Protein AF-A0A9D8I9V1-F1 (afdb_monomer_lite)

Radius of gyration: 31.19 Å; chains: 1; bounding box: 98×66×94 Å

Sequence (736 aa):
MKSLFGLLIALGVLFSGRCVAADPPNILLILADDLGYGDVRCYNERSKVATPNLDRLAREGMRFTDAHSPATVCTPTRYSLLTGQMAFRVPNGGTVFTGAGGPSLIAQGKLTLPAMLRERGYGTACVGKWHVGLTFFDQDGQPVNAGGLAAVRRVDFSRRLAGGPVDCGFDSFFGTACCPTTDWLYAFIENDRVPVPPAGPLDKSKLPRHAYANDCRAGLIATNFPMEDVDLVFLKRSREFLERHVRESPGKPFFLFHSAQAVHLPSFAAPRFKGATKAGPHGDFIHQLDWIVGELLATLEKLGVADNTLVIFTSDNGPETTSVVHMRADHDHDGARPWRGVKRDSWEGGHRVPFIVRWPGQVKPGTTSAQLTSLTDVMATVAAITGARLPDNAAEDSFNMLSALRGEDRASIRPYLLQQAFSGARTLSIRRGPWKYLDHPGSGGNNYERGEMKPFGRPDTTPRAPGQLYNLETDPGETNNLFAARPEVVKELRALLDQSKASGRSRPDSSTPPKTTAPIPRQARDLSGWQVHIQTKLLESEPADTERALVLLKKMLDEIARDVPAPAVAELRKVPLFFSPAYKPGRSGAEFHPDAGWLRNNGRDPGMARAVEFSGVHDFEAEMKRMPNFALHELAHAFHHRVLQDGFANAEIKAAYNRARAAGEYDRVERTRGDGRPNTVERAYAMTDPMEYFAETTEAFFSRNDFFPFTRDELKRHDPEMFALLGKLWGVAPAQ

pLDDT: mean 91.84, std 13.05, range [28.73, 98.94]

Structure (mmCIF, N/CA/C/O backbone):
data_AF-A0A9D8I9V1-F1
#
_entry.id   AF-A0A9D8I9V1-F1
#
loop_
_atom_site.group_PDB
_atom_site.id
_atom_site.type_symbol
_atom_site.label_atom_id
_atom_site.label_alt_id
_atom_site.label_comp_id
_atom_site.label_asym_id
_atom_site.label_entity_id
_atom_site.label_seq_id
_atom_site.pdbx_PDB_ins_code
_atom_site.Cartn_x
_atom_site.Cartn_y
_atom_site.Cartn_z
_atom_site.occupancy
_atom_site.B_iso_or_equiv
_atom_site.auth_seq_id
_atom_site.auth_comp_id
_atom_site.auth_asym_id
_atom_site.auth_atom_id
_atom_site.pdbx_PDB_model_num
ATOM 1 N N . MET A 1 1 ? -71.216 -37.545 -21.897 1.00 37.34 1 MET A N 1
ATOM 2 C CA . MET A 1 1 ? -70.374 -37.056 -23.012 1.00 37.34 1 MET A CA 1
ATOM 3 C C . MET A 1 1 ? -70.403 -35.534 -22.995 1.00 37.34 1 MET A C 1
ATOM 5 O O . MET A 1 1 ? -71.504 -35.029 -23.088 1.00 37.34 1 MET A O 1
ATOM 9 N N . LYS A 1 2 ? -69.227 -34.890 -22.824 1.00 37.66 2 LYS A N 1
ATOM 10 C CA . LYS A 1 2 ? -68.777 -33.531 -23.253 1.00 37.66 2 LYS A CA 1
ATOM 11 C C . LYS A 1 2 ? -69.785 -32.356 -23.103 1.00 37.66 2 LYS A C 1
ATOM 13 O O . LYS A 1 2 ? -70.883 -32.446 -23.609 1.00 37.66 2 LYS A O 1
ATOM 18 N N . SER A 1 3 ? -69.498 -31.182 -22.536 1.00 37.12 3 SER A N 1
ATOM 19 C CA . SER A 1 3 ? -68.239 -30.470 -22.302 1.00 37.12 3 SER A CA 1
ATOM 20 C C . SER A 1 3 ? -68.453 -29.304 -21.314 1.00 37.12 3 SER A C 1
ATOM 22 O O . SER A 1 3 ? -69.387 -28.523 -21.449 1.00 37.12 3 SER A O 1
ATOM 24 N N . LEU A 1 4 ? -67.522 -29.215 -20.367 1.00 41.66 4 LEU A N 1
ATOM 25 C CA . LEU A 1 4 ? -66.945 -28.067 -19.658 1.00 41.66 4 LEU A CA 1
ATOM 26 C C . LEU A 1 4 ? -67.108 -26.668 -20.315 1.00 41.66 4 LEU A C 1
ATOM 28 O O . LEU A 1 4 ? -66.677 -26.476 -21.450 1.00 41.66 4 LEU A O 1
ATOM 32 N N . PHE A 1 5 ? -67.597 -25.685 -19.547 1.00 41.06 5 PHE A N 1
ATOM 33 C CA . PHE A 1 5 ? -67.226 -24.259 -19.637 1.00 41.06 5 PHE A CA 1
ATOM 34 C C . PHE A 1 5 ? -67.362 -23.628 -18.237 1.00 41.06 5 PHE A C 1
ATOM 36 O O . PHE A 1 5 ? -68.467 -23.441 -17.735 1.00 41.06 5 PHE A O 1
ATOM 43 N N . GLY A 1 6 ? -66.232 -23.362 -17.580 1.00 35.94 6 GLY A N 1
ATOM 44 C CA . GLY A 1 6 ? -66.160 -22.744 -16.255 1.00 35.94 6 GLY A CA 1
ATOM 45 C C . GLY A 1 6 ? -65.083 -21.666 -16.252 1.00 35.94 6 GLY A C 1
ATOM 46 O O . GLY A 1 6 ? -63.900 -21.965 -16.380 1.00 35.94 6 GLY A O 1
ATOM 47 N N . LEU A 1 7 ? -65.530 -20.417 -16.166 1.00 36.97 7 LEU A N 1
ATOM 48 C CA . LEU A 1 7 ? -64.752 -19.182 -16.183 1.00 36.97 7 LEU A CA 1
ATOM 49 C C . LEU A 1 7 ? -63.859 -19.087 -14.927 1.00 36.97 7 LEU A C 1
ATOM 51 O O . LEU A 1 7 ? -64.370 -19.010 -13.813 1.00 36.97 7 LEU A O 1
ATOM 55 N N . LEU A 1 8 ? -62.535 -19.082 -15.101 1.00 34.41 8 LEU A N 1
ATOM 56 C CA . LEU A 1 8 ? -61.552 -18.853 -14.034 1.00 34.41 8 LEU A CA 1
ATOM 57 C C . LEU A 1 8 ? -61.121 -17.380 -14.055 1.00 34.41 8 LEU A C 1
ATOM 59 O O . LEU A 1 8 ? -60.431 -16.936 -14.970 1.00 34.41 8 LEU A O 1
ATOM 63 N N . ILE A 1 9 ? -61.538 -16.625 -13.038 1.00 39.88 9 ILE A N 1
ATOM 64 C CA . ILE A 1 9 ? -61.044 -15.274 -12.754 1.00 39.88 9 ILE A CA 1
ATOM 65 C C . ILE A 1 9 ? -59.672 -15.422 -12.087 1.00 39.88 9 ILE A C 1
ATOM 67 O O . ILE A 1 9 ? -59.575 -15.853 -10.939 1.00 39.88 9 ILE A O 1
ATOM 71 N N . ALA A 1 10 ? -58.605 -15.082 -12.810 1.00 35.59 10 ALA A N 1
ATOM 72 C CA . ALA A 1 10 ? -57.259 -14.990 -12.260 1.00 35.59 10 ALA A CA 1
ATOM 73 C C . ALA A 1 10 ? -57.064 -13.612 -11.604 1.00 35.59 10 ALA A C 1
ATOM 75 O O . ALA A 1 10 ? -56.955 -12.597 -12.291 1.00 35.59 10 ALA A O 1
ATOM 76 N N . LEU A 1 11 ? -57.015 -13.576 -10.269 1.00 39.78 11 LEU A N 1
ATOM 77 C CA . LEU A 1 11 ? -56.517 -12.422 -9.519 1.00 39.78 11 LEU A CA 1
ATOM 78 C C . LEU A 1 11 ? -54.993 -12.345 -9.707 1.00 39.78 11 LEU A C 1
ATOM 80 O O . LEU A 1 11 ? -54.241 -13.122 -9.119 1.00 39.78 11 LEU A O 1
ATOM 84 N N . GLY A 1 12 ? -54.533 -11.413 -10.539 1.00 34.94 12 GLY A N 1
ATOM 85 C CA . GLY A 1 12 ? -53.118 -11.074 -10.655 1.00 34.94 12 GLY A CA 1
ATOM 86 C C . GLY A 1 12 ? -52.651 -10.296 -9.427 1.00 34.94 12 GLY A C 1
ATOM 87 O O . GLY A 1 12 ? -52.884 -9.094 -9.328 1.00 34.94 12 GLY A O 1
ATOM 88 N N . VAL A 1 13 ? -51.974 -10.968 -8.495 1.00 38.31 13 VAL A N 1
ATOM 89 C CA . VAL A 1 13 ? -51.179 -10.297 -7.460 1.00 38.31 13 VAL A CA 1
ATOM 90 C C . VAL A 1 13 ? -49.902 -9.792 -8.127 1.00 38.31 13 VAL A C 1
ATOM 92 O O . VAL A 1 13 ? -48.970 -10.552 -8.385 1.00 38.31 13 VAL A O 1
ATOM 95 N N . LEU A 1 14 ? -49.875 -8.497 -8.442 1.00 37.00 14 LEU A N 1
ATOM 96 C CA . LEU A 1 14 ? -48.662 -7.777 -8.815 1.00 37.00 14 LEU A CA 1
ATOM 97 C C . LEU A 1 14 ? -47.717 -7.771 -7.605 1.00 37.00 14 LEU A C 1
ATOM 99 O O . LEU A 1 14 ? -47.858 -6.957 -6.694 1.00 37.00 14 LEU A O 1
ATOM 103 N N . PHE A 1 15 ? -46.747 -8.687 -7.588 1.00 35.91 15 PHE A N 1
ATOM 104 C CA . PHE A 1 15 ? -45.568 -8.550 -6.740 1.00 35.91 15 PHE A CA 1
ATOM 105 C C . PHE A 1 15 ? -44.732 -7.396 -7.293 1.00 35.91 15 PHE A C 1
ATOM 107 O O . PHE A 1 15 ? -43.901 -7.559 -8.185 1.00 35.91 15 PHE A O 1
ATOM 114 N N . SER A 1 16 ? -44.973 -6.205 -6.758 1.00 37.09 16 SER A N 1
ATOM 115 C CA . SER A 1 16 ? -44.059 -5.076 -6.859 1.00 37.09 16 SER A CA 1
ATOM 116 C C . SER A 1 16 ? -42.767 -5.467 -6.143 1.00 37.09 16 SER A C 1
ATOM 118 O O . SER A 1 16 ? -42.623 -5.251 -4.940 1.00 37.09 16 SER A O 1
ATOM 120 N N . GLY A 1 17 ? -41.838 -6.096 -6.863 1.00 30.70 17 GLY A N 1
ATOM 121 C CA . GLY A 1 17 ? -40.479 -6.312 -6.393 1.00 30.70 17 GLY A CA 1
ATOM 122 C C . GLY A 1 17 ? -39.843 -4.956 -6.120 1.00 30.70 17 GLY A C 1
ATOM 123 O O . GLY A 1 17 ? -39.332 -4.308 -7.029 1.00 30.70 17 GLY A O 1
ATOM 124 N N . ARG A 1 18 ? -39.902 -4.494 -4.867 1.00 31.73 18 ARG A N 1
ATOM 125 C CA . ARG A 1 18 ? -39.023 -3.424 -4.404 1.00 31.73 18 ARG A CA 1
ATOM 126 C C . ARG A 1 18 ? -37.607 -3.948 -4.591 1.00 31.73 18 ARG A C 1
ATOM 128 O O . ARG A 1 18 ? -37.210 -4.899 -3.926 1.00 31.73 18 ARG A O 1
ATOM 135 N N . CYS A 1 19 ? -36.865 -3.339 -5.508 1.00 29.39 19 CYS A N 1
ATOM 136 C CA . CYS A 1 19 ? -35.421 -3.479 -5.565 1.00 29.39 19 CYS A CA 1
ATOM 137 C C . CYS A 1 19 ? -34.891 -2.871 -4.258 1.00 29.39 19 CYS A C 1
ATOM 139 O O . CYS A 1 19 ? -34.736 -1.657 -4.152 1.00 29.39 19 CYS A O 1
ATOM 141 N N . VAL A 1 20 ? -34.747 -3.689 -3.214 1.00 32.81 20 VAL A N 1
ATOM 142 C CA . VAL A 1 20 ? -34.082 -3.275 -1.979 1.00 32.81 20 VAL A CA 1
ATOM 143 C C . VAL A 1 20 ? -32.629 -3.048 -2.375 1.00 32.81 20 VAL A C 1
ATOM 145 O O . VAL A 1 20 ? -31.956 -3.978 -2.816 1.00 32.81 20 VAL A O 1
ATOM 148 N N . ALA A 1 21 ? -32.175 -1.796 -2.331 1.00 45.22 21 ALA A N 1
ATOM 149 C CA . ALA A 1 21 ? -30.755 -1.502 -2.450 1.00 45.22 21 ALA A CA 1
ATOM 150 C C . ALA A 1 21 ? -30.032 -2.315 -1.368 1.00 45.22 21 ALA A C 1
ATOM 152 O O . ALA A 1 21 ? -30.457 -2.280 -0.216 1.00 45.22 21 ALA A O 1
ATOM 153 N N . ALA A 1 22 ? -29.013 -3.091 -1.743 1.00 60.59 22 ALA A N 1
ATOM 154 C CA . ALA A 1 22 ? -28.269 -3.896 -0.781 1.00 60.59 22 ALA A CA 1
ATOM 155 C C . ALA A 1 22 ? -27.718 -2.990 0.331 1.00 60.59 22 ALA A C 1
ATOM 157 O O . ALA A 1 22 ? -27.142 -1.939 0.030 1.00 60.59 22 ALA A O 1
ATOM 158 N N . ASP A 1 23 ? -27.918 -3.382 1.591 1.00 79.06 23 ASP A N 1
ATOM 159 C CA . ASP A 1 23 ? -27.436 -2.611 2.734 1.00 79.06 23 ASP A CA 1
ATOM 160 C C . ASP A 1 23 ? -25.911 -2.421 2.638 1.00 79.06 23 ASP A C 1
ATOM 162 O O . ASP A 1 23 ? -25.191 -3.358 2.274 1.00 79.06 23 ASP A O 1
ATOM 166 N N . PRO A 1 24 ? -25.390 -1.220 2.943 1.00 89.38 24 PRO A N 1
ATOM 167 C CA . PRO A 1 24 ? -23.954 -0.974 2.915 1.00 89.38 24 PRO A CA 1
ATOM 168 C C . PRO A 1 24 ? -23.228 -1.915 3.899 1.00 89.38 24 PRO A C 1
ATOM 170 O O . PRO A 1 24 ? -23.716 -2.126 5.014 1.00 89.38 24 PRO A O 1
ATOM 173 N N . PRO A 1 25 ? -22.065 -2.488 3.530 1.00 97.31 25 PRO A N 1
ATOM 174 C CA . PRO A 1 25 ? -21.363 -3.422 4.400 1.00 97.31 25 PRO A CA 1
ATOM 175 C C . PRO A 1 25 ? -20.720 -2.694 5.580 1.00 97.31 25 PRO A C 1
ATOM 177 O O . PRO A 1 25 ? -20.263 -1.555 5.453 1.00 97.31 25 PRO A O 1
ATOM 180 N N . ASN A 1 26 ? -20.583 -3.382 6.708 1.00 98.81 26 ASN A N 1
ATOM 181 C CA . ASN A 1 26 ? -19.632 -2.971 7.734 1.00 98.81 26 ASN A CA 1
ATOM 182 C C . ASN A 1 26 ? -18.201 -3.081 7.196 1.00 98.81 26 ASN A C 1
ATOM 184 O O . ASN A 1 26 ? -17.924 -3.893 6.313 1.00 98.81 26 ASN A O 1
ATOM 188 N N . ILE A 1 27 ? -17.277 -2.297 7.742 1.00 98.94 27 ILE A N 1
ATOM 189 C CA . ILE A 1 27 ? -15.881 -2.279 7.305 1.00 98.94 27 ILE A CA 1
ATOM 190 C C . ILE A 1 27 ? -14.967 -2.439 8.521 1.00 98.94 27 ILE A C 1
ATOM 192 O O . ILE A 1 27 ? -14.969 -1.612 9.432 1.00 98.94 27 ILE A O 1
ATOM 196 N N . LEU A 1 28 ? -14.149 -3.489 8.506 1.00 98.94 28 LEU A N 1
ATOM 197 C CA . LEU A 1 28 ? -13.039 -3.696 9.430 1.00 98.94 28 LEU A CA 1
ATOM 198 C C . LEU A 1 28 ? -11.727 -3.627 8.645 1.00 98.94 28 LEU A C 1
ATOM 200 O O . LEU A 1 28 ? -11.432 -4.505 7.836 1.00 98.94 28 LEU A O 1
ATOM 204 N N . LEU A 1 29 ? -10.932 -2.590 8.898 1.00 98.94 29 LEU A N 1
ATOM 205 C CA . LEU A 1 29 ? -9.591 -2.437 8.342 1.00 98.94 29 LEU A CA 1
ATOM 206 C C . LEU A 1 29 ? -8.561 -2.702 9.438 1.00 98.94 29 LEU A C 1
ATOM 208 O O . LEU A 1 29 ? -8.473 -1.937 10.397 1.00 98.94 29 LEU A O 1
ATOM 212 N N . ILE A 1 30 ? -7.784 -3.770 9.282 1.00 98.94 30 ILE A N 1
ATOM 213 C CA . ILE A 1 30 ? -6.700 -4.160 10.181 1.00 98.94 30 ILE A CA 1
ATOM 214 C C . ILE A 1 30 ? -5.373 -3.788 9.520 1.00 98.94 30 ILE A C 1
ATOM 216 O O . ILE A 1 30 ? -5.054 -4.281 8.435 1.00 98.94 30 ILE A O 1
ATOM 220 N N . LEU A 1 31 ? -4.604 -2.924 10.177 1.00 98.94 31 LEU A N 1
ATOM 221 C CA . LEU A 1 31 ? -3.285 -2.494 9.731 1.00 98.94 31 LEU A CA 1
ATOM 222 C C . LEU A 1 31 ? -2.228 -2.951 10.735 1.00 98.94 31 LEU A C 1
ATOM 224 O O . LEU A 1 31 ? -2.185 -2.453 11.860 1.00 98.94 31 LEU A O 1
ATOM 228 N N . ALA A 1 32 ? -1.390 -3.890 10.308 1.00 98.88 32 ALA A N 1
ATOM 229 C CA . ALA A 1 32 ? -0.170 -4.275 10.999 1.00 98.88 32 ALA A CA 1
ATOM 230 C C . ALA A 1 32 ? 0.919 -3.200 10.841 1.00 98.88 32 ALA A C 1
ATOM 232 O O . ALA A 1 32 ? 0.851 -2.356 9.943 1.00 98.88 32 ALA A O 1
ATOM 233 N N . ASP A 1 33 ? 1.922 -3.249 11.710 1.00 98.56 33 ASP A N 1
ATOM 234 C CA . ASP A 1 33 ? 3.046 -2.312 11.744 1.00 98.56 33 ASP A CA 1
ATOM 235 C C . ASP A 1 33 ? 4.345 -3.087 11.491 1.00 98.56 33 ASP A C 1
ATOM 237 O O . ASP A 1 33 ? 4.687 -3.981 12.261 1.00 98.56 33 ASP A O 1
ATOM 241 N N . ASP A 1 34 ? 5.043 -2.794 10.393 1.00 98.44 34 ASP A N 1
ATOM 242 C CA . ASP A 1 34 ? 6.259 -3.512 9.966 1.00 98.44 34 ASP A CA 1
ATOM 243 C C . ASP A 1 34 ? 6.100 -5.029 9.727 1.00 98.44 34 ASP A C 1
ATOM 245 O O . ASP A 1 34 ? 7.073 -5.774 9.826 1.00 98.44 34 ASP A O 1
ATOM 249 N N . LEU A 1 35 ? 4.903 -5.525 9.408 1.00 98.75 35 LEU A N 1
ATOM 250 C CA . LEU A 1 35 ? 4.739 -6.924 8.998 1.00 98.75 35 LEU A CA 1
ATOM 251 C C . LEU A 1 35 ? 5.152 -7.096 7.530 1.00 98.75 35 LEU A C 1
ATOM 253 O O . LEU A 1 35 ? 4.591 -6.461 6.633 1.00 98.75 35 LEU A O 1
ATOM 257 N N . GLY A 1 36 ? 6.105 -7.980 7.269 1.00 98.25 36 GLY A N 1
ATOM 258 C CA . GLY A 1 36 ? 6.588 -8.282 5.934 1.00 98.25 36 GLY A CA 1
ATOM 259 C C . GLY A 1 36 ? 5.730 -9.289 5.168 1.00 98.25 36 GLY A C 1
ATOM 260 O O . GLY A 1 36 ? 5.005 -10.112 5.728 1.00 98.25 36 GLY A O 1
ATOM 261 N N . TYR A 1 37 ? 5.843 -9.251 3.837 1.00 98.25 37 TYR A N 1
ATOM 262 C CA . TYR A 1 37 ? 5.182 -10.198 2.930 1.00 98.25 37 TYR A CA 1
ATOM 263 C C . TYR A 1 37 ? 5.521 -11.660 3.262 1.00 98.25 37 TYR A C 1
ATOM 265 O O . TYR A 1 37 ? 4.658 -12.532 3.229 1.00 98.25 37 TYR A O 1
ATOM 273 N N . GLY A 1 38 ? 6.779 -11.923 3.612 1.00 97.81 38 GLY A N 1
ATOM 274 C CA . GLY A 1 38 ? 7.308 -13.245 3.926 1.00 97.81 38 GLY A CA 1
ATOM 275 C C . GLY A 1 38 ? 7.034 -13.739 5.349 1.00 97.81 38 GLY A C 1
ATOM 276 O O . GLY A 1 38 ? 7.304 -14.912 5.619 1.00 97.81 38 GLY A O 1
ATOM 277 N N . ASP A 1 39 ? 6.497 -12.900 6.240 1.00 98.44 39 ASP A N 1
ATOM 278 C CA . ASP A 1 39 ? 6.155 -13.309 7.610 1.00 98.44 39 ASP A CA 1
ATOM 279 C C . ASP A 1 39 ? 4.901 -14.198 7.628 1.00 98.44 39 ASP A C 1
ATOM 281 O O . ASP A 1 39 ? 4.804 -15.157 8.400 1.00 98.44 39 ASP A O 1
ATOM 285 N N . VAL A 1 40 ? 3.953 -13.927 6.726 1.00 98.06 40 VAL A N 1
ATOM 286 C CA . VAL A 1 40 ? 2.649 -14.599 6.672 1.00 98.06 40 VAL A CA 1
ATOM 287 C C . VAL A 1 40 ? 2.734 -15.893 5.863 1.00 98.06 40 VAL A C 1
ATOM 289 O O . VAL A 1 40 ? 3.179 -15.915 4.712 1.00 98.06 40 VAL A O 1
ATOM 292 N N . ARG A 1 41 ? 2.262 -17.002 6.437 1.00 96.88 41 ARG A N 1
ATOM 293 C CA . ARG A 1 41 ? 2.446 -18.337 5.851 1.00 96.88 41 ARG A CA 1
ATOM 294 C C . ARG A 1 41 ? 1.710 -18.528 4.526 1.00 96.88 41 ARG A C 1
ATOM 296 O O . ARG A 1 41 ? 2.262 -19.147 3.618 1.00 96.88 41 ARG A O 1
ATOM 303 N N . CYS A 1 42 ? 0.524 -17.942 4.355 1.00 97.75 42 CYS A N 1
ATOM 304 C CA . CYS A 1 42 ? -0.164 -17.933 3.064 1.00 97.75 42 CYS A CA 1
ATOM 305 C C . CYS A 1 42 ? 0.557 -17.120 1.972 1.00 97.75 42 CYS A C 1
ATOM 307 O O . CYS A 1 42 ? 0.103 -17.123 0.835 1.00 97.75 42 CYS A O 1
ATOM 309 N N . TYR A 1 43 ? 1.648 -16.421 2.271 1.00 98.06 43 TYR A N 1
ATOM 310 C CA . TYR A 1 43 ? 2.472 -15.709 1.289 1.00 98.06 43 TYR A CA 1
ATOM 311 C C . TYR A 1 43 ? 3.863 -16.322 1.122 1.00 98.06 43 TYR A C 1
ATOM 313 O O . TYR A 1 43 ? 4.462 -16.234 0.050 1.00 98.06 43 TYR A O 1
ATOM 321 N N . ASN A 1 44 ? 4.351 -16.993 2.162 1.00 96.75 44 ASN A N 1
ATOM 322 C CA . ASN A 1 44 ? 5.626 -17.684 2.182 1.00 96.75 44 ASN A CA 1
ATOM 323 C C . ASN A 1 44 ? 5.475 -19.017 2.919 1.00 96.75 44 ASN A C 1
ATOM 325 O O . ASN A 1 44 ? 5.502 -19.075 4.147 1.00 96.75 44 ASN A O 1
ATOM 329 N N . GLU A 1 45 ? 5.402 -20.114 2.167 1.00 94.56 45 GLU A N 1
ATOM 330 C CA . GLU A 1 45 ? 5.299 -21.468 2.730 1.00 94.56 45 GLU A CA 1
ATOM 331 C C . GLU A 1 45 ? 6.492 -21.842 3.626 1.00 94.56 45 GLU A C 1
ATOM 333 O O . GLU A 1 45 ? 6.383 -22.734 4.467 1.00 94.56 45 GLU A O 1
ATOM 338 N N . ARG A 1 46 ? 7.629 -21.144 3.474 1.00 95.31 46 ARG A N 1
ATOM 339 C CA . ARG A 1 46 ? 8.831 -21.311 4.305 1.00 95.31 46 ARG A CA 1
ATOM 340 C C . ARG A 1 46 ? 8.820 -20.436 5.562 1.00 95.31 46 ARG A C 1
ATOM 342 O O . ARG A 1 46 ? 9.834 -20.400 6.262 1.00 95.31 46 ARG A O 1
ATOM 349 N N . SER A 1 47 ? 7.736 -19.706 5.836 1.00 96.50 47 SER A N 1
ATOM 350 C CA . SER A 1 47 ? 7.604 -18.947 7.079 1.00 96.50 47 SER A CA 1
ATOM 351 C C . SER A 1 47 ? 7.765 -19.879 8.283 1.00 96.50 47 SER A C 1
ATOM 353 O O . SER A 1 47 ? 7.305 -21.023 8.282 1.00 96.50 47 SER A O 1
ATOM 355 N N . LYS A 1 48 ? 8.467 -19.394 9.310 1.00 96.69 48 LYS A N 1
ATOM 356 C CA . LYS A 1 48 ? 8.735 -20.137 10.551 1.00 96.69 48 LYS A CA 1
ATOM 357 C C . LYS A 1 48 ? 7.727 -19.789 11.641 1.00 96.69 48 LYS A C 1
ATOM 359 O O . LYS A 1 48 ? 7.739 -20.407 12.703 1.00 96.69 48 LYS A O 1
ATOM 364 N N . VAL A 1 49 ? 6.852 -18.824 11.363 1.00 96.94 49 VAL A N 1
ATOM 365 C CA . VAL A 1 49 ? 5.745 -18.436 12.224 1.00 96.94 49 VAL A CA 1
ATOM 366 C C . VAL A 1 49 ? 4.459 -18.992 11.627 1.00 96.94 49 VAL A C 1
ATOM 368 O O . VAL A 1 49 ? 4.178 -18.829 10.442 1.00 96.94 49 VAL A O 1
ATOM 371 N N . ALA A 1 50 ? 3.674 -19.688 12.444 1.00 95.94 50 ALA A N 1
ATOM 372 C CA . ALA A 1 50 ? 2.347 -20.118 12.035 1.00 95.94 50 ALA A CA 1
ATOM 373 C C . ALA A 1 50 ? 1.364 -18.948 12.170 1.00 95.94 50 ALA A C 1
ATOM 375 O O . ALA A 1 50 ? 1.229 -18.381 13.255 1.00 95.94 50 ALA A O 1
ATOM 376 N N . THR A 1 51 ? 0.649 -18.645 11.086 1.00 98.44 51 THR A N 1
ATOM 377 C CA . THR A 1 51 ? -0.382 -17.600 11.023 1.00 98.44 51 THR A CA 1
ATOM 378 C C . THR A 1 51 ? -1.749 -18.192 10.645 1.00 98.44 51 THR A C 1
ATOM 380 O O . THR A 1 51 ? -2.285 -17.888 9.577 1.00 98.44 51 THR A O 1
ATOM 383 N N . PRO A 1 52 ? -2.307 -19.120 11.451 1.00 98.62 52 PRO A N 1
ATOM 384 C CA . PRO A 1 52 ? -3.501 -19.874 11.075 1.00 98.62 52 PRO A CA 1
ATOM 385 C C . PRO A 1 52 ? -4.747 -19.009 10.844 1.00 98.62 52 PRO A C 1
ATOM 387 O O . PRO A 1 52 ? -5.592 -19.401 10.034 1.00 98.62 52 PRO A O 1
ATOM 390 N N . ASN A 1 53 ? -4.882 -17.863 11.519 1.00 98.88 53 ASN A N 1
ATOM 391 C CA . ASN A 1 53 ? -6.037 -16.980 11.356 1.00 98.88 53 ASN A CA 1
ATOM 392 C C . ASN A 1 53 ? -5.922 -16.114 10.100 1.00 98.88 53 ASN A C 1
ATOM 394 O O . ASN A 1 53 ? -6.913 -15.940 9.396 1.00 98.88 53 ASN A O 1
ATOM 398 N N . LEU A 1 54 ? -4.725 -15.639 9.756 1.00 98.88 54 LEU A N 1
ATOM 399 C CA . LEU A 1 54 ? -4.469 -14.987 8.470 1.00 98.88 54 LEU A CA 1
ATOM 400 C C . LEU A 1 54 ? -4.602 -15.974 7.308 1.00 98.88 54 LEU A C 1
ATOM 402 O O . LEU A 1 54 ? -5.224 -15.656 6.295 1.00 98.88 54 LEU A O 1
ATOM 406 N N . ASP A 1 55 ? -4.117 -17.205 7.480 1.00 98.81 55 ASP A N 1
ATOM 407 C CA . ASP A 1 55 ? -4.303 -18.269 6.496 1.00 98.81 55 ASP A CA 1
ATOM 408 C C . ASP A 1 55 ? -5.798 -18.595 6.326 1.00 98.81 55 ASP A C 1
ATOM 410 O O . ASP A 1 55 ? -6.263 -18.842 5.212 1.00 98.81 55 ASP A O 1
ATOM 414 N N . ARG A 1 56 ? -6.573 -18.585 7.420 1.00 98.75 56 ARG A N 1
ATOM 415 C CA . ARG A 1 56 ? -8.038 -18.716 7.392 1.00 98.75 56 ARG A CA 1
ATOM 416 C C . ARG A 1 56 ? -8.683 -17.545 6.654 1.00 98.75 56 ARG A C 1
ATOM 418 O O . ARG A 1 56 ? -9.496 -17.791 5.769 1.00 98.75 56 ARG A O 1
ATOM 425 N N . LEU A 1 57 ? -8.295 -16.308 6.961 1.00 98.88 57 LEU A N 1
ATOM 426 C CA . LEU A 1 57 ? -8.804 -15.107 6.299 1.00 98.88 57 LEU A CA 1
ATOM 427 C C . LEU A 1 57 ? -8.559 -15.159 4.782 1.00 98.88 57 LEU A C 1
ATOM 429 O O . LEU A 1 57 ? -9.461 -14.849 4.009 1.00 98.88 57 LEU A O 1
ATOM 433 N N . ALA A 1 58 ? -7.382 -15.625 4.353 1.00 98.69 58 ALA A N 1
ATOM 434 C CA . ALA A 1 58 ? -7.064 -15.825 2.941 1.00 98.69 58 ALA A CA 1
ATOM 435 C C . ALA A 1 58 ? -7.900 -16.945 2.298 1.00 98.69 58 ALA A C 1
ATOM 437 O O . ALA A 1 58 ? -8.381 -16.776 1.180 1.00 98.69 58 ALA A O 1
ATOM 438 N N . ARG A 1 59 ? -8.115 -18.074 2.992 1.00 98.62 59 ARG A N 1
ATOM 439 C CA . ARG A 1 59 ? -8.977 -19.168 2.498 1.00 98.62 59 ARG A CA 1
ATOM 440 C C . ARG A 1 59 ? -10.442 -18.756 2.372 1.00 98.62 59 ARG A C 1
ATOM 442 O O . ARG A 1 59 ? -11.115 -19.196 1.448 1.00 98.62 59 ARG A O 1
ATOM 449 N N . GLU A 1 60 ? -10.939 -17.932 3.286 1.00 98.62 60 GLU A N 1
ATOM 450 C CA . GLU A 1 60 ? -12.323 -17.443 3.269 1.00 98.62 60 GLU A CA 1
ATOM 451 C C . GLU A 1 60 ? -12.522 -16.219 2.362 1.00 98.62 60 GLU A C 1
ATOM 453 O O . GLU A 1 60 ? -13.655 -15.808 2.121 1.00 98.62 60 GLU A O 1
ATOM 458 N N . GLY A 1 61 ? -11.438 -15.640 1.850 1.00 98.69 61 GLY A N 1
ATOM 459 C CA . GLY A 1 61 ? -11.455 -14.426 1.046 1.00 98.69 61 GLY A CA 1
ATOM 460 C C . GLY A 1 61 ? -10.549 -14.513 -0.178 1.00 98.69 61 GLY A C 1
ATOM 461 O O . GLY A 1 61 ? -10.496 -15.527 -0.872 1.00 98.69 61 GLY A O 1
ATOM 462 N N . MET A 1 62 ? -9.850 -13.419 -0.445 1.00 98.69 62 MET A N 1
ATOM 463 C CA . MET A 1 62 ? -8.905 -13.250 -1.538 1.00 98.69 62 MET A CA 1
ATOM 464 C C . MET A 1 62 ? -7.602 -12.672 -0.993 1.00 98.69 62 MET A C 1
ATOM 466 O O . MET A 1 62 ? -7.625 -11.726 -0.206 1.00 98.69 62 MET A O 1
ATOM 470 N N . ARG A 1 63 ? -6.461 -13.191 -1.450 1.00 98.44 63 ARG A N 1
ATOM 471 C CA . ARG A 1 63 ? -5.146 -12.575 -1.207 1.00 98.44 63 ARG A CA 1
ATOM 472 C C . ARG A 1 63 ? -4.638 -11.876 -2.467 1.00 98.44 63 ARG A C 1
ATOM 474 O O . ARG A 1 63 ? -4.746 -12.425 -3.564 1.00 98.44 63 ARG A O 1
ATOM 481 N N . PHE A 1 64 ? -4.051 -10.696 -2.321 1.00 98.69 64 PHE A N 1
ATOM 482 C CA . PHE A 1 64 ? -3.361 -10.004 -3.410 1.00 98.69 64 PHE A CA 1
ATOM 483 C C . PHE A 1 64 ? -1.870 -10.304 -3.346 1.00 98.69 64 PHE A C 1
ATOM 485 O O . PHE A 1 64 ? -1.277 -10.191 -2.276 1.00 98.69 64 PHE A O 1
ATOM 492 N N . THR A 1 65 ? -1.258 -10.672 -4.470 1.00 98.00 65 THR A N 1
ATOM 493 C CA . THR A 1 65 ? 0.187 -10.955 -4.543 1.00 98.00 65 THR A CA 1
ATOM 494 C C . THR A 1 65 ? 1.014 -9.752 -4.981 1.00 98.00 65 THR A C 1
ATOM 496 O O . THR A 1 65 ? 2.229 -9.779 -4.812 1.00 98.00 65 THR A O 1
ATOM 499 N N . ASP A 1 66 ? 0.378 -8.707 -5.523 1.00 98.19 66 ASP A N 1
ATOM 500 C CA . ASP A 1 66 ? 1.012 -7.494 -6.067 1.00 98.19 66 ASP A CA 1
ATOM 501 C C . ASP A 1 66 ? 0.487 -6.203 -5.411 1.00 98.19 66 ASP A C 1
ATOM 503 O O . ASP A 1 66 ? 0.133 -5.232 -6.080 1.00 98.19 66 ASP A O 1
ATOM 507 N N . ALA A 1 67 ? 0.404 -6.223 -4.075 1.00 98.50 67 ALA A N 1
ATOM 508 C CA . ALA A 1 67 ? -0.079 -5.118 -3.249 1.00 98.50 67 ALA A CA 1
ATOM 509 C C . ALA A 1 67 ? 1.062 -4.376 -2.541 1.00 98.50 67 ALA A C 1
ATOM 511 O O . ALA A 1 67 ? 1.966 -4.994 -1.971 1.00 98.50 67 ALA A O 1
ATOM 512 N N . HIS A 1 68 ? 0.992 -3.042 -2.550 1.00 98.81 68 HIS A N 1
ATOM 513 C CA . HIS A 1 68 ? 2.090 -2.185 -2.104 1.00 98.81 68 HIS A CA 1
ATOM 514 C C . HIS A 1 68 ? 1.663 -1.065 -1.153 1.00 98.81 68 HIS A C 1
ATOM 516 O O . HIS A 1 68 ? 0.736 -0.296 -1.425 1.00 98.81 68 HIS A O 1
ATOM 522 N N . SER A 1 69 ? 2.409 -0.860 -0.075 1.00 98.69 69 SER A N 1
ATOM 523 C CA . SER A 1 69 ? 2.347 0.393 0.660 1.00 98.69 69 SER A CA 1
ATOM 524 C C . SER A 1 69 ? 2.861 1.547 -0.225 1.00 98.69 69 SER A C 1
ATOM 526 O O . SER A 1 69 ? 3.801 1.384 -1.008 1.00 98.69 69 SER A O 1
ATOM 528 N N . PRO A 1 70 ? 2.245 2.739 -0.154 1.00 97.88 70 PRO A N 1
ATOM 529 C CA . PRO A 1 70 ? 2.677 3.901 -0.931 1.00 97.88 70 PRO A CA 1
ATOM 530 C C . PRO A 1 70 ? 4.007 4.470 -0.430 1.00 97.88 70 PRO A C 1
ATOM 532 O O . PRO A 1 70 ? 4.691 5.182 -1.166 1.00 97.88 70 PRO A O 1
ATOM 535 N N . ALA A 1 71 ? 4.378 4.167 0.816 1.00 98.25 71 ALA A N 1
ATOM 536 C CA . ALA A 1 71 ? 5.664 4.510 1.389 1.00 98.25 71 ALA A CA 1
ATOM 537 C C . ALA A 1 71 ? 6.326 3.313 2.067 1.00 98.25 71 ALA A C 1
ATOM 539 O O . ALA A 1 71 ? 5.667 2.361 2.478 1.00 98.25 71 ALA A O 1
ATOM 540 N N . THR A 1 72 ? 7.638 3.392 2.248 1.00 97.94 72 THR A N 1
ATOM 541 C CA . THR A 1 72 ? 8.429 2.341 2.905 1.00 97.94 72 THR A CA 1
ATOM 542 C C . THR A 1 72 ? 8.541 2.551 4.421 1.00 97.94 72 THR A C 1
ATOM 544 O O . THR A 1 72 ? 9.422 1.964 5.049 1.00 97.94 72 THR A O 1
ATOM 547 N N . VAL A 1 73 ? 7.741 3.465 4.988 1.00 97.50 73 VAL A N 1
ATOM 548 C CA . VAL A 1 73 ? 7.669 3.790 6.422 1.00 97.50 73 VAL A CA 1
ATOM 549 C C . VAL A 1 73 ? 6.261 4.239 6.842 1.00 97.50 73 VAL A C 1
ATOM 551 O O . VAL A 1 73 ? 5.497 4.791 6.050 1.00 97.50 73 VAL A O 1
ATOM 554 N N . CYS A 1 74 ? 5.964 4.056 8.128 1.00 97.19 74 CYS A N 1
ATOM 555 C CA . CYS A 1 74 ? 4.645 4.186 8.747 1.00 97.19 74 CYS A CA 1
ATOM 556 C C . CYS A 1 74 ? 3.875 5.499 8.490 1.00 97.19 74 CYS A C 1
ATOM 558 O O . CYS A 1 74 ? 2.805 5.457 7.884 1.00 97.19 74 CYS A O 1
ATOM 560 N N . THR A 1 75 ? 4.357 6.661 8.958 1.00 97.69 75 THR A N 1
ATOM 561 C CA . THR A 1 75 ? 3.625 7.948 8.873 1.00 97.69 75 THR A CA 1
ATOM 562 C C . THR A 1 75 ? 3.106 8.273 7.466 1.00 97.69 75 THR A C 1
ATOM 564 O O . THR A 1 75 ? 1.894 8.456 7.310 1.00 97.69 75 THR A O 1
ATOM 567 N N . PRO A 1 76 ? 3.959 8.318 6.424 1.00 98.00 76 PRO A N 1
ATOM 568 C CA . PRO A 1 76 ? 3.493 8.605 5.074 1.00 98.00 76 PRO A CA 1
ATOM 569 C C . PRO A 1 76 ? 2.549 7.540 4.510 1.00 98.00 76 PRO A C 1
ATOM 571 O O . PRO A 1 76 ? 1.635 7.894 3.762 1.00 98.00 76 PRO A O 1
ATOM 574 N N . THR A 1 77 ? 2.703 6.259 4.870 1.00 98.62 77 THR A N 1
ATOM 575 C CA . THR A 1 77 ? 1.731 5.232 4.465 1.00 98.62 77 THR A CA 1
ATOM 576 C C . THR A 1 77 ? 0.368 5.477 5.095 1.00 98.62 77 THR A C 1
ATOM 578 O O . THR A 1 77 ? -0.635 5.482 4.386 1.00 98.62 77 THR A O 1
ATOM 581 N N . ARG A 1 78 ? 0.319 5.729 6.404 1.00 98.69 78 ARG A N 1
ATOM 582 C CA . ARG A 1 78 ? -0.932 5.946 7.148 1.00 98.69 78 ARG A CA 1
ATOM 583 C C . ARG A 1 78 ? -1.668 7.189 6.651 1.00 98.69 78 ARG A C 1
ATOM 585 O O . ARG A 1 78 ? -2.875 7.128 6.431 1.00 98.69 78 ARG A O 1
ATOM 592 N N . TYR A 1 79 ? -0.934 8.268 6.367 1.00 98.38 79 TYR A N 1
ATOM 593 C CA . TYR A 1 79 ? -1.472 9.438 5.665 1.00 98.38 79 TYR A CA 1
ATOM 594 C C . TYR A 1 79 ? -2.119 9.047 4.331 1.00 98.38 79 TYR A C 1
ATOM 596 O O . TYR A 1 79 ? -3.274 9.382 4.062 1.00 98.38 79 TYR A O 1
ATOM 604 N N . SER A 1 80 ? -1.376 8.316 3.501 1.00 98.56 80 SER A N 1
ATOM 605 C CA . SER A 1 80 ? -1.788 8.001 2.133 1.00 98.56 80 SER A CA 1
ATOM 606 C C . SER A 1 80 ? -2.967 7.023 2.085 1.00 98.56 80 SER A C 1
ATOM 608 O O . SER A 1 80 ? -3.843 7.159 1.236 1.00 98.56 80 SER A O 1
ATOM 610 N N . LEU A 1 81 ? -3.036 6.082 3.029 1.00 98.75 81 LEU A N 1
ATOM 611 C CA . LEU A 1 81 ? -4.162 5.164 3.220 1.00 98.75 81 LEU A CA 1
ATOM 612 C C . LEU A 1 81 ? -5.450 5.915 3.589 1.00 98.75 81 LEU A C 1
ATOM 614 O O . LEU A 1 81 ? -6.516 5.628 3.049 1.00 98.75 81 LEU A O 1
ATOM 618 N N . LEU A 1 82 ? -5.356 6.889 4.499 1.00 98.69 82 LEU A N 1
ATOM 619 C CA . LEU A 1 82 ? -6.519 7.625 5.001 1.00 98.69 82 LEU A CA 1
ATOM 620 C C . LEU A 1 82 ? -7.002 8.731 4.058 1.00 98.69 82 LEU A C 1
ATOM 622 O O . LEU A 1 82 ? -8.146 9.153 4.186 1.00 98.69 82 LEU A O 1
ATOM 626 N N . THR A 1 83 ? -6.162 9.218 3.144 1.00 98.44 83 THR A N 1
ATOM 627 C CA . THR A 1 83 ? -6.489 10.344 2.243 1.00 98.44 83 THR A CA 1
ATOM 628 C C . THR A 1 83 ? -6.552 9.957 0.766 1.00 98.44 83 THR A C 1
ATOM 630 O O . THR A 1 83 ? -7.017 10.746 -0.059 1.00 98.44 83 THR A O 1
ATOM 633 N N . GLY A 1 84 ? -6.050 8.771 0.408 1.00 98.00 84 GLY A N 1
ATOM 634 C CA . GLY A 1 84 ? -5.873 8.344 -0.977 1.00 98.00 84 GLY A CA 1
ATOM 635 C C . GLY A 1 84 ? -4.864 9.192 -1.764 1.00 98.00 84 GLY A C 1
ATOM 636 O O . GLY A 1 84 ? -4.894 9.161 -2.993 1.00 98.00 84 GLY A O 1
ATOM 637 N N . GLN A 1 85 ? -4.009 9.968 -1.088 1.00 97.56 85 GLN A N 1
ATOM 638 C CA . GLN A 1 85 ? -3.012 10.856 -1.689 1.00 97.56 85 GLN A CA 1
ATOM 639 C C . GLN A 1 85 ? -1.601 10.457 -1.252 1.00 97.56 85 GLN A C 1
ATOM 641 O O . GLN A 1 85 ? -1.347 10.256 -0.070 1.00 97.56 85 GLN A O 1
ATOM 646 N N . MET A 1 86 ? -0.652 10.411 -2.184 1.00 97.75 86 MET A N 1
ATOM 647 C CA . MET A 1 86 ? 0.755 10.169 -1.869 1.00 97.75 86 MET A CA 1
ATOM 648 C C . MET A 1 86 ? 1.322 11.274 -0.971 1.00 97.75 86 MET A C 1
ATOM 650 O O . MET A 1 86 ? 1.269 12.456 -1.317 1.00 97.75 86 MET A O 1
ATOM 654 N N . ALA A 1 87 ? 1.936 10.898 0.154 1.00 97.12 87 ALA A N 1
ATOM 655 C CA . ALA A 1 87 ? 2.410 11.883 1.129 1.00 97.12 87 ALA A CA 1
ATOM 656 C C . ALA A 1 87 ? 3.519 12.819 0.601 1.00 97.12 87 ALA A C 1
ATOM 658 O O . ALA A 1 87 ? 3.561 13.972 1.011 1.00 97.12 87 ALA A O 1
ATOM 659 N N . PHE A 1 88 ? 4.354 12.423 -0.374 1.00 96.12 88 PHE A N 1
ATOM 660 C CA . PHE A 1 88 ? 5.361 13.334 -0.955 1.00 96.12 88 PHE A CA 1
ATOM 661 C C . PHE A 1 88 ? 4.761 14.615 -1.567 1.00 96.12 88 PHE A C 1
ATOM 663 O O . PHE A 1 88 ? 5.499 15.561 -1.838 1.00 96.12 88 PHE A O 1
ATOM 670 N N . ARG A 1 89 ? 3.443 14.641 -1.812 1.00 94.62 89 ARG A N 1
ATOM 671 C CA . ARG A 1 89 ? 2.713 15.796 -2.347 1.00 94.62 89 ARG A CA 1
ATOM 672 C C . ARG A 1 89 ? 2.434 16.877 -1.304 1.00 94.62 89 ARG A C 1
ATOM 674 O O . ARG A 1 89 ? 2.105 17.993 -1.694 1.00 94.62 89 ARG A O 1
ATOM 681 N N . VAL A 1 90 ? 2.550 16.572 -0.010 1.00 93.44 90 VAL A N 1
ATOM 682 C CA . VAL A 1 90 ? 2.315 17.542 1.067 1.00 93.44 90 VAL A CA 1
ATOM 683 C C . VAL A 1 90 ? 3.620 17.978 1.736 1.00 93.44 90 VAL A C 1
ATOM 685 O O . VAL A 1 90 ? 4.586 17.206 1.783 1.00 93.44 90 VAL A O 1
ATOM 688 N N . PRO A 1 91 ? 3.681 19.210 2.279 1.00 88.06 91 PRO A N 1
ATOM 689 C CA . PRO A 1 91 ? 4.834 19.665 3.045 1.00 88.06 91 PRO A CA 1
ATOM 690 C C . PRO A 1 91 ? 5.179 18.677 4.161 1.00 88.06 91 PRO A C 1
ATOM 692 O O . PRO A 1 91 ? 4.299 18.214 4.882 1.00 88.06 91 PRO A O 1
ATOM 695 N N . ASN A 1 92 ? 6.465 18.356 4.307 1.00 81.44 92 ASN A N 1
ATOM 696 C CA . ASN A 1 92 ? 6.970 17.389 5.289 1.00 81.44 92 ASN A CA 1
ATOM 697 C C . ASN A 1 92 ? 6.409 15.962 5.159 1.00 81.44 92 ASN A C 1
ATOM 699 O O . ASN A 1 92 ? 6.631 15.148 6.049 1.00 81.44 92 ASN A O 1
ATOM 703 N N . GLY A 1 93 ? 5.742 15.606 4.059 1.00 82.56 93 GLY A N 1
ATOM 704 C CA . GLY A 1 93 ? 5.092 14.302 3.915 1.00 82.56 93 GLY A CA 1
ATOM 705 C C . GLY A 1 93 ? 6.026 13.096 3.766 1.00 82.56 93 GLY A C 1
ATOM 706 O O . GLY A 1 93 ? 5.552 11.999 3.518 1.00 82.56 93 GLY A O 1
ATOM 707 N N . GLY A 1 94 ? 7.341 13.267 3.930 1.00 79.75 94 GLY A N 1
ATOM 708 C CA . GLY A 1 94 ? 8.300 12.169 4.122 1.00 79.75 94 GLY A CA 1
ATOM 709 C C . GLY A 1 94 ? 8.759 11.988 5.575 1.00 79.75 94 GLY A C 1
ATOM 710 O O . GLY A 1 94 ? 9.541 11.085 5.856 1.00 79.75 94 GLY A O 1
ATOM 711 N N . THR A 1 95 ? 8.320 12.846 6.498 1.00 87.94 95 THR A N 1
ATOM 712 C CA . THR A 1 95 ? 8.778 12.852 7.892 1.00 87.94 95 THR A CA 1
ATOM 713 C C . THR A 1 95 ? 8.006 11.831 8.721 1.00 87.94 95 THR A C 1
ATOM 715 O O . THR A 1 95 ? 6.780 11.785 8.681 1.00 87.94 95 THR A O 1
ATOM 718 N N . VAL A 1 96 ? 8.725 11.037 9.514 1.00 92.12 96 VAL A N 1
ATOM 719 C CA . VAL A 1 96 ? 8.137 10.164 10.539 1.00 92.12 96 VAL A CA 1
ATOM 720 C C . VAL A 1 96 ? 8.058 10.934 11.856 1.00 92.12 96 VAL A C 1
ATOM 722 O O . VAL A 1 96 ? 9.061 11.498 12.301 1.00 92.12 96 VAL A O 1
ATOM 725 N N . PHE A 1 97 ? 6.877 10.980 12.474 1.00 92.75 97 PHE A N 1
ATOM 726 C CA . PHE A 1 97 ? 6.686 11.711 13.728 1.00 92.75 97 PHE A CA 1
ATOM 727 C C . PHE A 1 97 ? 7.247 10.952 14.935 1.00 92.75 97 PHE A C 1
ATOM 729 O O . PHE A 1 97 ? 7.417 9.739 14.927 1.00 92.75 97 PHE A O 1
ATOM 736 N N . THR A 1 98 ? 7.563 11.689 15.999 1.00 92.81 98 THR A N 1
ATOM 737 C CA . THR A 1 98 ? 7.905 11.115 17.308 1.00 92.81 98 THR A CA 1
ATOM 738 C C . THR A 1 98 ? 7.429 12.058 18.407 1.00 92.81 98 THR A C 1
ATOM 740 O O . THR A 1 98 ? 7.487 13.273 18.240 1.00 92.81 98 THR A O 1
ATOM 743 N N . GLY A 1 99 ? 7.002 11.530 19.546 1.00 91.12 99 GLY A N 1
ATOM 744 C CA . GLY A 1 99 ? 6.593 12.260 20.737 1.00 91.12 99 GLY A CA 1
ATOM 745 C C . GLY A 1 99 ? 5.428 13.197 20.455 1.00 91.12 99 GLY A C 1
ATOM 746 O O . GLY A 1 99 ? 4.397 12.792 19.926 1.00 91.12 99 GLY A O 1
ATOM 747 N N . ALA A 1 100 ? 5.627 14.472 20.783 1.00 90.88 100 ALA A N 1
ATOM 748 C CA . ALA A 1 100 ? 4.707 15.557 20.454 1.00 90.88 100 ALA A CA 1
ATOM 749 C C . ALA A 1 100 ? 4.957 16.144 19.045 1.00 90.88 100 ALA A C 1
ATOM 751 O O . ALA A 1 100 ? 4.631 17.297 18.779 1.00 90.88 100 ALA A O 1
ATOM 752 N N . GLY A 1 101 ? 5.581 15.372 18.150 1.00 81.38 101 GLY A N 1
ATOM 753 C CA . GLY A 1 101 ? 5.863 15.778 16.780 1.00 81.38 101 GLY A CA 1
ATOM 754 C C . GLY A 1 101 ? 4.569 15.984 15.997 1.00 81.38 101 GLY A C 1
ATOM 755 O O . GLY A 1 101 ? 3.816 15.037 15.775 1.00 81.38 101 GLY A O 1
ATOM 756 N N . GLY A 1 102 ? 4.357 17.222 15.565 1.00 86.25 102 GLY A N 1
ATOM 757 C CA . GLY A 1 102 ? 3.209 17.699 14.802 1.00 86.25 102 GLY A CA 1
ATOM 758 C C . GLY A 1 102 ? 3.617 18.892 13.930 1.00 86.25 102 GLY A C 1
ATOM 759 O O . GLY A 1 102 ? 4.808 19.195 13.834 1.00 86.25 102 GLY A O 1
ATOM 760 N N . PRO A 1 103 ? 2.682 19.602 13.285 1.00 92.69 103 PRO A N 1
ATOM 761 C CA . PRO A 1 103 ? 1.243 19.342 13.255 1.00 92.69 103 PRO A CA 1
ATOM 762 C C . PRO A 1 103 ? 0.891 18.103 12.410 1.00 92.69 103 PRO A C 1
ATOM 764 O O . PRO A 1 103 ? 1.766 17.469 11.823 1.00 92.69 103 PRO A O 1
ATOM 767 N N . SER A 1 104 ? -0.399 17.761 12.344 1.00 93.06 104 SER A N 1
ATOM 768 C CA . SER A 1 104 ? -0.918 16.714 11.447 1.00 93.06 104 SER A CA 1
ATOM 769 C C . SER A 1 104 ? -0.520 16.949 9.986 1.00 93.06 104 SER A C 1
ATOM 771 O O . SER A 1 104 ? -0.544 18.085 9.510 1.00 93.06 104 SER A O 1
ATOM 773 N N . LEU A 1 105 ? -0.199 15.871 9.259 1.00 93.94 105 LEU A N 1
ATOM 774 C CA . LEU A 1 105 ? -0.030 15.924 7.798 1.00 93.94 105 LEU A CA 1
ATOM 775 C C . LEU A 1 105 ? -1.363 16.117 7.071 1.00 93.94 105 LEU A C 1
ATOM 777 O O . LEU A 1 105 ? -1.382 16.585 5.934 1.00 93.94 105 LEU A O 1
ATOM 781 N N . ILE A 1 106 ? -2.478 15.750 7.708 1.00 94.81 106 ILE A N 1
ATOM 782 C CA . ILE A 1 106 ? -3.812 15.942 7.145 1.00 94.81 106 ILE A CA 1
ATOM 783 C C . ILE A 1 106 ? -4.186 17.409 7.333 1.00 94.81 106 ILE A C 1
ATOM 785 O O . ILE A 1 106 ? -4.485 17.859 8.438 1.00 94.81 106 ILE A O 1
ATOM 789 N N . ALA A 1 107 ? -4.156 18.156 6.231 1.00 92.06 107 ALA A N 1
ATOM 790 C CA . ALA A 1 107 ? -4.596 19.541 6.214 1.00 92.06 107 ALA A CA 1
ATOM 791 C C . ALA A 1 107 ? -6.067 19.655 6.645 1.00 92.06 107 ALA A C 1
ATOM 793 O O . ALA A 1 107 ? -6.896 18.797 6.332 1.00 92.06 107 ALA A O 1
ATOM 794 N N . GLN A 1 108 ? -6.404 20.747 7.331 1.00 88.94 108 GLN A N 1
ATOM 795 C CA . GLN A 1 108 ? -7.781 21.022 7.732 1.00 88.94 108 GLN A CA 1
ATOM 796 C C . GLN A 1 108 ? -8.711 21.018 6.509 1.00 88.94 108 GLN A C 1
ATOM 798 O O . GLN A 1 108 ? -8.419 21.641 5.491 1.00 88.94 108 GLN A O 1
ATOM 803 N N . GLY A 1 109 ? -9.832 20.300 6.608 1.00 86.06 109 GLY A N 1
ATOM 804 C CA . GLY A 1 109 ? -10.806 20.174 5.520 1.00 86.06 109 GLY A CA 1
ATOM 805 C C . GLY A 1 109 ? -10.424 19.184 4.411 1.00 86.06 109 GLY A C 1
ATOM 806 O O . GLY A 1 109 ? -11.229 18.969 3.507 1.00 86.06 109 GLY A O 1
ATOM 807 N N . LYS A 1 110 ? -9.244 18.543 4.463 1.00 93.06 110 LYS A N 1
ATOM 808 C CA . LYS A 1 110 ? -8.914 17.436 3.555 1.00 93.06 110 LYS A CA 1
ATOM 809 C C . LYS A 1 110 ? -9.868 16.272 3.826 1.00 93.06 110 LYS A C 1
ATOM 811 O O . LYS A 1 110 ? -9.951 15.789 4.954 1.00 93.06 110 LYS A O 1
ATOM 816 N N . LEU A 1 111 ? -10.575 15.811 2.793 1.00 96.75 111 LEU A N 1
ATOM 817 C CA . LEU A 1 111 ? -11.447 14.646 2.917 1.00 96.75 111 LEU A CA 1
ATOM 818 C C . LEU A 1 111 ? -10.611 13.401 3.236 1.00 96.75 111 LEU A C 1
ATOM 820 O O . LEU A 1 111 ? -9.624 13.112 2.557 1.00 96.75 111 LEU A O 1
ATOM 824 N N . THR A 1 112 ? -11.037 12.657 4.249 1.00 98.56 112 THR A N 1
ATOM 825 C CA . THR A 1 112 ? -10.426 11.398 4.679 1.00 98.56 112 THR A CA 1
ATOM 826 C C . THR A 1 112 ? -11.413 10.243 4.507 1.00 98.56 112 THR A C 1
ATOM 828 O O . THR A 1 112 ? -12.626 10.445 4.434 1.00 98.56 112 THR A O 1
ATOM 831 N N . LEU A 1 113 ? -10.904 9.013 4.489 1.00 98.75 113 LEU A N 1
ATOM 832 C CA . LEU A 1 113 ? -11.689 7.780 4.490 1.00 98.75 113 LEU A CA 1
ATOM 833 C C . LEU A 1 113 ? -12.767 7.742 5.599 1.00 98.75 113 LEU A C 1
ATOM 835 O O . LEU A 1 113 ? -13.933 7.529 5.262 1.00 98.75 113 LEU A O 1
ATOM 839 N N . PRO A 1 114 ? -12.458 7.968 6.894 1.00 98.56 114 PRO A N 1
ATOM 840 C CA . PRO A 1 114 ? -13.485 7.995 7.937 1.00 98.56 114 PRO A CA 1
ATOM 841 C C . PRO A 1 114 ? -14.468 9.163 7.787 1.00 98.56 114 PRO A C 1
ATOM 843 O O . PRO A 1 114 ? -15.658 8.952 7.998 1.00 98.56 114 PRO A O 1
ATOM 846 N N . ALA A 1 115 ? -14.029 10.361 7.376 1.00 98.38 115 ALA A N 1
ATOM 847 C CA . ALA A 1 115 ? -14.946 11.482 7.148 1.00 98.38 115 ALA A CA 1
ATOM 848 C C . ALA A 1 115 ? -15.952 11.163 6.029 1.00 98.38 115 ALA A C 1
ATOM 850 O O . ALA A 1 115 ? -17.155 11.340 6.213 1.00 98.38 115 ALA A O 1
ATOM 851 N N . MET A 1 116 ? -15.467 10.595 4.921 1.00 98.38 116 MET A N 1
ATOM 852 C CA . MET A 1 116 ? -16.292 10.129 3.807 1.00 98.38 116 MET A CA 1
ATOM 853 C C . MET A 1 116 ? -17.304 9.062 4.251 1.00 98.38 116 MET A C 1
ATOM 855 O O . MET A 1 116 ? -18.468 9.105 3.861 1.00 98.38 116 MET A O 1
ATOM 859 N N . LEU A 1 117 ? -16.889 8.100 5.078 1.00 98.62 117 LEU A N 1
ATOM 860 C CA . LEU A 1 117 ? -17.784 7.057 5.590 1.00 98.62 117 LEU A CA 1
ATOM 861 C C . LEU A 1 117 ? -18.822 7.610 6.570 1.00 98.62 117 LEU A C 1
ATOM 863 O O . LEU A 1 117 ? -19.991 7.223 6.511 1.00 98.62 117 LEU A O 1
ATOM 867 N N . ARG A 1 118 ? -18.430 8.556 7.427 1.00 97.62 118 ARG A N 1
ATOM 868 C CA . ARG A 1 118 ? -19.345 9.246 8.341 1.00 97.62 118 ARG A CA 1
ATOM 869 C C . ARG A 1 118 ? -20.444 9.989 7.578 1.00 97.62 118 ARG A C 1
ATOM 871 O O . ARG A 1 118 ? -21.608 9.898 7.956 1.00 97.62 118 ARG A O 1
ATOM 878 N N . GLU A 1 119 ? -20.113 10.636 6.458 1.00 96.19 119 GLU A N 1
ATOM 879 C CA . GLU A 1 119 ? -21.099 11.255 5.551 1.00 96.19 119 GLU A CA 1
ATOM 880 C C . GLU A 1 119 ? -22.070 10.237 4.928 1.00 96.19 119 GLU A C 1
ATOM 882 O O . GLU A 1 119 ? -23.207 10.581 4.610 1.00 96.19 119 GLU A O 1
ATOM 887 N N . ARG A 1 120 ? -21.664 8.965 4.797 1.00 96.06 120 ARG A N 1
ATOM 888 C CA . ARG A 1 120 ? -22.541 7.855 4.380 1.00 96.06 120 ARG A CA 1
ATOM 889 C C . ARG A 1 120 ? -23.260 7.165 5.543 1.00 96.06 120 ARG A C 1
ATOM 891 O O . ARG A 1 120 ? -23.863 6.117 5.336 1.00 96.06 120 ARG A O 1
ATOM 898 N N . GLY A 1 121 ? -23.234 7.748 6.741 1.00 96.94 121 GLY A N 1
ATOM 899 C CA . GLY A 1 121 ? -23.983 7.261 7.899 1.00 96.94 121 GLY A CA 1
ATOM 900 C C . GLY A 1 121 ? -23.295 6.147 8.687 1.00 96.94 121 GLY A C 1
ATOM 901 O O . GLY A 1 121 ? -23.953 5.502 9.501 1.00 96.94 121 GLY A O 1
ATOM 902 N N . TYR A 1 122 ? -21.996 5.917 8.487 1.00 98.62 122 TYR A N 1
ATOM 903 C CA . TYR A 1 122 ? -21.239 4.947 9.279 1.00 98.62 122 TYR A CA 1
ATOM 904 C C . TYR A 1 122 ? -20.972 5.470 10.694 1.00 98.62 122 TYR A C 1
ATOM 906 O O . TYR A 1 122 ? -20.736 6.661 10.879 1.00 98.62 122 TYR A O 1
ATOM 914 N N . GLY A 1 123 ? -20.969 4.576 11.687 1.00 98.69 123 GLY A N 1
ATOM 915 C CA . GLY A 1 123 ? -20.266 4.831 12.950 1.00 98.69 123 GLY A CA 1
ATOM 916 C C . GLY A 1 123 ? -18.775 4.557 12.768 1.00 98.69 123 GLY A C 1
ATOM 917 O O . GLY A 1 123 ? -18.418 3.462 12.334 1.00 98.69 123 GLY A O 1
ATOM 918 N N . THR A 1 124 ? -17.903 5.522 13.054 1.00 98.88 124 THR A N 1
ATOM 919 C CA . THR A 1 124 ? -16.469 5.409 12.736 1.00 98.88 124 THR A CA 1
ATOM 920 C C . THR A 1 124 ? -15.593 5.376 13.993 1.00 98.88 124 THR A C 1
ATOM 922 O O . THR A 1 124 ? -15.689 6.228 14.876 1.00 98.88 124 THR A O 1
ATOM 925 N N . ALA A 1 125 ? -14.689 4.400 14.082 1.00 98.94 125 ALA A N 1
ATOM 926 C CA . ALA A 1 125 ? -13.737 4.283 15.182 1.00 98.94 125 ALA A CA 1
ATOM 927 C C . ALA A 1 125 ? -12.330 3.948 14.694 1.00 98.94 125 ALA A C 1
ATOM 929 O O . ALA A 1 125 ? -12.141 3.123 13.801 1.00 98.94 125 ALA A O 1
ATOM 930 N N . CYS A 1 126 ? -11.338 4.569 15.326 1.00 98.88 126 CYS A N 1
ATOM 931 C CA . CYS A 1 126 ? -9.935 4.198 15.195 1.00 98.88 126 CYS A CA 1
ATOM 932 C C . CYS A 1 126 ? -9.440 3.655 16.534 1.00 98.88 126 CYS A C 1
ATOM 934 O O . CYS A 1 126 ? -9.637 4.283 17.577 1.00 98.88 126 CYS A O 1
ATOM 936 N N . VAL A 1 127 ? -8.794 2.493 16.514 1.00 98.94 127 VAL A N 1
ATOM 937 C CA . VAL A 1 127 ? -8.179 1.908 17.702 1.00 98.94 127 VAL A CA 1
ATOM 938 C C . VAL A 1 127 ? -6.729 1.559 17.404 1.00 98.94 127 VAL A C 1
ATOM 940 O O . VAL A 1 127 ? -6.461 0.758 16.514 1.00 98.94 127 VAL A O 1
ATOM 943 N N . GLY A 1 128 ? -5.807 2.147 18.162 1.00 98.69 128 GLY A N 1
ATOM 944 C CA . GLY A 1 128 ? -4.382 1.835 18.130 1.00 98.69 128 GLY A CA 1
ATOM 945 C C . GLY A 1 128 ? -3.480 2.959 17.613 1.00 98.69 128 GLY A C 1
ATOM 946 O O . GLY A 1 128 ? -3.679 4.131 17.934 1.00 98.69 128 GLY A O 1
ATOM 947 N N . LYS A 1 129 ? -2.430 2.624 16.862 1.00 98.69 129 LYS A N 1
ATOM 948 C CA . LYS A 1 129 ? -1.398 3.581 16.428 1.00 98.69 129 LYS A CA 1
ATOM 949 C C . LYS A 1 129 ? -1.955 4.590 15.412 1.00 98.69 129 LYS A C 1
ATOM 951 O O . LYS A 1 129 ? -2.321 4.201 14.302 1.00 98.69 129 LYS A O 1
ATOM 956 N N . TRP A 1 130 ? -1.964 5.888 15.737 1.00 98.06 130 TRP A N 1
ATOM 957 C CA . TRP A 1 130 ? -2.383 6.940 14.794 1.00 98.06 130 TRP A CA 1
ATOM 958 C C . TRP A 1 130 ? -1.274 7.292 13.795 1.00 98.06 130 TRP A C 1
ATOM 960 O O . TRP A 1 130 ? -1.329 6.929 12.623 1.00 98.06 130 TRP A O 1
ATOM 970 N N . HIS A 1 131 ? -0.228 7.953 14.284 1.00 97.19 131 HIS A N 1
ATOM 971 C CA . HIS A 1 131 ? 1.030 8.238 13.601 1.00 97.19 131 HIS A CA 1
ATOM 972 C C . HIS A 1 131 ? 0.969 9.055 12.296 1.00 97.19 131 HIS A C 1
ATOM 974 O O . HIS A 1 131 ? 1.872 8.948 11.466 1.00 97.19 131 HIS A O 1
ATOM 980 N N . VAL A 1 132 ? -0.039 9.919 12.136 1.00 95.75 132 VAL A N 1
ATOM 981 C CA . VAL A 1 132 ? -0.155 10.881 11.011 1.00 95.75 132 VAL A CA 1
ATOM 982 C C . VAL A 1 132 ? 0.142 12.331 11.449 1.00 95.75 132 VAL A C 1
ATOM 984 O O . VAL A 1 132 ? 0.008 13.281 10.680 1.00 95.75 132 VAL A O 1
ATOM 987 N N . GLY A 1 133 ? 0.600 12.496 12.692 1.00 93.62 133 GLY A N 1
ATOM 988 C CA . GLY A 1 133 ? 0.782 13.788 13.344 1.00 93.62 133 GLY A CA 1
ATOM 989 C C . GLY A 1 133 ? -0.510 14.279 14.001 1.00 93.62 133 GLY A C 1
ATOM 990 O O . GLY A 1 133 ? -1.621 13.902 13.622 1.00 93.62 133 GLY A O 1
ATOM 991 N N . LEU A 1 134 ? -0.339 15.088 15.037 1.00 94.62 134 LEU A N 1
ATOM 992 C CA . LEU A 1 134 ? -1.378 15.809 15.770 1.00 94.62 134 LEU A CA 1
ATOM 993 C C . LEU A 1 134 ? -0.703 16.957 16.529 1.00 94.62 134 LEU A C 1
ATOM 995 O O . LEU A 1 134 ? 0.523 16.997 16.618 1.00 94.62 134 LEU A O 1
ATOM 999 N N . THR A 1 135 ? -1.481 17.885 17.067 1.00 95.69 135 THR A N 1
ATOM 1000 C CA . THR A 1 135 ? -0.956 19.076 17.737 1.00 95.69 135 THR A CA 1
ATOM 1001 C C . THR A 1 135 ? -1.309 19.040 19.218 1.00 95.69 135 THR A C 1
ATOM 1003 O O . THR A 1 135 ? -2.486 19.093 19.587 1.00 95.69 135 THR A O 1
ATOM 1006 N N . PHE A 1 136 ? -0.280 18.962 20.061 1.00 97.62 136 PHE A N 1
ATOM 1007 C CA . PHE A 1 136 ? -0.380 19.236 21.494 1.00 97.62 136 PHE A CA 1
ATOM 1008 C C . PHE A 1 136 ? -0.211 20.736 21.757 1.00 97.62 136 PHE A C 1
ATOM 1010 O O . PHE A 1 136 ? 0.282 21.469 20.901 1.00 97.62 136 PHE A O 1
ATOM 1017 N N . PHE A 1 137 ? -0.562 21.185 22.960 1.00 98.00 137 PHE A N 1
ATOM 1018 C CA . PHE A 1 137 ? -0.386 22.572 23.387 1.00 98.00 137 PHE A CA 1
ATOM 1019 C C . PHE A 1 137 ? 0.332 22.628 24.732 1.00 98.00 137 PHE A C 1
ATOM 1021 O O . PHE A 1 137 ? 0.223 21.692 25.525 1.00 98.00 137 PHE A O 1
ATOM 1028 N N . ASP A 1 138 ? 1.079 23.699 24.975 1.00 97.81 138 ASP A N 1
ATOM 1029 C CA . ASP A 1 138 ? 1.663 23.985 26.283 1.00 97.81 138 ASP A CA 1
ATOM 1030 C C . ASP A 1 138 ? 0.705 24.790 27.178 1.00 97.81 138 ASP A C 1
ATOM 1032 O O . ASP A 1 138 ? -0.454 25.034 26.832 1.00 97.81 138 ASP A O 1
ATOM 1036 N N . GLN A 1 139 ? 1.192 25.179 28.359 1.00 96.88 139 GLN A N 1
ATOM 1037 C CA . GLN A 1 139 ? 0.422 25.902 29.375 1.00 96.88 139 GLN A CA 1
ATOM 1038 C C . GLN A 1 139 ? -0.106 27.256 28.878 1.00 96.88 139 GLN A C 1
ATOM 1040 O O . GLN A 1 139 ? -1.188 27.668 29.293 1.00 96.88 139 GLN A O 1
ATOM 1045 N N . ASP A 1 140 ? 0.593 27.900 27.938 1.00 97.12 140 ASP A N 1
ATOM 1046 C CA . ASP A 1 140 ? 0.203 29.182 27.336 1.00 97.12 140 ASP A CA 1
ATOM 1047 C C . ASP A 1 140 ? -0.721 28.996 26.118 1.00 97.12 140 ASP A C 1
ATOM 1049 O O . ASP A 1 140 ? -1.110 29.958 25.451 1.00 97.12 140 ASP A O 1
ATOM 1053 N N . GLY A 1 141 ? -1.087 27.748 25.806 1.00 96.19 141 GLY A N 1
ATOM 1054 C CA . GLY A 1 141 ? -1.889 27.402 24.639 1.00 96.19 141 GLY A CA 1
ATOM 1055 C C . GLY A 1 141 ? -1.118 27.480 23.322 1.00 96.19 141 GLY A C 1
ATOM 1056 O O . GLY A 1 141 ? -1.747 27.502 22.264 1.00 96.19 141 GLY A O 1
ATOM 1057 N N . GLN A 1 142 ? 0.217 27.515 23.355 1.00 97.38 142 GLN A N 1
ATOM 1058 C CA . GLN A 1 142 ? 1.036 27.508 22.147 1.00 97.38 142 GLN A CA 1
ATOM 1059 C C . GLN A 1 142 ? 1.232 26.075 21.639 1.00 97.38 142 GLN A C 1
ATOM 1061 O O . GLN A 1 142 ? 1.382 25.148 22.440 1.00 97.38 142 GLN A O 1
ATOM 1066 N N . PRO A 1 143 ? 1.236 25.855 20.312 1.00 97.00 143 PRO A N 1
ATOM 1067 C CA . PRO A 1 143 ? 1.380 24.520 19.752 1.00 97.00 143 PRO A CA 1
ATOM 1068 C C . PRO A 1 143 ? 2.766 23.930 20.046 1.00 97.00 143 PRO A C 1
ATOM 1070 O O . PRO A 1 143 ? 3.806 24.558 19.827 1.00 97.00 143 PRO A O 1
ATOM 1073 N N . VAL A 1 144 ? 2.783 22.676 20.486 1.00 96.44 144 VAL A N 1
ATOM 1074 C CA . VAL A 1 144 ? 3.986 21.863 20.674 1.00 96.44 144 VAL A CA 1
ATOM 1075 C C . VAL A 1 144 ? 4.082 20.902 19.495 1.00 96.44 144 VAL A C 1
ATOM 1077 O O . VAL A 1 144 ? 3.346 19.925 19.430 1.00 96.44 144 VAL A O 1
ATOM 1080 N N . ASN A 1 145 ? 4.990 21.214 18.568 1.00 90.50 145 ASN A N 1
ATOM 1081 C CA . ASN A 1 145 ? 5.141 20.521 17.280 1.00 90.50 145 ASN A CA 1
ATOM 1082 C C . ASN A 1 145 ? 6.522 19.867 17.092 1.00 90.50 145 ASN A C 1
ATOM 1084 O O . ASN A 1 145 ? 6.819 19.301 16.042 1.00 90.50 145 ASN A O 1
ATOM 1088 N N . ALA A 1 146 ? 7.397 19.953 18.092 1.00 91.56 146 ALA A N 1
ATOM 1089 C CA . ALA A 1 146 ? 8.706 19.317 18.040 1.00 91.56 146 ALA A CA 1
ATOM 1090 C C . ALA A 1 146 ? 8.624 17.858 18.508 1.00 91.56 146 ALA A C 1
ATOM 1092 O O . ALA A 1 146 ? 7.862 17.519 19.413 1.00 91.56 146 ALA A O 1
ATOM 1093 N N . GLY A 1 147 ? 9.454 16.997 17.920 1.00 89.31 147 GLY A N 1
ATOM 1094 C CA . GLY A 1 147 ? 9.680 15.661 18.464 1.00 89.31 147 GLY A CA 1
ATOM 1095 C C . GLY A 1 147 ? 10.557 15.685 19.719 1.00 89.31 147 GLY A C 1
ATOM 1096 O O . GLY A 1 147 ? 11.075 16.724 20.132 1.00 89.31 147 GLY A O 1
ATOM 1097 N N . GLY A 1 148 ? 10.780 14.511 20.309 1.00 93.69 148 GLY A N 1
ATOM 1098 C CA . GLY A 1 148 ? 11.710 14.367 21.430 1.00 93.69 148 GLY A CA 1
ATOM 1099 C C . GLY A 1 148 ? 11.107 14.593 22.817 1.00 93.69 148 GLY A C 1
ATOM 1100 O O . GLY A 1 148 ? 10.037 15.173 22.995 1.00 93.69 148 GLY A O 1
ATOM 1101 N N . LEU A 1 149 ? 11.853 14.156 23.834 1.00 95.19 149 LEU A N 1
ATOM 1102 C CA . LEU A 1 149 ? 11.449 14.231 25.241 1.00 95.19 149 LEU A CA 1
ATOM 1103 C C . LEU A 1 149 ? 11.230 15.670 25.739 1.00 95.19 149 LEU A C 1
ATOM 1105 O O . LEU A 1 149 ? 10.337 15.912 26.548 1.00 95.19 149 LEU A O 1
ATOM 1109 N N . ALA A 1 150 ? 12.033 16.629 25.267 1.00 96.06 150 ALA A N 1
ATOM 1110 C CA . ALA A 1 150 ? 11.914 18.030 25.673 1.00 96.06 150 ALA A CA 1
ATOM 1111 C C . ALA A 1 150 ? 10.564 18.636 25.263 1.00 96.06 150 ALA A C 1
ATOM 1113 O O . ALA A 1 150 ? 9.963 19.373 26.040 1.00 96.06 150 ALA A O 1
ATOM 1114 N N . ALA A 1 151 ? 10.064 18.283 24.077 1.00 96.12 151 ALA A N 1
ATOM 1115 C CA . ALA A 1 151 ? 8.750 18.707 23.618 1.00 96.12 151 ALA A CA 1
ATOM 1116 C C . ALA A 1 151 ? 7.636 18.045 24.436 1.00 96.12 151 ALA A C 1
ATOM 1118 O O . ALA A 1 151 ? 6.754 18.740 24.926 1.00 96.12 151 ALA A O 1
ATOM 1119 N N . VAL A 1 152 ? 7.730 16.732 24.682 1.00 97.12 152 VAL A N 1
ATOM 1120 C CA . VAL A 1 152 ? 6.756 16.002 25.516 1.00 97.12 152 VAL A CA 1
ATOM 1121 C C . VAL A 1 152 ? 6.629 16.619 26.915 1.00 97.12 152 VAL A C 1
ATOM 1123 O O . VAL A 1 152 ? 5.523 16.741 27.426 1.00 97.12 152 VAL A O 1
ATOM 1126 N N . ARG A 1 153 ? 7.732 17.078 27.522 1.00 96.94 153 ARG A N 1
ATOM 1127 C CA . ARG A 1 153 ? 7.720 17.749 28.839 1.00 96.94 153 ARG A CA 1
ATOM 1128 C C . ARG A 1 153 ? 7.000 19.098 28.859 1.00 96.94 153 ARG A C 1
ATOM 1130 O O . ARG A 1 153 ? 6.611 19.540 29.933 1.00 96.94 153 ARG A O 1
ATOM 1137 N N . ARG A 1 154 ? 6.862 19.766 27.712 1.00 97.19 154 ARG A N 1
ATOM 1138 C CA . ARG A 1 154 ? 6.152 21.050 27.602 1.00 97.19 154 ARG A CA 1
ATOM 1139 C C . ARG A 1 154 ? 4.643 20.888 27.451 1.00 97.19 154 ARG A C 1
ATOM 1141 O O . ARG A 1 154 ? 3.929 21.871 27.605 1.00 97.19 154 ARG A O 1
ATOM 1148 N N . VAL A 1 155 ? 4.171 19.689 27.115 1.00 97.94 155 VAL A N 1
ATOM 1149 C CA . VAL A 1 155 ? 2.754 19.434 26.849 1.00 97.94 155 VAL A CA 1
ATOM 1150 C C . VAL A 1 155 ? 1.921 19.646 28.112 1.00 97.94 155 VAL A C 1
ATOM 1152 O O . VAL A 1 155 ? 2.191 19.066 29.162 1.00 97.94 155 VAL A O 1
ATOM 1155 N N . ASP A 1 156 ? 0.857 20.431 27.981 1.00 97.75 156 ASP A N 1
ATOM 1156 C CA . ASP A 1 156 ? -0.233 20.511 28.943 1.00 97.75 156 ASP A CA 1
ATOM 1157 C C . ASP A 1 156 ? -1.290 19.447 28.607 1.00 97.75 156 ASP A C 1
ATOM 1159 O O . ASP A 1 156 ? -2.176 19.646 27.774 1.00 97.75 156 ASP A O 1
ATOM 1163 N N . PHE A 1 157 ? -1.195 18.288 29.262 1.00 97.44 157 PHE A N 1
ATOM 1164 C CA . PHE A 1 157 ? -2.090 17.151 29.020 1.00 97.44 157 PHE A CA 1
ATOM 1165 C C . PHE A 1 157 ? -3.544 17.387 29.464 1.00 97.44 157 PHE A C 1
ATOM 1167 O O . PHE A 1 157 ? -4.410 16.574 29.142 1.00 97.44 157 PHE A O 1
ATOM 1174 N N . SER A 1 158 ? -3.840 18.488 30.169 1.00 96.69 158 SER A N 1
ATOM 1175 C CA . SER A 1 158 ? -5.221 18.872 30.494 1.00 96.69 158 SER A CA 1
ATOM 1176 C C . SER A 1 158 ? -5.970 19.452 29.286 1.00 96.69 158 SER A C 1
ATOM 1178 O O . SER A 1 158 ? -7.206 19.500 29.269 1.00 96.69 158 SER A O 1
ATOM 1180 N N . ARG A 1 159 ? -5.236 19.876 28.250 1.00 97.25 159 ARG A N 1
ATOM 1181 C CA . ARG A 1 159 ? -5.793 20.485 27.043 1.00 97.25 159 ARG A CA 1
ATOM 1182 C C . ARG A 1 159 ? -6.250 19.448 26.032 1.00 97.25 159 ARG A C 1
ATOM 1184 O O . ARG A 1 159 ? -5.820 18.297 26.006 1.00 97.25 159 ARG A O 1
ATOM 1191 N N . ARG A 1 160 ? -7.151 19.907 25.169 1.00 96.69 160 ARG A N 1
ATOM 1192 C CA . ARG A 1 160 ? -7.582 19.179 23.983 1.00 96.69 160 ARG A CA 1
ATOM 1193 C C . ARG A 1 160 ? -6.458 19.169 22.942 1.00 96.69 160 ARG A C 1
ATOM 1195 O O . ARG A 1 160 ? -5.834 20.198 22.697 1.00 96.69 160 ARG A O 1
ATOM 1202 N N . LEU A 1 161 ? -6.258 18.029 22.299 1.00 95.44 161 LEU A N 1
ATOM 1203 C CA . LEU A 1 161 ? -5.415 17.850 21.119 1.00 95.44 161 LEU A CA 1
ATOM 1204 C C . LEU A 1 161 ? -6.108 18.451 19.885 1.00 95.44 161 LEU A C 1
ATOM 1206 O O . LEU A 1 161 ? -7.335 18.475 19.820 1.00 95.44 161 LEU A O 1
ATOM 1210 N N . ALA A 1 162 ? -5.355 18.896 18.880 1.00 95.31 162 ALA A N 1
ATOM 1211 C CA . ALA A 1 162 ? -5.914 19.327 17.593 1.00 95.31 162 ALA A CA 1
ATOM 1212 C C . ALA A 1 162 ? -5.339 18.525 16.417 1.00 95.31 162 ALA A C 1
ATOM 1214 O O . ALA A 1 162 ? -4.218 18.024 16.482 1.00 95.31 162 ALA A O 1
ATOM 1215 N N . GLY A 1 163 ? -6.106 18.397 15.334 1.00 93.69 163 GLY A N 1
ATOM 1216 C CA . GLY A 1 163 ? -5.690 17.681 14.121 1.00 93.69 163 GLY A CA 1
ATOM 1217 C C . GLY A 1 163 ? -5.541 16.167 14.312 1.00 93.69 163 GLY A C 1
ATOM 1218 O O . GLY A 1 163 ? -4.886 15.511 13.504 1.00 93.69 163 GLY A O 1
ATOM 1219 N N . GLY A 1 164 ? -6.109 15.624 15.394 1.00 95.44 164 GLY A N 1
ATOM 1220 C CA . GLY A 1 164 ? -6.099 14.195 15.705 1.00 95.44 164 GLY A CA 1
ATOM 1221 C C . GLY A 1 164 ? -7.202 13.409 14.980 1.00 95.44 164 GLY A C 1
ATOM 1222 O O . GLY A 1 164 ? -7.946 13.971 14.174 1.00 95.44 164 GLY A O 1
ATOM 1223 N N . PRO A 1 165 ? -7.363 12.110 15.285 1.00 97.25 165 PRO A N 1
ATOM 1224 C CA . PRO A 1 165 ? -8.315 11.227 14.601 1.00 97.25 165 PRO A CA 1
ATOM 1225 C C . PRO A 1 165 ? -9.760 11.741 14.561 1.00 97.25 165 PRO A C 1
ATOM 1227 O O . PRO A 1 165 ? -10.408 11.655 13.518 1.00 97.25 165 PRO A O 1
ATOM 1230 N N . VAL A 1 166 ? -10.258 12.312 15.664 1.00 97.62 166 VAL A N 1
ATOM 1231 C CA . VAL A 1 166 ? -11.639 12.825 15.731 1.00 97.62 166 VAL A CA 1
ATOM 1232 C C . VAL A 1 166 ? -11.851 14.086 14.887 1.00 97.62 166 VAL A C 1
ATOM 1234 O O . VAL A 1 166 ? -12.907 14.256 14.279 1.00 97.62 166 VAL A O 1
ATOM 1237 N N . ASP A 1 167 ? -10.814 14.918 14.745 1.00 96.69 167 ASP A N 1
ATOM 1238 C CA . ASP A 1 167 ? -10.809 16.056 13.811 1.00 96.69 167 ASP A CA 1
ATOM 1239 C C . ASP A 1 167 ? -10.738 15.589 12.350 1.00 96.69 167 ASP A C 1
ATOM 1241 O O . ASP A 1 167 ? -11.152 16.301 11.438 1.00 96.69 167 ASP A O 1
ATOM 1245 N N . CYS A 1 168 ? -10.248 14.367 12.131 1.00 96.50 168 CYS A N 1
ATOM 1246 C CA . CYS A 1 168 ? -10.098 13.743 10.822 1.00 96.50 168 CYS A CA 1
ATOM 1247 C C . CYS A 1 168 ? -11.274 12.826 10.451 1.00 96.50 168 CYS A C 1
ATOM 1249 O O . CYS A 1 168 ? -11.143 12.060 9.502 1.00 96.50 168 CYS A O 1
ATOM 1251 N N . GLY A 1 169 ? -12.409 12.883 11.159 1.00 97.19 169 GLY A N 1
ATOM 1252 C CA . GLY A 1 169 ? -13.653 12.205 10.768 1.00 97.19 169 GLY A CA 1
ATOM 1253 C C . GLY A 1 169 ? -13.994 10.916 11.517 1.00 97.19 169 GLY A C 1
ATOM 1254 O O . GLY A 1 169 ? -15.028 10.320 11.215 1.00 97.19 169 GLY A O 1
ATOM 1255 N N . PHE A 1 170 ? -13.175 10.486 12.481 1.00 98.62 170 PHE A N 1
ATOM 1256 C CA . PHE A 1 170 ? -13.562 9.406 13.394 1.00 98.62 170 PHE A CA 1
ATOM 1257 C C . PHE A 1 170 ? -14.545 9.911 14.466 1.00 98.62 170 PHE A C 1
ATOM 1259 O O . PHE A 1 170 ? -14.326 10.970 15.046 1.00 98.62 170 PHE A O 1
ATOM 1266 N N . ASP A 1 171 ? -15.601 9.154 14.770 1.00 98.69 171 ASP A N 1
ATOM 1267 C CA . ASP A 1 171 ? -16.513 9.460 15.884 1.00 98.69 171 ASP A CA 1
ATOM 1268 C C . ASP A 1 171 ? -15.868 9.143 17.238 1.00 98.69 171 ASP A C 1
ATOM 1270 O O . ASP A 1 171 ? -16.163 9.786 18.244 1.00 98.69 171 ASP A O 1
ATOM 1274 N N . SER A 1 172 ? -14.974 8.149 17.271 1.00 98.69 172 SER A N 1
ATOM 1275 C CA . SER A 1 172 ? -14.206 7.803 18.466 1.00 98.69 172 SER A CA 1
ATOM 1276 C C . SER A 1 172 ? -12.781 7.356 18.150 1.00 98.69 172 SER A C 1
ATOM 1278 O O . SER A 1 172 ? -12.499 6.783 17.093 1.00 98.69 172 SER A O 1
ATOM 1280 N N . PHE A 1 173 ? -11.874 7.608 19.092 1.00 98.88 173 PHE A N 1
ATOM 1281 C CA . PHE A 1 173 ? -10.491 7.153 19.016 1.00 98.88 173 PHE A CA 1
ATOM 1282 C C . PHE A 1 173 ? -10.003 6.630 20.362 1.00 98.88 173 PHE A C 1
ATOM 1284 O O . PHE A 1 173 ? -10.240 7.248 21.397 1.00 98.88 173 PHE A O 1
ATOM 1291 N N . PHE A 1 174 ? -9.273 5.520 20.341 1.00 98.88 174 PHE A N 1
ATOM 1292 C CA . PHE A 1 174 ? -8.472 5.079 21.477 1.00 98.88 174 PHE A CA 1
ATOM 1293 C C . PHE A 1 174 ? -7.127 4.568 20.979 1.00 98.88 174 PHE A C 1
ATOM 1295 O O . PHE A 1 174 ? -7.085 3.602 20.223 1.00 98.88 174 PHE A O 1
ATOM 1302 N N . GLY A 1 175 ? -6.016 5.162 21.399 1.00 98.50 175 GLY A N 1
ATOM 1303 C CA . GLY A 1 175 ? -4.740 4.788 20.802 1.00 98.50 175 GLY A CA 1
ATOM 1304 C C . GLY A 1 175 ? -3.545 5.593 21.267 1.00 98.50 175 GLY A C 1
ATOM 1305 O O . GLY A 1 175 ? -3.556 6.163 22.352 1.00 98.50 175 GLY A O 1
ATOM 1306 N N . THR A 1 176 ? -2.504 5.641 20.443 1.00 98.50 176 THR A N 1
ATOM 1307 C CA . THR A 1 176 ? -1.272 6.397 20.714 1.00 98.50 176 THR A CA 1
ATOM 1308 C C . THR A 1 176 ? -0.999 7.411 19.610 1.00 98.50 176 THR A C 1
ATOM 1310 O O . THR A 1 176 ? -1.400 7.222 18.459 1.00 98.50 176 THR A O 1
ATOM 1313 N N . ALA A 1 177 ? -0.292 8.493 19.957 1.00 96.62 177 ALA A N 1
ATOM 1314 C CA . ALA A 1 177 ? 0.061 9.550 19.008 1.00 96.62 177 ALA A CA 1
ATOM 1315 C C . ALA A 1 177 ? 0.965 9.030 17.877 1.00 96.62 177 ALA A C 1
ATOM 1317 O O . ALA A 1 177 ? 0.645 9.206 16.701 1.00 96.62 177 ALA A O 1
ATOM 1318 N N . CYS A 1 178 ? 2.059 8.353 18.240 1.00 95.38 178 CYS A N 1
ATOM 1319 C CA . CYS A 1 178 ? 3.020 7.725 17.327 1.00 95.38 178 CYS A CA 1
ATOM 1320 C C . CYS A 1 178 ? 3.214 6.242 17.707 1.00 95.38 178 CYS A C 1
ATOM 1322 O O . CYS A 1 178 ? 2.278 5.639 18.230 1.00 95.38 178 CYS A O 1
ATOM 1324 N N . CYS A 1 179 ? 4.389 5.650 17.438 1.00 96.00 179 CYS A N 1
ATOM 1325 C CA . CYS A 1 179 ? 4.715 4.245 17.732 1.00 96.00 179 CYS A CA 1
ATOM 1326 C C . CYS A 1 179 ? 4.507 3.871 19.220 1.00 96.00 179 CYS A C 1
ATOM 1328 O O . CYS A 1 179 ? 5.266 4.345 20.067 1.00 96.00 179 CYS A O 1
ATOM 1330 N N . PRO A 1 180 ? 3.546 2.992 19.551 1.00 96.62 180 PRO A N 1
ATOM 1331 C CA . PRO A 1 180 ? 3.197 2.660 20.929 1.00 96.62 180 PRO A CA 1
ATOM 1332 C C . PRO A 1 180 ? 4.332 2.292 21.897 1.00 96.62 180 PRO A C 1
ATOM 1334 O O . PRO A 1 180 ? 4.252 2.701 23.050 1.00 96.62 180 PRO A O 1
ATOM 1337 N N . THR A 1 181 ? 5.374 1.551 21.489 1.00 95.62 181 THR A N 1
ATOM 1338 C CA . THR A 1 181 ? 6.453 1.107 22.413 1.00 95.62 181 THR A CA 1
ATOM 1339 C C . THR A 1 181 ? 7.862 1.603 22.058 1.00 95.62 181 THR A C 1
ATOM 1341 O O . THR A 1 181 ? 8.845 1.207 22.689 1.00 95.62 181 THR A O 1
ATOM 1344 N N . THR A 1 182 ? 7.960 2.556 21.127 1.00 93.19 182 THR A N 1
ATOM 1345 C CA . THR A 1 182 ? 9.231 3.121 20.623 1.00 93.19 182 THR A CA 1
ATOM 1346 C C . THR A 1 182 ? 9.365 4.619 20.893 1.00 93.19 182 THR A C 1
ATOM 1348 O O . THR A 1 182 ? 10.379 5.223 20.552 1.00 93.19 182 THR A O 1
ATOM 1351 N N . ASP A 1 183 ? 8.343 5.280 21.426 1.00 92.81 183 ASP A N 1
ATOM 1352 C CA . ASP A 1 183 ? 8.225 6.734 21.347 1.00 92.81 183 ASP A CA 1
ATOM 1353 C C . ASP A 1 183 ? 8.689 7.507 22.601 1.00 92.81 183 ASP A C 1
ATOM 1355 O O . ASP A 1 183 ? 9.161 6.948 23.584 1.00 92.81 183 ASP A O 1
ATOM 1359 N N . TRP A 1 184 ? 8.619 8.839 22.567 1.00 96.81 184 TRP A N 1
ATOM 1360 C CA . TRP A 1 184 ? 8.918 9.696 23.720 1.00 96.81 184 TRP A CA 1
ATOM 1361 C C . TRP A 1 184 ? 7.740 9.856 24.691 1.00 96.81 184 TRP A C 1
ATOM 1363 O O . TRP A 1 184 ? 7.953 10.291 25.825 1.00 96.81 184 TRP A O 1
ATOM 1373 N N . LEU A 1 185 ? 6.522 9.525 24.255 1.00 97.44 185 LEU A N 1
ATOM 1374 C CA . LEU A 1 185 ? 5.290 9.594 25.038 1.00 97.44 185 LEU A CA 1
ATOM 1375 C C . LEU A 1 185 ? 4.590 8.230 25.026 1.00 97.44 185 LEU A C 1
ATOM 1377 O O . LEU A 1 185 ? 4.051 7.813 24.005 1.00 97.44 185 LEU A O 1
ATOM 1381 N N . TYR A 1 186 ? 4.549 7.577 26.183 1.00 98.06 186 TYR A N 1
ATOM 1382 C CA . TYR A 1 186 ? 3.851 6.313 26.406 1.00 98.06 186 TYR A CA 1
ATOM 1383 C C . TYR A 1 186 ? 2.566 6.572 27.193 1.00 98.06 186 TYR A C 1
ATOM 1385 O O . TYR A 1 186 ? 2.509 6.408 28.413 1.00 98.06 186 TYR A O 1
ATOM 1393 N N . ALA A 1 187 ? 1.542 7.058 26.499 1.00 98.31 187 ALA A N 1
ATOM 1394 C CA . ALA A 1 187 ? 0.232 7.326 27.074 1.00 98.31 187 ALA A CA 1
ATOM 1395 C C . ALA A 1 187 ? -0.859 7.058 26.038 1.00 98.31 187 ALA A C 1
ATOM 1397 O O . ALA A 1 187 ? -0.652 7.256 24.837 1.00 98.31 187 ALA A O 1
ATOM 1398 N N . PHE A 1 188 ? -2.026 6.623 26.510 1.00 98.62 188 PHE A N 1
ATOM 1399 C CA . PHE A 1 188 ? -3.192 6.490 25.649 1.00 98.62 188 PHE A CA 1
ATOM 1400 C C . PHE A 1 188 ? -3.864 7.843 25.447 1.00 98.62 188 PHE A C 1
ATOM 1402 O O . PHE A 1 188 ? -4.000 8.636 26.377 1.00 98.62 188 PHE A O 1
ATOM 1409 N N . ILE A 1 189 ? -4.312 8.072 24.223 1.00 98.62 189 ILE A N 1
ATOM 1410 C CA . ILE A 1 189 ? -5.237 9.129 23.856 1.00 98.62 189 ILE A CA 1
ATOM 1411 C C . ILE A 1 189 ? -6.620 8.497 23.759 1.00 98.62 189 ILE A C 1
ATOM 1413 O O . ILE A 1 189 ? -6.788 7.467 23.104 1.00 98.62 189 ILE A O 1
ATOM 1417 N N . GLU A 1 190 ? -7.601 9.136 24.381 1.00 98.62 190 GLU A N 1
ATOM 1418 C CA . GLU A 1 190 ? -9.015 8.816 24.232 1.00 98.62 190 GLU A CA 1
ATOM 1419 C C . GLU A 1 190 ? -9.711 10.036 23.621 1.00 98.62 190 GLU A C 1
ATOM 1421 O O . GLU A 1 190 ? -9.731 11.123 24.201 1.00 98.62 190 GLU A O 1
ATOM 1426 N N . ASN A 1 191 ? -10.218 9.856 22.401 1.00 98.44 191 ASN A N 1
ATOM 1427 C CA . ASN A 1 191 ? -10.746 10.885 21.508 1.00 98.44 191 ASN A CA 1
ATOM 1428 C C . ASN A 1 191 ? -9.733 12.005 21.222 1.00 98.44 191 ASN A C 1
ATOM 1430 O O . ASN A 1 191 ? -8.892 11.869 20.334 1.00 98.44 191 ASN A O 1
ATOM 1434 N N . ASP A 1 192 ? -9.804 13.103 21.966 1.00 97.44 192 ASP A N 1
ATOM 1435 C CA . ASP A 1 192 ? -8.990 14.305 21.797 1.00 97.44 192 ASP A CA 1
ATOM 1436 C C . ASP A 1 192 ? -8.223 14.688 23.070 1.00 97.44 192 ASP A C 1
ATOM 1438 O O . ASP A 1 192 ? -7.788 15.834 23.207 1.00 97.44 192 ASP A O 1
ATOM 1442 N N . ARG A 1 193 ? -8.043 13.749 24.009 1.00 98.00 193 ARG A N 1
ATOM 1443 C CA . ARG A 1 193 ? -7.367 13.988 25.293 1.00 98.00 193 ARG A CA 1
ATOM 1444 C C . ARG A 1 193 ? -6.493 12.819 25.720 1.00 98.00 193 ARG A C 1
ATOM 1446 O O . ARG A 1 193 ? -6.706 11.683 25.310 1.00 98.00 193 ARG A O 1
ATOM 1453 N N . VAL A 1 194 ? -5.538 13.103 26.602 1.00 98.25 194 VAL A N 1
ATOM 1454 C CA . VAL A 1 194 ? -4.748 12.093 27.318 1.00 98.25 194 VAL A CA 1
ATOM 1455 C C . VAL A 1 194 ? -5.334 11.956 28.729 1.00 98.25 194 VAL A C 1
ATOM 1457 O O . VAL A 1 194 ? -4.993 12.758 29.598 1.00 98.25 194 VAL A O 1
ATOM 1460 N N . PRO A 1 195 ? -6.250 10.998 28.981 1.00 98.00 195 PRO A N 1
ATOM 1461 C CA . PRO A 1 195 ? -6.970 10.919 30.256 1.00 98.00 195 PRO A CA 1
ATOM 1462 C C . PRO A 1 195 ? -6.062 10.586 31.444 1.00 98.00 195 PRO A C 1
ATOM 1464 O O . PRO A 1 195 ? -6.341 11.001 32.565 1.00 98.00 195 PRO A O 1
ATOM 1467 N N . VAL A 1 196 ? -4.977 9.847 31.204 1.00 98.38 196 VAL A N 1
ATOM 1468 C CA . VAL A 1 196 ? -3.956 9.542 32.211 1.00 98.38 196 VAL A CA 1
ATOM 1469 C C . VAL A 1 196 ? -2.626 10.105 31.714 1.00 98.38 196 VAL A C 1
ATOM 1471 O O . VAL A 1 196 ? -1.969 9.472 30.884 1.00 98.38 196 VAL A O 1
ATOM 1474 N N . PRO A 1 197 ? -2.239 11.311 32.166 1.00 97.62 197 PRO A N 1
ATOM 1475 C CA . PRO A 1 197 ? -0.960 11.909 31.811 1.00 97.62 197 PRO A CA 1
ATOM 1476 C C . PRO A 1 197 ? 0.225 11.033 32.242 1.00 97.62 197 PRO A C 1
ATOM 1478 O O . PRO A 1 197 ? 0.117 10.263 33.204 1.00 97.62 197 PRO A O 1
ATOM 1481 N N . PRO A 1 198 ? 1.382 11.151 31.569 1.00 97.38 198 PRO A N 1
ATOM 1482 C CA . PRO A 1 198 ? 2.575 10.444 31.993 1.00 97.38 198 PRO A CA 1
ATOM 1483 C C . PRO A 1 198 ? 3.029 10.894 33.389 1.00 97.38 198 PRO A C 1
ATOM 1485 O O . PRO A 1 198 ? 3.152 12.087 33.657 1.00 97.38 198 PRO A O 1
ATOM 1488 N N . ALA A 1 199 ? 3.308 9.933 34.272 1.00 96.12 199 ALA A N 1
ATOM 1489 C CA . ALA A 1 199 ? 3.664 10.189 35.670 1.00 96.12 199 ALA A CA 1
ATOM 1490 C C . ALA A 1 199 ? 5.178 10.322 35.901 1.00 96.12 199 ALA A C 1
ATOM 1492 O O . ALA A 1 199 ? 5.611 10.809 36.943 1.00 96.12 199 ALA A O 1
ATOM 1493 N N . GLY A 1 200 ? 5.999 9.880 34.948 1.00 96.56 200 GLY A N 1
ATOM 1494 C CA . GLY A 1 200 ? 7.451 9.908 35.082 1.00 96.56 200 GLY A CA 1
ATOM 1495 C C . GLY A 1 200 ? 8.171 9.215 33.927 1.00 96.56 200 GLY A C 1
ATOM 1496 O O . GLY A 1 200 ? 7.530 8.804 32.959 1.00 96.56 200 GLY A O 1
ATOM 1497 N N . PRO A 1 201 ? 9.508 9.107 33.992 1.00 97.19 201 PRO A N 1
ATOM 1498 C CA . PRO A 1 201 ? 10.294 8.413 32.979 1.00 97.19 201 PRO A CA 1
ATOM 1499 C C . PRO A 1 201 ? 10.017 6.904 32.971 1.00 97.19 201 PRO A C 1
ATOM 1501 O O . PRO A 1 201 ? 9.799 6.291 34.016 1.00 97.19 201 PRO A O 1
ATOM 1504 N N . LEU A 1 202 ? 10.084 6.298 31.785 1.00 96.50 202 LEU A N 1
ATOM 1505 C CA . LEU A 1 202 ? 10.020 4.850 31.610 1.00 96.50 202 LEU A CA 1
ATOM 1506 C C . LEU A 1 202 ? 11.220 4.158 32.272 1.00 96.50 202 LEU A C 1
ATOM 1508 O O . LEU A 1 202 ? 12.373 4.382 31.899 1.00 96.50 202 LEU A O 1
ATOM 1512 N N . ASP A 1 203 ? 10.937 3.249 33.202 1.00 95.38 203 ASP A N 1
ATOM 1513 C CA . ASP A 1 203 ? 11.933 2.353 33.782 1.00 95.38 203 ASP A CA 1
ATOM 1514 C C . ASP A 1 203 ? 12.205 1.168 32.844 1.00 95.38 203 ASP A C 1
ATOM 1516 O O . ASP A 1 203 ? 11.572 0.112 32.918 1.00 95.38 203 ASP A O 1
ATOM 1520 N N . LYS A 1 204 ? 13.185 1.342 31.951 1.00 94.12 204 LYS A N 1
ATOM 1521 C CA . LYS A 1 204 ? 13.594 0.305 30.993 1.00 94.12 204 LYS A CA 1
ATOM 1522 C C . LYS A 1 204 ? 14.156 -0.957 31.655 1.00 94.12 204 LYS A C 1
ATOM 1524 O O . LYS A 1 204 ? 14.248 -1.984 30.988 1.00 94.12 204 LYS A O 1
ATOM 1529 N N . SER A 1 205 ? 14.545 -0.914 32.934 1.00 94.00 205 SER A N 1
ATOM 1530 C CA . SER A 1 205 ? 15.101 -2.090 33.617 1.00 94.00 205 SER A CA 1
ATOM 1531 C C . SER A 1 205 ? 14.067 -3.204 33.810 1.00 94.00 205 SER A C 1
ATOM 1533 O O . SER A 1 205 ? 14.460 -4.367 33.901 1.00 94.00 205 SER A O 1
ATOM 1535 N N . LYS A 1 206 ? 12.776 -2.843 33.799 1.00 92.62 206 LYS A N 1
ATOM 1536 C CA . LYS A 1 206 ? 11.616 -3.733 33.948 1.00 92.62 206 LYS A CA 1
ATOM 1537 C C . LYS A 1 206 ? 11.102 -4.317 32.630 1.00 92.62 206 LYS A C 1
ATOM 1539 O O . LYS A 1 206 ? 10.182 -5.125 32.656 1.00 92.62 206 LYS A O 1
ATOM 1544 N N . LEU A 1 207 ? 11.652 -3.896 31.491 1.00 94.94 207 LEU A N 1
ATOM 1545 C CA . LEU A 1 207 ? 11.210 -4.359 30.176 1.00 94.94 207 LEU A CA 1
ATOM 1546 C C . LEU A 1 207 ? 11.898 -5.670 29.772 1.00 94.94 207 LEU A C 1
ATOM 1548 O O . LEU A 1 207 ? 13.015 -5.940 30.232 1.00 94.94 207 LEU A O 1
ATOM 1552 N N . PRO A 1 208 ? 11.278 -6.461 28.875 1.00 94.31 208 PRO A N 1
ATOM 1553 C CA . PRO A 1 208 ? 11.913 -7.635 28.290 1.00 94.31 208 PRO A CA 1
ATOM 1554 C C . PRO A 1 208 ? 13.290 -7.319 27.699 1.00 94.31 208 PRO A C 1
ATOM 1556 O O . PRO A 1 208 ? 13.493 -6.291 27.053 1.00 94.31 208 PRO A O 1
ATOM 1559 N N . ARG A 1 209 ? 14.243 -8.234 27.902 1.00 94.12 209 ARG A N 1
ATOM 1560 C CA . ARG A 1 209 ? 15.602 -8.136 27.356 1.00 94.12 209 ARG A CA 1
ATOM 1561 C C . ARG A 1 209 ? 15.838 -9.250 26.345 1.00 94.12 209 ARG A C 1
ATOM 1563 O O . ARG A 1 209 ? 15.939 -10.413 26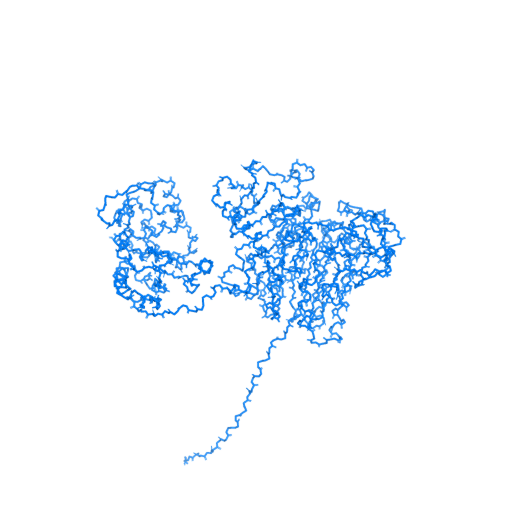.720 1.00 94.12 209 ARG A O 1
ATOM 1570 N N . HIS A 1 210 ? 15.931 -8.883 25.073 1.00 94.12 210 HIS A N 1
ATOM 1571 C CA . HIS A 1 210 ? 16.274 -9.766 23.956 1.00 94.12 210 HIS A CA 1
ATOM 1572 C C . HIS A 1 210 ? 16.733 -8.931 22.750 1.00 94.12 210 HIS A C 1
ATOM 1574 O O . HIS A 1 210 ? 16.584 -7.710 22.746 1.00 94.12 210 HIS A O 1
ATOM 1580 N N . ALA A 1 211 ? 17.248 -9.582 21.702 1.00 91.44 211 ALA A N 1
ATOM 1581 C CA . ALA A 1 211 ? 17.767 -8.920 20.496 1.00 91.44 211 ALA A CA 1
ATOM 1582 C C . ALA A 1 211 ? 16.754 -7.963 19.827 1.00 91.44 211 ALA A C 1
ATOM 1584 O O . ALA A 1 211 ? 17.116 -6.904 19.327 1.00 91.44 211 ALA A O 1
ATOM 1585 N N . TYR A 1 212 ? 15.463 -8.289 19.912 1.00 94.62 212 TYR A N 1
ATOM 1586 C CA . TYR A 1 212 ? 14.361 -7.488 19.363 1.00 94.62 212 TYR A CA 1
ATOM 1587 C C . TYR A 1 212 ? 13.817 -6.387 20.305 1.00 94.62 212 TYR A C 1
ATOM 1589 O O . TYR A 1 212 ? 12.750 -5.847 20.041 1.00 94.62 212 TYR A O 1
ATOM 1597 N N . ALA A 1 213 ? 14.480 -6.071 21.425 1.00 93.44 213 ALA A N 1
ATOM 1598 C CA . ALA A 1 213 ? 14.000 -5.084 22.414 1.00 93.44 213 ALA A CA 1
ATOM 1599 C C . ALA A 1 213 ? 14.663 -3.693 22.287 1.00 93.44 213 ALA A C 1
ATOM 1601 O O . ALA A 1 213 ? 14.415 -2.795 23.093 1.00 93.44 213 ALA A O 1
ATOM 1602 N N . ASN A 1 214 ? 15.546 -3.516 21.300 1.00 83.50 214 ASN A N 1
ATOM 1603 C CA . ASN A 1 214 ? 16.511 -2.415 21.282 1.00 83.50 214 ASN A CA 1
ATOM 1604 C C . ASN A 1 214 ? 15.945 -1.064 20.799 1.00 83.50 214 ASN A C 1
ATOM 1606 O O . ASN A 1 214 ? 16.548 -0.030 21.082 1.00 83.50 214 ASN A O 1
ATOM 1610 N N . ASP A 1 215 ? 14.772 -1.040 20.158 1.00 88.44 215 ASP A N 1
ATOM 1611 C CA . ASP A 1 215 ? 14.148 0.185 19.626 1.00 88.44 215 ASP A CA 1
ATOM 1612 C C . ASP A 1 215 ? 13.150 0.833 20.605 1.00 88.44 215 ASP A C 1
ATOM 1614 O O . ASP A 1 215 ? 12.006 1.120 20.276 1.00 88.44 215 ASP A O 1
ATOM 1618 N N . CYS A 1 216 ? 13.565 1.036 21.857 1.00 93.19 216 CYS A N 1
ATOM 1619 C CA . CYS A 1 216 ? 12.716 1.609 22.908 1.00 93.19 216 CYS A CA 1
ATOM 1620 C C . CYS A 1 216 ? 13.346 2.879 23.498 1.00 93.19 216 CYS A C 1
ATOM 1622 O O . CYS A 1 216 ? 14.418 2.827 24.119 1.00 93.19 216 CYS A O 1
ATOM 1624 N N . ARG A 1 217 ? 12.696 4.035 23.326 1.00 94.75 217 ARG A N 1
ATOM 1625 C CA . ARG A 1 217 ? 13.211 5.340 23.778 1.00 94.75 217 ARG A CA 1
ATOM 1626 C C . ARG A 1 217 ? 12.961 5.576 25.269 1.00 94.75 217 ARG A C 1
ATOM 1628 O O . ARG A 1 217 ? 11.999 5.076 25.846 1.00 94.75 217 ARG A O 1
ATOM 1635 N N . ALA A 1 218 ? 13.814 6.384 25.901 1.00 92.06 218 ALA A N 1
ATOM 1636 C CA . ALA A 1 218 ? 13.638 6.827 27.288 1.00 92.06 218 ALA A CA 1
ATOM 1637 C C . ALA A 1 218 ? 12.594 7.962 27.369 1.00 92.06 218 ALA A C 1
ATOM 1639 O O . ALA A 1 218 ? 12.932 9.129 27.568 1.00 92.06 218 ALA A O 1
ATOM 1640 N N . GLY A 1 219 ? 11.334 7.614 27.114 1.00 95.12 219 GLY A N 1
ATOM 1641 C CA . GLY A 1 219 ? 10.181 8.517 27.139 1.00 95.12 219 GLY A CA 1
ATOM 1642 C C . GLY A 1 219 ? 9.550 8.682 28.524 1.00 95.12 219 GLY A C 1
ATOM 1643 O O . GLY A 1 219 ? 10.008 8.097 29.508 1.00 95.12 219 GLY A O 1
ATOM 1644 N N . LEU A 1 220 ? 8.478 9.475 28.590 1.00 98.06 220 LEU A N 1
ATOM 1645 C CA . LEU A 1 220 ? 7.605 9.549 29.765 1.00 98.06 220 LEU A CA 1
ATOM 1646 C C . LEU A 1 220 ? 6.437 8.570 29.619 1.00 98.06 220 LEU A C 1
ATOM 1648 O O . LEU A 1 220 ? 5.898 8.431 28.523 1.00 98.06 220 LEU A O 1
ATOM 1652 N N . ILE A 1 221 ? 6.039 7.919 30.711 1.00 98.25 221 ILE A N 1
ATOM 1653 C CA . ILE A 1 221 ? 5.024 6.861 30.716 1.00 98.25 221 ILE A CA 1
ATOM 1654 C C . ILE A 1 221 ? 3.876 7.138 31.688 1.00 98.25 221 ILE A C 1
ATOM 1656 O O . ILE A 1 221 ? 4.086 7.595 32.814 1.00 98.25 221 ILE A O 1
ATOM 1660 N N . ALA A 1 222 ? 2.650 6.872 31.237 1.00 98.44 222 ALA A N 1
ATOM 1661 C CA . ALA A 1 222 ? 1.441 6.872 32.053 1.00 98.44 222 ALA A CA 1
ATOM 1662 C C . ALA A 1 222 ? 1.363 5.606 32.914 1.00 98.44 222 ALA A C 1
ATOM 1664 O O . ALA A 1 222 ? 1.755 4.520 32.491 1.00 98.44 222 ALA A O 1
ATOM 1665 N N . THR A 1 223 ? 0.825 5.727 34.128 1.00 97.56 223 THR A N 1
ATOM 1666 C CA . THR A 1 223 ? 0.765 4.616 35.097 1.00 97.56 223 THR A CA 1
ATOM 1667 C C . THR A 1 223 ? -0.067 3.429 34.619 1.00 97.56 223 THR A C 1
ATOM 1669 O O . THR A 1 223 ? 0.140 2.312 35.084 1.00 97.56 223 THR A O 1
ATOM 1672 N N . ASN A 1 224 ? -0.994 3.656 33.688 1.00 97.31 224 ASN A N 1
ATOM 1673 C CA . ASN A 1 224 ? -1.871 2.642 33.115 1.00 97.31 224 ASN A CA 1
ATOM 1674 C C . ASN A 1 224 ? -1.421 2.151 31.728 1.00 97.31 224 ASN A C 1
ATOM 1676 O O . ASN A 1 224 ? -2.231 1.530 31.043 1.00 97.31 224 ASN A O 1
ATOM 1680 N N . PHE A 1 225 ? -0.196 2.451 31.282 1.00 98.38 225 PHE A N 1
ATOM 1681 C CA . PHE A 1 225 ? 0.297 2.052 29.962 1.00 98.38 225 PHE A CA 1
ATOM 1682 C C . PHE A 1 225 ? 1.074 0.722 30.037 1.00 98.38 225 PHE A C 1
ATOM 1684 O O . PHE A 1 225 ? 2.207 0.704 30.528 1.00 98.38 225 PHE A O 1
ATOM 1691 N N . PRO A 1 226 ? 0.508 -0.408 29.570 1.00 97.19 226 PRO A N 1
ATOM 1692 C CA . PRO A 1 226 ? 1.132 -1.712 29.736 1.00 97.19 226 PRO A CA 1
ATOM 1693 C C . PRO A 1 226 ? 2.022 -2.034 28.532 1.00 97.19 226 PRO A C 1
ATOM 1695 O O . PRO A 1 226 ? 1.531 -2.487 27.505 1.00 97.19 226 PRO A O 1
ATOM 1698 N N . MET A 1 227 ? 3.335 -1.825 28.657 1.00 96.12 227 MET A N 1
ATOM 1699 C CA . MET A 1 227 ? 4.297 -1.950 27.543 1.00 96.12 227 MET A CA 1
ATOM 1700 C C . MET A 1 227 ? 4.246 -3.285 26.776 1.00 96.12 227 MET A C 1
ATOM 1702 O O . MET A 1 227 ? 4.605 -3.302 25.604 1.00 96.12 227 MET A O 1
ATOM 1706 N N . GLU A 1 228 ? 3.803 -4.377 27.404 1.00 96.94 228 GLU A N 1
ATOM 1707 C CA . GLU A 1 228 ? 3.701 -5.708 26.778 1.00 96.94 228 GLU A CA 1
ATOM 1708 C C . GLU A 1 228 ? 2.271 -6.084 26.348 1.00 96.94 228 GLU A C 1
ATOM 1710 O O . GLU A 1 228 ? 2.091 -6.941 25.491 1.00 96.94 228 GLU A O 1
ATOM 1715 N N . ASP A 1 229 ? 1.240 -5.430 26.898 1.00 97.94 229 ASP A N 1
ATOM 1716 C CA . ASP A 1 229 ? -0.171 -5.760 26.634 1.00 97.94 229 ASP A CA 1
ATOM 1717 C C . ASP A 1 229 ? -0.885 -4.698 25.780 1.00 97.94 229 ASP A C 1
ATOM 1719 O O . ASP A 1 229 ? -2.109 -4.732 25.653 1.00 97.94 229 ASP A O 1
ATOM 1723 N N . VAL A 1 230 ? -0.151 -3.749 25.185 1.00 98.25 230 VAL A N 1
ATOM 1724 C CA . VAL A 1 230 ? -0.716 -2.638 24.392 1.00 98.25 230 VAL A CA 1
ATOM 1725 C C . VAL A 1 230 ? -1.743 -3.129 23.365 1.00 98.25 230 VAL A C 1
ATOM 1727 O O . VAL A 1 230 ? -2.875 -2.646 23.336 1.00 98.25 230 VAL A O 1
ATOM 1730 N N . ASP A 1 231 ? -1.385 -4.127 22.559 1.00 98.50 231 ASP A N 1
ATOM 1731 C CA . ASP A 1 231 ? -2.284 -4.679 21.542 1.00 98.50 231 ASP A CA 1
ATOM 1732 C C . ASP A 1 231 ? -3.485 -5.432 22.138 1.00 98.50 231 ASP A C 1
ATOM 1734 O O . ASP A 1 231 ? -4.562 -5.447 21.542 1.00 98.50 231 ASP A O 1
ATOM 1738 N N . LEU A 1 232 ? -3.355 -6.016 23.336 1.00 98.75 232 LEU A N 1
ATOM 1739 C CA . LEU A 1 232 ? -4.496 -6.615 24.037 1.00 98.75 232 LEU A CA 1
ATOM 1740 C C . LEU A 1 232 ? -5.473 -5.542 24.527 1.00 98.75 232 LEU A C 1
ATOM 1742 O O . LEU A 1 232 ? -6.690 -5.745 24.478 1.00 98.75 232 LEU A O 1
ATOM 1746 N N . VAL A 1 233 ? -4.965 -4.374 24.935 1.00 98.81 233 VAL A N 1
ATOM 1747 C CA . VAL A 1 233 ? -5.803 -3.204 25.227 1.00 98.81 233 VAL A CA 1
ATOM 1748 C C . VAL A 1 233 ? -6.500 -2.721 23.950 1.00 98.81 233 VAL A C 1
ATOM 1750 O O . VAL A 1 233 ? -7.709 -2.484 23.976 1.00 98.81 233 VAL A O 1
ATOM 1753 N N . PHE A 1 234 ? -5.795 -2.637 22.818 1.00 98.88 234 PHE A N 1
ATOM 1754 C CA . PHE A 1 234 ? -6.400 -2.272 21.529 1.00 98.88 234 PHE A CA 1
ATOM 1755 C C . PHE A 1 234 ? -7.476 -3.271 21.082 1.00 98.88 234 PHE A C 1
ATOM 1757 O O . PHE A 1 234 ? -8.565 -2.863 20.666 1.00 98.88 234 PHE A O 1
ATOM 1764 N N . LEU A 1 235 ? -7.237 -4.577 21.225 1.00 98.94 235 LEU A N 1
ATOM 1765 C CA . LEU A 1 235 ? -8.242 -5.604 20.950 1.00 98.94 235 LEU A CA 1
ATOM 1766 C C . LEU A 1 235 ? -9.478 -5.421 21.839 1.00 98.94 235 LEU A C 1
ATOM 1768 O O . LEU A 1 235 ? -10.600 -5.408 21.330 1.00 98.94 235 LEU A O 1
ATOM 1772 N N . LYS A 1 236 ? -9.292 -5.222 23.151 1.00 98.88 236 LYS A N 1
ATOM 1773 C CA . LYS A 1 236 ? -10.399 -4.979 24.090 1.00 98.88 236 LYS A CA 1
ATOM 1774 C C . LYS A 1 236 ? -11.248 -3.784 23.654 1.00 98.88 236 LYS A C 1
ATOM 1776 O O . LYS A 1 236 ? -12.465 -3.909 23.564 1.00 98.88 236 LYS A O 1
ATOM 1781 N N . ARG A 1 237 ? -10.620 -2.653 23.320 1.00 98.88 237 ARG A N 1
ATOM 1782 C CA . ARG A 1 237 ? -11.327 -1.439 22.873 1.00 98.88 237 ARG A CA 1
ATOM 1783 C C . ARG A 1 237 ? -12.041 -1.615 21.535 1.00 98.88 237 ARG A C 1
ATOM 1785 O O . ARG A 1 237 ? -13.140 -1.101 21.354 1.00 98.88 237 ARG A O 1
ATOM 1792 N N . SER A 1 238 ? -11.451 -2.383 20.625 1.00 98.94 238 SER A N 1
ATOM 1793 C CA . SER A 1 238 ? -12.075 -2.733 19.346 1.00 98.94 238 SER A CA 1
ATOM 1794 C C . SER A 1 238 ? -13.341 -3.566 19.550 1.00 98.94 238 SER A C 1
ATOM 1796 O O . SER A 1 238 ? -14.380 -3.259 18.972 1.00 98.94 238 SER A O 1
ATOM 1798 N N . ARG A 1 239 ? -13.288 -4.577 20.427 1.00 98.94 239 ARG A N 1
ATOM 1799 C CA . ARG A 1 239 ? -14.453 -5.401 20.786 1.00 98.94 239 ARG A CA 1
ATOM 1800 C C . ARG A 1 239 ? -15.534 -4.580 21.476 1.00 98.94 239 ARG A C 1
ATOM 1802 O O . ARG A 1 239 ? -16.689 -4.678 21.086 1.00 98.94 239 ARG A O 1
ATOM 1809 N N . GLU A 1 240 ? -15.158 -3.725 22.427 1.00 98.88 240 GLU A N 1
ATOM 1810 C CA . GLU A 1 240 ? -16.089 -2.803 23.092 1.00 98.88 240 GLU A CA 1
ATOM 1811 C C . GLU A 1 240 ? -16.815 -1.903 22.087 1.00 98.88 240 GLU A C 1
ATOM 1813 O O . GLU A 1 240 ? -18.025 -1.721 22.203 1.00 98.88 240 GLU A O 1
ATOM 1818 N N . PHE A 1 241 ? -16.105 -1.362 21.091 1.00 98.88 241 PHE A N 1
ATOM 1819 C CA . PHE A 1 241 ? -16.728 -0.580 20.024 1.00 98.88 241 PHE A CA 1
ATOM 1820 C C . PHE A 1 241 ? -17.724 -1.417 19.214 1.00 98.88 241 PHE A C 1
ATOM 1822 O O . PHE A 1 241 ? -18.866 -0.991 19.060 1.00 98.88 241 PHE A O 1
ATOM 1829 N N . LEU A 1 242 ? -17.322 -2.600 18.737 1.00 98.81 242 LEU A N 1
ATOM 1830 C CA . LEU A 1 242 ? -18.179 -3.473 17.925 1.00 98.81 242 LEU A CA 1
ATOM 1831 C C . LEU A 1 242 ? -19.436 -3.912 18.690 1.00 98.81 242 LEU A C 1
ATOM 1833 O O . LEU A 1 242 ? -20.551 -3.765 18.191 1.00 98.81 242 LEU A O 1
ATOM 1837 N N . GLU A 1 243 ? -19.265 -4.407 19.917 1.00 98.75 243 GLU A N 1
ATOM 1838 C CA . GLU A 1 243 ? -20.359 -4.861 20.782 1.00 98.75 243 GLU A CA 1
ATOM 1839 C C . GLU A 1 243 ? -21.321 -3.713 21.112 1.00 98.75 243 GLU A C 1
ATOM 1841 O O . GLU A 1 243 ? -22.540 -3.884 21.050 1.00 98.75 243 GLU A O 1
ATOM 1846 N N . ARG A 1 244 ? -20.785 -2.525 21.424 1.00 98.69 244 ARG A N 1
ATOM 1847 C CA . ARG A 1 244 ? -21.589 -1.329 21.687 1.00 98.69 244 ARG A CA 1
ATOM 1848 C C . ARG A 1 244 ? -22.349 -0.878 20.444 1.00 98.69 244 ARG A C 1
ATOM 1850 O O . ARG A 1 244 ? -23.549 -0.649 20.538 1.00 98.69 244 ARG A O 1
ATOM 1857 N N . HIS A 1 245 ? -21.679 -0.773 19.297 1.00 98.56 245 HIS A N 1
ATOM 1858 C CA . HIS A 1 245 ? -22.275 -0.294 18.047 1.00 98.56 245 HIS A CA 1
ATOM 1859 C C . HIS A 1 245 ? -23.425 -1.193 17.591 1.00 98.56 245 HIS A C 1
ATOM 1861 O O . HIS A 1 245 ? -24.513 -0.696 17.318 1.00 98.56 245 HIS A O 1
ATOM 1867 N N . VAL A 1 246 ? -23.224 -2.515 17.577 1.00 98.00 246 VAL A N 1
ATOM 1868 C CA . VAL A 1 246 ? -24.277 -3.472 17.193 1.00 98.00 246 VAL A CA 1
ATOM 1869 C C . VAL A 1 246 ? -25.470 -3.410 18.152 1.00 98.00 246 VAL A C 1
ATOM 1871 O O . VAL A 1 246 ? -26.614 -3.487 17.710 1.00 98.00 246 VAL A O 1
ATOM 1874 N N . ARG A 1 247 ? -25.221 -3.231 19.455 1.00 98.19 247 ARG A N 1
ATOM 1875 C CA . ARG A 1 247 ? -26.276 -3.135 20.473 1.00 98.19 247 ARG A CA 1
ATOM 1876 C C . ARG A 1 247 ? -27.064 -1.825 20.399 1.00 98.19 247 ARG A C 1
ATOM 1878 O O . ARG A 1 247 ? -28.281 -1.843 20.536 1.00 98.19 247 ARG A O 1
ATOM 1885 N N . GLU A 1 248 ? -26.379 -0.696 20.251 1.00 98.12 248 GLU A N 1
ATOM 1886 C CA . GLU A 1 248 ? -26.965 0.647 20.396 1.00 98.12 248 GLU A CA 1
ATOM 1887 C C . GLU A 1 248 ? -27.385 1.270 19.060 1.00 98.12 248 GLU A C 1
ATOM 1889 O O . GLU A 1 248 ? -28.145 2.234 19.036 1.00 98.12 248 GLU A O 1
ATOM 1894 N N . SER A 1 249 ? -26.901 0.748 17.934 1.00 96.31 249 SER A N 1
ATOM 1895 C CA . SER A 1 249 ? -27.222 1.232 16.587 1.00 96.31 249 SER A CA 1
ATOM 1896 C C . SER A 1 249 ? -27.449 0.067 15.612 1.00 96.31 249 SER A C 1
ATOM 1898 O O . SER A 1 249 ? -26.759 -0.027 14.593 1.00 96.31 249 SER A O 1
ATOM 1900 N N . PRO A 1 250 ? -28.405 -0.840 15.897 1.00 93.62 250 PRO A N 1
ATOM 1901 C CA . PRO A 1 250 ? -28.657 -2.007 15.055 1.00 93.62 250 PRO A CA 1
ATOM 1902 C C . PRO A 1 250 ? -28.991 -1.591 13.616 1.00 93.62 250 PRO A C 1
ATOM 1904 O O . PRO A 1 250 ? -29.762 -0.661 13.385 1.00 93.62 250 PRO A O 1
ATOM 1907 N N . GLY A 1 251 ? -28.387 -2.272 12.640 1.00 91.12 251 GLY A N 1
ATOM 1908 C CA . GLY A 1 251 ? -28.558 -1.989 11.208 1.00 91.12 251 GLY A CA 1
ATOM 1909 C C . GLY A 1 251 ? -27.760 -0.791 10.676 1.00 91.12 251 GLY A C 1
ATOM 1910 O O . GLY A 1 251 ? -27.606 -0.663 9.465 1.00 91.12 251 GLY A O 1
ATOM 1911 N N . LYS A 1 252 ? -27.196 0.065 11.540 1.00 96.81 252 LYS A N 1
ATOM 1912 C CA . LYS A 1 252 ? -26.271 1.121 11.105 1.00 96.81 252 LYS A CA 1
ATOM 1913 C C . LYS A 1 252 ? -24.909 0.493 10.773 1.00 96.81 252 LYS A C 1
ATOM 1915 O O . LYS A 1 252 ? -24.390 -0.242 11.615 1.00 96.81 252 LYS A O 1
ATOM 1920 N N . PRO A 1 253 ? -24.279 0.787 9.623 1.00 98.44 253 PRO A N 1
ATOM 1921 C CA . PRO A 1 253 ? -22.967 0.232 9.315 1.00 98.44 253 PRO A CA 1
ATOM 1922 C C . PRO A 1 253 ? -21.868 0.862 10.189 1.00 98.44 253 PRO A C 1
ATOM 1924 O O . PRO A 1 253 ? -21.982 2.017 10.617 1.00 98.44 253 PRO A O 1
ATOM 1927 N N . PHE A 1 254 ? -20.788 0.124 10.456 1.00 98.81 254 PHE A N 1
ATOM 1928 C CA . PHE A 1 254 ? -19.602 0.648 11.146 1.00 98.81 254 PHE A CA 1
ATOM 1929 C C . PHE A 1 254 ? -18.346 0.623 10.278 1.00 98.81 254 PHE A C 1
ATOM 1931 O O . PHE A 1 254 ? -18.207 -0.193 9.368 1.00 98.81 254 PHE A O 1
ATOM 1938 N N . PHE A 1 255 ? -17.406 1.508 10.603 1.00 98.94 255 PHE A N 1
ATOM 1939 C CA . PHE A 1 255 ? -16.024 1.465 10.150 1.00 98.94 255 PHE A CA 1
ATOM 1940 C C . PHE A 1 255 ? -15.100 1.406 11.361 1.00 98.94 255 PHE A C 1
ATOM 1942 O O . PHE A 1 255 ? -15.000 2.375 12.113 1.00 98.94 255 PHE A O 1
ATOM 1949 N N . LEU A 1 256 ? -14.415 0.279 11.533 1.00 98.94 256 LEU A N 1
ATOM 1950 C CA . LEU A 1 256 ? -13.374 0.112 12.536 1.00 98.94 256 LEU A CA 1
ATOM 1951 C C . LEU A 1 256 ? -12.011 0.051 11.845 1.00 98.94 256 LEU A C 1
ATOM 1953 O O . LEU A 1 256 ? -11.728 -0.882 11.094 1.00 98.94 256 LEU A O 1
ATOM 1957 N N . PHE A 1 257 ? -11.159 1.028 12.141 1.00 98.94 257 PHE A N 1
ATOM 1958 C CA . PHE A 1 257 ? -9.746 1.008 11.793 1.00 98.94 257 PHE A CA 1
ATOM 1959 C C . PHE A 1 257 ? -8.933 0.492 12.987 1.00 98.94 257 PHE A C 1
ATOM 1961 O O . PHE A 1 257 ? -8.666 1.235 13.931 1.00 98.94 257 PHE A O 1
ATOM 1968 N N . HIS A 1 258 ? -8.577 -0.792 12.960 1.00 98.94 258 HIS A N 1
ATOM 1969 C CA . HIS A 1 258 ? -7.731 -1.436 13.962 1.00 98.94 258 HIS A CA 1
ATOM 1970 C C . HIS A 1 258 ? -6.265 -1.352 13.530 1.00 98.94 258 HIS A C 1
ATOM 1972 O O . HIS A 1 258 ? -5.823 -2.050 12.621 1.00 98.94 258 HIS A O 1
ATOM 1978 N N . SER A 1 259 ? -5.513 -0.476 14.179 1.00 98.69 259 SER A N 1
ATOM 1979 C CA . SER A 1 259 ? -4.144 -0.121 13.828 1.00 98.69 259 SER A CA 1
ATOM 1980 C C . SER A 1 259 ? -3.179 -0.664 14.882 1.00 98.69 259 SER A C 1
ATOM 1982 O O . SER A 1 259 ? -2.955 -0.032 15.916 1.00 98.69 259 SER A O 1
ATOM 1984 N N . ALA A 1 260 ? -2.650 -1.861 14.648 1.00 98.50 260 ALA A N 1
ATOM 1985 C CA . ALA A 1 260 ? -1.884 -2.610 15.638 1.00 98.50 260 ALA A CA 1
ATOM 1986 C C . ALA A 1 260 ? -0.523 -1.960 15.958 1.00 98.50 260 ALA A C 1
ATOM 1988 O O . ALA A 1 260 ? 0.011 -1.172 15.171 1.00 98.50 260 ALA A O 1
ATOM 1989 N N . GLN A 1 261 ? 0.035 -2.314 17.119 1.00 97.56 261 GLN A N 1
ATOM 1990 C CA . GLN A 1 261 ? 1.464 -2.164 17.405 1.00 97.56 261 GLN A CA 1
ATOM 1991 C C . GLN A 1 261 ? 2.262 -3.308 16.780 1.00 97.56 261 GLN A C 1
ATOM 1993 O O . GLN A 1 261 ? 3.386 -3.110 16.323 1.00 97.56 261 GLN A O 1
ATOM 1998 N N . ALA A 1 262 ? 1.698 -4.515 16.783 1.00 97.50 262 ALA A N 1
ATOM 1999 C CA . ALA A 1 262 ? 2.373 -5.667 16.228 1.00 97.50 262 ALA A CA 1
ATOM 2000 C C . ALA A 1 262 ? 2.597 -5.508 14.706 1.00 97.50 262 ALA A C 1
ATOM 2002 O O . ALA A 1 262 ? 1.678 -5.158 13.963 1.00 97.50 262 ALA A O 1
ATOM 2003 N N . VAL A 1 263 ? 3.806 -5.744 14.194 1.00 97.62 263 VAL A N 1
ATOM 2004 C CA . VAL A 1 263 ? 4.972 -6.375 14.849 1.00 97.62 263 VAL A CA 1
ATOM 2005 C C . VAL A 1 263 ? 6.172 -5.436 15.035 1.00 97.62 263 VAL A C 1
ATOM 2007 O O . VAL A 1 263 ? 7.294 -5.905 15.225 1.00 97.62 263 VAL A O 1
ATOM 2010 N N . HIS A 1 264 ? 5.945 -4.119 15.049 1.00 97.75 264 HIS A N 1
ATOM 2011 C CA . HIS A 1 264 ? 6.981 -3.087 15.184 1.00 97.75 264 HIS A CA 1
ATOM 2012 C C . HIS A 1 264 ? 7.891 -3.316 16.401 1.00 97.75 264 HIS A C 1
ATOM 2014 O O . HIS A 1 264 ? 7.455 -3.754 17.467 1.00 97.75 264 HIS A O 1
ATOM 2020 N N . LEU A 1 265 ? 9.180 -2.986 16.273 1.00 95.69 265 LEU A N 1
ATOM 2021 C CA . LEU A 1 265 ? 10.123 -3.091 17.391 1.00 95.69 265 LEU A CA 1
ATOM 2022 C C . LEU A 1 265 ? 9.859 -2.020 18.465 1.00 95.69 265 LEU A C 1
ATOM 2024 O O . LEU A 1 265 ? 9.512 -0.901 18.128 1.00 95.69 265 LEU A O 1
ATOM 2028 N N . PRO A 1 266 ? 10.089 -2.279 19.757 1.00 96.50 266 PRO A N 1
ATOM 2029 C CA . PRO A 1 266 ? 10.536 -3.533 20.329 1.00 96.50 266 PRO A CA 1
ATOM 2030 C C . PRO A 1 266 ? 9.425 -4.588 20.312 1.00 96.50 266 PRO A C 1
ATOM 2032 O O . PRO A 1 266 ? 8.260 -4.286 20.566 1.00 96.50 266 PRO A O 1
ATOM 2035 N N . SER A 1 267 ? 9.800 -5.843 20.069 1.00 97.06 267 SER A N 1
ATOM 2036 C CA . SER A 1 267 ? 8.852 -6.962 20.079 1.00 97.06 267 SER A CA 1
ATOM 2037 C C . SER A 1 267 ? 8.480 -7.351 21.505 1.00 97.06 267 SER A C 1
ATOM 2039 O O . SER A 1 267 ? 9.086 -8.239 22.098 1.00 97.06 267 SER A O 1
ATOM 2041 N N . PHE A 1 268 ? 7.489 -6.662 22.057 1.00 96.56 268 PHE A N 1
ATOM 2042 C CA . PHE A 1 268 ? 6.946 -6.908 23.390 1.00 96.56 268 PHE A CA 1
ATOM 2043 C C . PHE A 1 268 ? 5.618 -7.650 23.293 1.00 96.56 268 PHE A C 1
ATOM 2045 O O . PHE A 1 268 ? 4.560 -7.096 23.573 1.00 96.56 268 PHE A O 1
ATOM 2052 N N . ALA A 1 269 ? 5.683 -8.914 22.875 1.00 97.50 269 ALA A N 1
ATOM 2053 C CA . ALA A 1 269 ? 4.525 -9.791 22.939 1.00 97.50 269 ALA A CA 1
ATOM 2054 C C . ALA A 1 269 ? 4.060 -9.948 24.399 1.00 97.50 269 ALA A C 1
ATOM 2056 O O . ALA A 1 269 ? 4.877 -10.113 25.313 1.00 97.50 269 ALA A O 1
ATOM 2057 N N . ALA A 1 270 ? 2.745 -9.943 24.601 1.00 98.00 270 ALA A N 1
ATOM 2058 C CA . ALA A 1 270 ? 2.117 -10.126 25.895 1.00 98.00 270 ALA A CA 1
ATOM 2059 C C . ALA A 1 270 ? 2.571 -11.450 26.530 1.00 98.00 270 ALA A C 1
ATOM 2061 O O . ALA A 1 270 ? 2.833 -12.424 25.810 1.00 98.00 270 ALA A O 1
ATOM 2062 N N . PRO A 1 271 ? 2.620 -11.548 27.874 1.00 97.44 271 PRO A N 1
ATOM 2063 C CA . PRO A 1 271 ? 3.185 -12.703 28.573 1.00 97.44 271 PRO A CA 1
ATOM 2064 C C . PRO A 1 271 ? 2.687 -14.071 28.085 1.00 97.44 271 PRO A C 1
ATOM 2066 O O . PRO A 1 271 ? 3.466 -15.017 28.034 1.00 97.44 271 PRO A O 1
ATOM 2069 N N . ARG A 1 272 ? 1.418 -14.169 27.666 1.00 97.00 272 ARG A N 1
ATOM 2070 C CA . ARG A 1 272 ? 0.804 -15.410 27.163 1.00 97.00 272 ARG A CA 1
ATOM 2071 C C . ARG A 1 272 ? 1.332 -15.907 25.809 1.00 97.00 272 ARG A C 1
ATOM 2073 O O . ARG A 1 272 ? 1.036 -17.042 25.455 1.00 97.00 272 ARG A O 1
ATOM 2080 N N . PHE A 1 273 ? 2.038 -15.079 25.038 1.00 98.25 273 PHE A N 1
ATOM 2081 C CA . PHE A 1 273 ? 2.572 -15.452 23.719 1.00 98.25 273 PHE A CA 1
ATOM 2082 C C . PHE A 1 273 ? 4.076 -15.715 23.736 1.00 98.25 273 PHE A C 1
ATOM 2084 O O . PHE A 1 273 ? 4.609 -16.253 22.772 1.00 98.25 273 PHE A O 1
ATOM 2091 N N . LYS A 1 274 ? 4.769 -15.368 24.823 1.00 97.06 274 LYS A N 1
ATOM 2092 C CA . LYS A 1 274 ? 6.212 -15.588 24.943 1.00 97.06 274 LYS A CA 1
ATOM 2093 C C . LYS A 1 274 ? 6.531 -17.083 24.896 1.00 97.06 274 LYS A C 1
ATOM 2095 O O . LYS A 1 274 ? 5.995 -17.863 25.678 1.00 97.06 274 LYS A O 1
ATOM 2100 N N . GLY A 1 275 ? 7.427 -17.470 23.995 1.00 96.44 275 GLY A N 1
ATOM 2101 C CA . GLY A 1 275 ? 7.805 -18.857 23.736 1.00 96.44 275 GLY A CA 1
ATOM 2102 C C . GLY A 1 275 ? 6.761 -19.668 22.964 1.00 96.44 275 GLY A C 1
ATOM 2103 O O . GLY A 1 275 ? 6.895 -20.889 22.892 1.00 96.44 275 GLY A O 1
ATOM 2104 N N . ALA A 1 276 ? 5.725 -19.038 22.396 1.00 96.25 276 ALA A N 1
ATOM 2105 C CA . ALA A 1 276 ? 4.701 -19.741 21.619 1.00 96.25 276 ALA A CA 1
ATOM 2106 C C . ALA A 1 276 ? 5.234 -20.259 20.273 1.00 96.25 276 ALA A C 1
ATOM 2108 O O . ALA A 1 276 ? 4.671 -21.191 19.693 1.00 96.25 276 ALA A O 1
ATOM 2109 N N . THR A 1 277 ? 6.319 -19.673 19.768 1.00 96.69 277 THR A N 1
ATOM 2110 C CA . THR A 1 277 ? 6.913 -20.020 18.479 1.00 96.69 277 THR A CA 1
ATOM 2111 C C . THR A 1 277 ? 8.360 -20.486 18.615 1.00 96.69 277 THR A C 1
ATOM 2113 O O . THR A 1 277 ? 9.044 -20.251 19.608 1.00 96.69 277 THR A O 1
ATOM 2116 N N . LYS A 1 278 ? 8.868 -21.132 17.558 1.00 95.12 278 LYS A N 1
ATOM 2117 C CA . LYS A 1 278 ? 10.299 -21.456 17.416 1.00 95.12 278 LYS A CA 1
ATOM 2118 C C . LYS A 1 278 ? 11.099 -20.340 16.729 1.00 95.12 278 LYS A C 1
ATOM 2120 O O . LYS A 1 278 ? 12.277 -20.531 16.448 1.00 95.12 278 LYS A O 1
ATOM 2125 N N . ALA A 1 279 ? 10.461 -19.205 16.441 1.00 96.00 279 ALA A N 1
ATOM 2126 C CA . ALA A 1 279 ? 11.029 -18.079 15.700 1.00 96.00 279 ALA A CA 1
ATOM 2127 C C . ALA A 1 279 ? 11.375 -16.885 16.616 1.00 96.00 279 ALA A C 1
ATOM 2129 O O . ALA A 1 279 ? 11.468 -15.744 16.162 1.00 96.00 279 ALA A O 1
ATOM 2130 N N . GLY A 1 280 ? 11.551 -17.158 17.913 1.00 96.31 280 GLY A N 1
ATOM 2131 C CA . GLY A 1 280 ? 11.987 -16.189 18.914 1.00 96.31 280 GLY A CA 1
ATOM 2132 C C . GLY A 1 280 ? 10.942 -15.118 19.259 1.00 96.31 280 GLY A C 1
ATOM 2133 O O . GLY A 1 280 ? 9.803 -15.180 18.796 1.00 96.31 280 GLY A O 1
ATOM 2134 N N . PRO A 1 281 ? 11.329 -14.100 20.055 1.00 97.25 281 PRO A N 1
ATOM 2135 C CA . PRO A 1 281 ? 10.404 -13.074 20.549 1.00 97.25 281 PRO A CA 1
ATOM 2136 C C . PRO A 1 281 ? 9.671 -12.286 19.456 1.00 97.25 281 PRO A C 1
ATOM 2138 O O . PRO A 1 281 ? 8.533 -11.870 19.658 1.00 97.25 281 PRO A O 1
ATOM 2141 N N . HIS A 1 282 ? 10.293 -12.080 18.290 1.00 98.12 282 HIS A N 1
ATOM 2142 C CA . HIS A 1 282 ? 9.612 -11.441 17.162 1.00 98.12 282 HIS A CA 1
ATOM 2143 C C . HIS A 1 282 ? 8.575 -12.373 16.522 1.00 98.12 282 HIS A C 1
ATOM 2145 O O . HIS A 1 282 ? 7.461 -11.945 16.232 1.00 98.12 282 HIS A O 1
ATOM 2151 N N . GLY A 1 283 ? 8.892 -13.667 16.387 1.00 98.31 283 GLY A N 1
ATOM 2152 C CA . GLY A 1 283 ? 7.933 -14.679 15.948 1.00 98.31 283 GLY A CA 1
ATOM 2153 C C . GLY A 1 283 ? 6.723 -14.803 16.875 1.00 98.31 283 GLY A C 1
ATOM 2154 O O . GLY A 1 283 ? 5.592 -14.897 16.402 1.00 98.31 283 GLY A O 1
ATOM 2155 N N . ASP A 1 284 ? 6.941 -14.718 18.188 1.00 98.50 284 ASP A N 1
ATOM 2156 C CA . ASP A 1 284 ? 5.868 -14.680 19.189 1.00 98.50 284 ASP A CA 1
ATOM 2157 C C . ASP A 1 284 ? 4.962 -13.455 19.012 1.00 98.50 284 ASP A C 1
ATOM 2159 O O . ASP A 1 284 ? 3.746 -13.542 19.189 1.00 98.50 284 ASP A O 1
ATOM 2163 N N . PHE A 1 285 ? 5.536 -12.319 18.607 1.00 98.50 285 PHE A N 1
ATOM 2164 C CA . PHE A 1 285 ? 4.779 -11.098 18.364 1.00 98.50 285 PHE A CA 1
ATOM 2165 C C . PHE A 1 285 ? 3.964 -11.157 17.063 1.00 98.50 285 PHE A C 1
ATOM 2167 O O . PHE A 1 285 ? 2.804 -10.741 17.049 1.00 98.50 285 PHE A O 1
ATOM 2174 N N . ILE A 1 286 ? 4.508 -11.768 16.003 1.00 98.81 286 ILE A N 1
ATOM 2175 C CA . ILE A 1 286 ? 3.749 -12.114 14.786 1.00 98.81 286 ILE A CA 1
ATOM 2176 C C . ILE A 1 286 ? 2.599 -13.073 15.128 1.00 98.81 286 ILE A C 1
ATOM 2178 O O . ILE A 1 286 ? 1.472 -12.888 14.666 1.00 98.81 286 ILE A O 1
ATOM 2182 N N . HIS A 1 287 ? 2.844 -14.071 15.978 1.00 98.75 287 HIS A N 1
ATOM 2183 C CA . HIS A 1 287 ? 1.802 -14.997 16.415 1.00 98.75 287 HIS A CA 1
ATOM 2184 C C . HIS A 1 287 ? 0.700 -14.303 17.236 1.00 98.75 287 HIS A C 1
ATOM 2186 O O . HIS A 1 287 ? -0.482 -14.599 17.052 1.00 98.75 287 HIS A O 1
ATOM 2192 N N . GLN A 1 288 ? 1.057 -13.340 18.091 1.00 98.81 288 GLN A N 1
ATOM 2193 C CA . GLN A 1 288 ? 0.085 -12.498 18.792 1.00 98.81 288 GLN A CA 1
ATOM 2194 C C . GLN A 1 288 ? -0.799 -11.708 17.817 1.00 98.81 288 GLN A C 1
ATOM 2196 O O . GLN A 1 288 ? -2.016 -11.681 18.004 1.00 98.81 288 GLN A O 1
ATOM 2201 N N . LEU A 1 289 ? -0.218 -11.089 16.782 1.00 98.94 289 LEU A N 1
ATOM 2202 C CA . LEU A 1 289 ? -0.983 -10.376 15.754 1.00 98.94 289 LEU A CA 1
ATOM 2203 C C . LEU A 1 289 ? -1.992 -11.303 15.066 1.00 98.94 289 LEU A C 1
ATOM 2205 O O . LEU A 1 289 ? -3.164 -10.952 14.944 1.00 98.94 289 LEU A O 1
ATOM 2209 N N . ASP A 1 290 ? -1.558 -12.499 14.660 1.00 98.94 290 ASP A N 1
ATOM 2210 C CA . ASP A 1 290 ? -2.448 -13.497 14.059 1.00 98.94 290 ASP A CA 1
ATOM 2211 C C . ASP A 1 290 ? -3.603 -13.873 15.001 1.00 98.94 290 ASP A C 1
ATOM 2213 O O . ASP A 1 290 ? -4.762 -13.909 14.584 1.00 98.94 290 ASP A O 1
ATOM 2217 N N . TRP A 1 291 ? -3.316 -14.085 16.288 1.00 98.94 291 TRP A N 1
ATOM 2218 C CA . TRP A 1 291 ? -4.350 -14.373 17.281 1.00 98.94 291 TRP A CA 1
ATOM 2219 C C . TRP A 1 291 ? -5.353 -13.217 17.434 1.00 98.94 291 TRP A C 1
ATOM 2221 O O . TRP A 1 291 ? -6.558 -13.460 17.485 1.00 98.94 291 TRP A O 1
ATOM 2231 N N . ILE A 1 292 ? -4.889 -11.962 17.446 1.00 98.94 292 ILE A N 1
ATOM 2232 C CA . ILE A 1 292 ? -5.754 -10.768 17.507 1.00 98.94 292 ILE A CA 1
ATOM 2233 C C . ILE A 1 292 ? -6.685 -10.701 16.295 1.00 98.94 292 ILE A C 1
ATOM 2235 O O . ILE A 1 292 ? -7.874 -10.419 16.454 1.00 98.94 292 ILE A O 1
ATOM 2239 N N . VAL A 1 293 ? -6.173 -10.995 15.096 1.00 98.94 293 VAL A N 1
ATOM 2240 C CA . VAL A 1 293 ? -7.001 -11.090 13.885 1.00 98.94 293 VAL A CA 1
ATOM 2241 C C . VAL A 1 293 ? -8.088 -12.149 14.074 1.00 98.94 293 VAL A C 1
ATOM 2243 O O . VAL A 1 293 ? -9.257 -11.871 13.809 1.00 98.94 293 VAL A O 1
ATOM 2246 N N . GLY A 1 294 ? -7.735 -13.325 14.600 1.00 98.94 294 GLY A N 1
ATOM 2247 C CA . GLY A 1 294 ? -8.695 -14.381 14.932 1.00 98.94 294 GLY A CA 1
ATOM 2248 C C . GLY A 1 294 ? -9.798 -13.923 15.892 1.00 98.94 294 GLY A C 1
ATOM 2249 O O . GLY A 1 294 ? -10.976 -14.162 15.633 1.00 98.94 294 GLY A O 1
ATOM 2250 N N . GLU A 1 295 ? -9.445 -13.203 16.958 1.00 98.94 295 GLU A N 1
ATOM 2251 C CA . GLU A 1 295 ? -10.413 -12.685 17.935 1.00 98.94 295 GLU A CA 1
ATOM 2252 C C . GLU A 1 295 ? -11.350 -11.623 17.351 1.00 98.94 295 GLU A C 1
ATOM 2254 O O . GLU A 1 295 ? -12.535 -11.586 17.696 1.00 98.94 295 GLU A O 1
ATOM 2259 N N . LEU A 1 296 ? -10.853 -10.758 16.462 1.00 98.94 296 LEU A N 1
ATOM 2260 C CA . LEU A 1 296 ? -11.692 -9.781 15.766 1.00 98.94 296 LEU A CA 1
ATOM 2261 C C . LEU A 1 296 ? -12.695 -10.483 14.842 1.00 98.94 296 LEU A C 1
ATOM 2263 O O . LEU A 1 296 ? -13.880 -10.154 14.877 1.00 98.94 296 LEU A O 1
ATOM 2267 N N . LEU A 1 297 ? -12.255 -11.491 14.082 1.00 98.94 297 LEU A N 1
ATOM 2268 C CA . LEU A 1 297 ? -13.139 -12.298 13.232 1.00 98.94 297 LEU A CA 1
ATOM 2269 C C . LEU A 1 297 ? -14.194 -13.048 14.059 1.00 98.94 297 LEU A C 1
ATOM 2271 O O . LEU A 1 297 ? -15.384 -12.952 13.762 1.00 98.94 297 LEU A O 1
ATOM 2275 N N . ALA A 1 298 ? -13.784 -13.704 15.147 1.00 98.94 298 ALA A N 1
ATOM 2276 C CA . ALA A 1 298 ? -14.696 -14.392 16.061 1.00 98.94 298 ALA A CA 1
ATOM 2277 C C . ALA A 1 298 ? -15.704 -13.429 16.715 1.00 98.94 298 ALA A C 1
ATOM 2279 O O . ALA A 1 298 ? -16.854 -13.790 16.966 1.00 98.94 298 ALA A O 1
ATOM 2280 N N . THR A 1 299 ? -15.304 -12.178 16.968 1.00 98.94 299 THR A N 1
ATOM 2281 C CA . THR A 1 299 ? -16.213 -11.144 17.482 1.00 98.94 299 THR A CA 1
ATOM 2282 C C . THR A 1 299 ? -17.287 -10.788 16.452 1.00 98.94 299 THR A C 1
ATOM 2284 O O . THR A 1 299 ? -18.460 -10.709 16.814 1.00 98.94 299 THR A O 1
ATOM 2287 N N . LEU A 1 300 ? -16.930 -10.632 15.172 1.00 98.88 300 LEU A N 1
ATOM 2288 C CA . LEU A 1 300 ? -17.904 -10.386 14.099 1.00 98.88 300 LEU A CA 1
ATOM 2289 C C . LEU A 1 300 ? -18.901 -11.545 13.947 1.00 98.88 300 LEU A C 1
ATOM 2291 O O . LEU A 1 300 ? -20.094 -11.306 13.748 1.00 98.88 300 LEU A O 1
ATOM 2295 N N . GLU A 1 301 ? -18.420 -12.787 14.057 1.00 98.75 301 GLU A N 1
ATOM 2296 C CA . GLU A 1 301 ? -19.248 -14.001 14.017 1.00 98.75 301 GLU A CA 1
ATOM 2297 C C . GLU A 1 301 ? -20.222 -14.045 15.196 1.00 98.75 301 GLU A C 1
ATOM 2299 O O . GLU A 1 301 ? -21.426 -14.197 15.002 1.00 98.75 301 GLU A O 1
ATOM 2304 N N . LYS A 1 302 ? -19.722 -13.823 16.418 1.00 98.75 302 LYS A N 1
ATOM 2305 C CA . LYS A 1 302 ? -20.536 -13.786 17.642 1.00 98.75 302 LYS A CA 1
ATOM 2306 C C . LYS A 1 302 ? -21.627 -12.714 17.585 1.00 98.75 302 LYS A C 1
ATOM 2308 O O . LYS A 1 302 ? -22.711 -12.918 18.125 1.00 98.75 302 LYS A O 1
ATOM 2313 N N . LEU A 1 303 ? -21.336 -11.573 16.963 1.00 98.50 303 LEU A N 1
ATOM 2314 C CA . LEU A 1 303 ? -22.282 -10.469 16.798 1.00 98.50 303 LEU A CA 1
ATOM 2315 C C . LEU A 1 303 ? -23.261 -10.674 15.631 1.00 98.50 303 LEU A C 1
ATOM 2317 O O . LEU A 1 303 ? -24.160 -9.855 15.460 1.00 98.50 303 LEU A O 1
ATOM 2321 N N . GLY A 1 304 ? -23.106 -11.734 14.829 1.00 97.88 304 GLY A N 1
ATOM 2322 C CA . GLY A 1 304 ? -23.989 -12.024 13.695 1.00 97.88 304 GLY A CA 1
ATOM 2323 C C . GLY A 1 304 ? -23.850 -11.047 12.524 1.00 97.88 304 GLY A C 1
ATOM 2324 O O . GLY A 1 304 ? -24.756 -10.943 11.705 1.00 97.88 304 GLY A O 1
ATOM 2325 N N . VAL A 1 305 ? -22.733 -10.316 12.436 1.00 98.12 305 VAL A N 1
ATOM 2326 C CA . VAL A 1 305 ? -22.493 -9.298 11.392 1.00 98.12 305 VAL A CA 1
ATOM 2327 C C . VAL A 1 305 ? -21.411 -9.703 10.388 1.00 98.12 305 VAL A C 1
ATOM 2329 O O . VAL A 1 305 ? -21.143 -8.963 9.440 1.00 98.12 305 VAL A O 1
ATOM 2332 N N . ALA A 1 306 ? -20.788 -10.872 10.567 1.00 98.19 306 ALA A N 1
ATOM 2333 C CA . ALA A 1 306 ? -19.671 -11.344 9.747 1.00 98.19 306 ALA A CA 1
ATOM 2334 C C . ALA A 1 306 ? -19.991 -11.439 8.244 1.00 98.19 306 ALA A C 1
ATOM 2336 O O . ALA A 1 306 ? -19.119 -11.126 7.432 1.00 98.19 306 ALA A O 1
ATOM 2337 N N . ASP A 1 307 ? -21.213 -11.832 7.874 1.00 96.19 307 ASP A N 1
ATOM 2338 C CA . ASP A 1 307 ? -21.607 -12.033 6.471 1.00 96.19 307 ASP A CA 1
ATOM 2339 C C . ASP A 1 307 ? -21.769 -10.717 5.699 1.00 96.19 307 ASP A C 1
ATOM 2341 O O . ASP A 1 307 ? -21.543 -10.680 4.493 1.00 96.19 307 ASP A O 1
ATOM 2345 N N . ASN A 1 308 ? -22.075 -9.618 6.398 1.00 96.69 308 ASN A N 1
ATOM 2346 C CA . ASN A 1 308 ? -22.146 -8.271 5.825 1.00 96.69 308 ASN A CA 1
ATOM 2347 C C . ASN A 1 308 ? -20.974 -7.382 6.283 1.00 96.69 308 ASN A C 1
ATOM 2349 O O . ASN A 1 308 ? -21.134 -6.176 6.472 1.00 96.69 308 ASN A O 1
ATOM 2353 N N . THR A 1 309 ? -19.795 -7.965 6.522 1.00 98.69 309 THR A N 1
ATOM 2354 C CA . THR A 1 309 ? -18.585 -7.203 6.871 1.00 98.69 309 THR A CA 1
ATOM 2355 C C . THR A 1 309 ? -17.484 -7.421 5.838 1.00 98.69 309 THR A C 1
ATOM 2357 O O . THR A 1 309 ? -17.039 -8.545 5.612 1.00 98.69 309 THR A O 1
ATOM 2360 N N . LEU A 1 310 ? -17.008 -6.322 5.252 1.00 98.88 310 LEU A N 1
ATOM 2361 C CA . LEU A 1 310 ? -15.757 -6.254 4.509 1.00 98.88 310 LEU A CA 1
ATOM 2362 C C . LEU A 1 310 ? -14.593 -6.199 5.504 1.00 98.88 310 LEU A C 1
ATOM 2364 O O . LEU A 1 310 ? -14.428 -5.209 6.218 1.00 98.88 310 LEU A O 1
ATOM 2368 N N . VAL A 1 311 ? -13.771 -7.244 5.530 1.00 98.94 311 VAL A N 1
ATOM 2369 C CA . VAL A 1 311 ? -12.526 -7.285 6.306 1.00 98.94 311 VAL A CA 1
ATOM 2370 C C . VAL A 1 311 ? -11.344 -7.108 5.362 1.00 98.94 311 VAL A C 1
ATOM 2372 O O . VAL A 1 311 ? -11.202 -7.874 4.410 1.00 98.94 311 VAL A O 1
ATOM 2375 N N . ILE A 1 312 ? -10.489 -6.125 5.639 1.00 98.94 312 ILE A N 1
ATOM 2376 C CA . ILE A 1 312 ? -9.221 -5.893 4.937 1.00 98.94 312 ILE A CA 1
ATOM 2377 C C . ILE A 1 312 ? -8.089 -6.018 5.956 1.00 98.94 312 ILE A C 1
ATOM 2379 O O . ILE A 1 312 ? -8.098 -5.322 6.969 1.00 98.94 312 ILE A O 1
ATOM 2383 N N . PHE A 1 313 ? -7.109 -6.873 5.680 1.00 98.94 313 PHE A N 1
ATOM 2384 C CA . PHE A 1 313 ? -5.875 -6.997 6.455 1.00 98.94 313 PHE A CA 1
ATOM 2385 C C . PHE A 1 313 ? -4.674 -6.603 5.597 1.00 98.94 313 PHE A C 1
ATOM 2387 O O . PHE A 1 313 ? -4.538 -7.104 4.480 1.00 98.94 313 PHE A O 1
ATOM 2394 N N . THR A 1 314 ? -3.797 -5.740 6.117 1.00 98.88 314 THR A N 1
ATOM 2395 C CA . THR A 1 314 ? -2.550 -5.337 5.446 1.00 98.88 314 THR A CA 1
ATOM 2396 C C . THR A 1 314 ? -1.483 -4.846 6.432 1.00 98.88 314 THR A C 1
ATOM 2398 O O . THR A 1 314 ? -1.744 -4.746 7.627 1.00 98.88 314 THR A O 1
ATOM 2401 N N . SER A 1 315 ? -0.288 -4.516 5.934 1.00 98.81 315 SER A N 1
ATOM 2402 C CA . SER A 1 315 ? 0.801 -3.846 6.669 1.00 98.81 315 SER A CA 1
ATOM 2403 C C . SER A 1 315 ? 1.115 -2.461 6.089 1.00 98.81 315 SER A C 1
ATOM 2405 O O . SER A 1 315 ? 0.822 -2.211 4.918 1.00 98.81 315 SER A O 1
ATOM 2407 N N . ASP A 1 316 ? 1.689 -1.552 6.881 1.00 98.44 316 ASP A N 1
ATOM 2408 C CA . ASP A 1 316 ? 2.022 -0.185 6.453 1.00 98.44 316 ASP A CA 1
ATOM 2409 C C . ASP A 1 316 ? 3.359 -0.049 5.703 1.00 98.44 316 ASP A C 1
ATOM 2411 O O . ASP A 1 316 ? 3.566 0.930 4.979 1.00 98.44 316 ASP A O 1
ATOM 2415 N N . ASN A 1 317 ? 4.250 -1.025 5.833 1.00 98.75 317 ASN A N 1
ATOM 2416 C CA . ASN A 1 317 ? 5.490 -1.140 5.072 1.00 98.75 317 ASN A CA 1
ATOM 2417 C C . ASN A 1 317 ? 6.074 -2.554 5.200 1.00 98.75 317 ASN A C 1
ATOM 2419 O O . ASN A 1 317 ? 5.528 -3.411 5.893 1.00 98.75 317 ASN A O 1
ATOM 2423 N N . GLY A 1 318 ? 7.205 -2.787 4.532 1.00 98.50 318 GLY A N 1
ATOM 2424 C CA . GLY A 1 318 ? 7.993 -4.007 4.683 1.00 98.50 318 GLY A CA 1
ATOM 2425 C C . GLY A 1 318 ? 8.518 -4.232 6.109 1.00 98.50 318 GLY A C 1
ATOM 2426 O O . GLY A 1 318 ? 8.371 -3.359 6.970 1.00 98.50 318 GLY A O 1
ATOM 2427 N N . PRO A 1 319 ? 9.167 -5.380 6.358 1.00 98.25 319 PRO A N 1
ATOM 2428 C CA . PRO A 1 319 ? 9.606 -5.776 7.690 1.00 98.25 319 PRO A CA 1
ATOM 2429 C C . PRO A 1 319 ? 10.768 -4.923 8.207 1.00 98.25 319 PRO A C 1
ATOM 2431 O O . PRO A 1 319 ? 11.596 -4.443 7.429 1.00 98.25 319 PRO A O 1
ATOM 2434 N N . GLU A 1 320 ? 10.843 -4.725 9.525 1.00 96.81 320 GLU A N 1
ATOM 2435 C CA . GLU A 1 320 ? 11.873 -3.894 10.161 1.00 96.81 320 GLU A CA 1
ATOM 2436 C C . GLU A 1 320 ? 13.273 -4.507 10.005 1.00 96.81 320 GLU A C 1
ATOM 2438 O O . GLU A 1 320 ? 13.480 -5.700 10.231 1.00 96.81 320 GLU A O 1
ATOM 2443 N N . THR A 1 321 ? 14.257 -3.671 9.679 1.00 95.00 321 THR A N 1
ATOM 2444 C CA . THR A 1 321 ? 15.645 -4.045 9.393 1.00 95.00 321 THR A CA 1
ATOM 2445 C C . THR A 1 321 ? 16.226 -5.003 10.431 1.00 95.00 321 THR A C 1
ATOM 2447 O O . THR A 1 321 ? 16.583 -6.133 10.098 1.00 95.00 321 THR A O 1
ATOM 2450 N N . THR A 1 322 ? 16.263 -4.588 11.697 1.00 93.69 322 THR A N 1
ATOM 2451 C CA . THR A 1 322 ? 16.857 -5.388 12.776 1.00 93.69 322 THR A CA 1
ATOM 2452 C C . THR A 1 322 ? 16.099 -6.700 12.996 1.00 93.69 322 THR A C 1
ATOM 2454 O O . THR A 1 322 ? 16.719 -7.728 13.267 1.00 93.69 322 THR A O 1
ATOM 2457 N N . SER A 1 323 ? 14.771 -6.709 12.819 1.00 94.69 323 SER A N 1
ATOM 2458 C CA . SER A 1 323 ? 13.981 -7.943 12.934 1.00 94.69 323 SER A CA 1
ATOM 2459 C C . SER A 1 323 ? 14.382 -8.967 11.869 1.00 94.69 323 SER A C 1
ATOM 2461 O O . SER A 1 323 ? 14.693 -10.108 12.202 1.00 94.69 323 SER A O 1
ATOM 2463 N N . VAL A 1 324 ? 14.502 -8.539 10.610 1.00 95.44 324 VAL A N 1
ATOM 2464 C CA . VAL A 1 324 ? 14.889 -9.405 9.492 1.00 95.44 324 VAL A CA 1
ATOM 2465 C C . VAL A 1 324 ? 16.311 -9.925 9.654 1.00 95.44 324 VAL A C 1
ATOM 2467 O O . VAL A 1 324 ? 16.555 -11.107 9.419 1.00 95.44 324 VAL A O 1
ATOM 2470 N N . VAL A 1 325 ? 17.255 -9.068 10.056 1.00 95.00 325 VAL A N 1
ATOM 2471 C CA . VAL A 1 325 ? 18.657 -9.461 10.268 1.00 95.00 325 VAL A CA 1
ATOM 2472 C C . VAL A 1 325 ? 18.745 -10.601 11.283 1.00 95.00 325 VAL A C 1
ATOM 2474 O O . VAL A 1 325 ? 19.331 -11.642 10.981 1.00 95.00 325 VAL A O 1
ATOM 2477 N N . HIS A 1 326 ? 18.128 -10.433 12.455 1.00 95.62 326 HIS A N 1
ATOM 2478 C CA . HIS A 1 326 ? 18.145 -11.453 13.502 1.00 95.62 326 HIS A CA 1
ATOM 2479 C C . HIS A 1 326 ? 17.374 -12.709 13.097 1.00 95.62 326 HIS A C 1
ATOM 2481 O O . HIS A 1 326 ? 17.884 -13.813 13.242 1.00 95.62 326 HIS A O 1
ATOM 2487 N N . MET A 1 327 ? 16.187 -12.575 12.505 1.00 96.62 327 MET A N 1
ATOM 2488 C CA . MET A 1 327 ? 15.392 -13.741 12.119 1.00 96.62 327 MET A CA 1
ATOM 2489 C C . MET A 1 327 ? 16.037 -14.579 11.007 1.00 96.62 327 MET A C 1
ATOM 2491 O O . MET A 1 327 ? 15.918 -15.809 11.028 1.00 96.62 327 MET A O 1
ATOM 2495 N N . ARG A 1 328 ? 16.770 -13.953 10.076 1.00 95.69 328 ARG A N 1
ATOM 2496 C CA . ARG A 1 328 ? 17.559 -14.672 9.063 1.00 95.69 328 ARG A CA 1
ATOM 2497 C C . ARG A 1 328 ? 18.691 -15.468 9.702 1.00 95.69 328 ARG A C 1
ATOM 2499 O O . ARG A 1 328 ? 18.913 -16.609 9.308 1.00 95.69 328 ARG A O 1
ATOM 2506 N N . ALA A 1 329 ? 19.389 -14.871 10.666 1.00 95.44 329 ALA A N 1
ATOM 2507 C CA . ALA A 1 329 ? 20.527 -15.491 11.337 1.00 95.44 329 ALA A CA 1
ATOM 2508 C C . ALA A 1 329 ? 20.105 -16.605 12.307 1.00 95.44 329 ALA A C 1
ATOM 2510 O O . ALA A 1 329 ? 20.672 -17.695 12.284 1.00 95.44 329 ALA A O 1
ATOM 2511 N N . ASP A 1 330 ? 19.087 -16.340 13.123 1.00 95.75 330 ASP A N 1
ATOM 2512 C CA . ASP A 1 330 ? 18.779 -17.147 14.304 1.00 95.75 330 ASP A CA 1
ATOM 2513 C C . ASP A 1 330 ? 17.675 -18.182 14.040 1.00 95.75 330 ASP A C 1
ATOM 2515 O O . ASP A 1 330 ? 17.560 -19.177 14.762 1.00 95.75 330 ASP A O 1
ATOM 2519 N N . HIS A 1 331 ? 16.845 -17.963 13.013 1.00 96.19 331 HIS A N 1
ATOM 2520 C CA . HIS A 1 331 ? 15.626 -18.747 12.794 1.00 96.19 331 HIS A CA 1
ATOM 2521 C C . HIS A 1 331 ? 15.431 -19.243 11.353 1.00 96.19 331 HIS A C 1
ATOM 2523 O O . HIS A 1 331 ? 14.456 -19.953 11.103 1.00 96.19 331 HIS A O 1
ATOM 2529 N N . ASP A 1 332 ? 16.322 -18.917 10.404 1.00 95.38 332 ASP A N 1
ATOM 2530 C CA . ASP A 1 332 ? 16.127 -19.196 8.965 1.00 95.38 332 ASP A CA 1
ATOM 2531 C C . ASP A 1 332 ? 14.769 -18.653 8.461 1.00 95.38 332 ASP A C 1
ATOM 2533 O O . ASP A 1 332 ? 14.042 -19.269 7.674 1.00 95.38 332 ASP A O 1
ATOM 2537 N N . HIS A 1 333 ? 14.381 -17.488 8.976 1.00 97.62 333 HIS A N 1
ATOM 2538 C CA . HIS A 1 333 ? 13.152 -16.807 8.606 1.00 97.62 333 HIS A CA 1
ATOM 2539 C C . HIS A 1 333 ? 13.462 -15.489 7.897 1.00 97.62 333 HIS A C 1
ATOM 2541 O O . HIS A 1 333 ? 14.360 -14.754 8.291 1.00 97.62 333 HIS A O 1
ATOM 2547 N N . ASP A 1 334 ? 12.718 -15.191 6.834 1.00 97.00 334 ASP A N 1
ATOM 2548 C CA . ASP A 1 334 ? 12.915 -13.989 6.028 1.00 97.00 334 ASP A CA 1
ATOM 2549 C C . ASP A 1 334 ? 11.567 -13.327 5.747 1.00 97.00 334 ASP A C 1
ATOM 2551 O O . ASP A 1 334 ? 10.858 -13.721 4.816 1.00 97.00 334 ASP A O 1
ATOM 2555 N N . GLY A 1 335 ? 11.239 -12.314 6.551 1.00 97.19 335 GLY A N 1
ATOM 2556 C CA . GLY A 1 335 ? 9.989 -11.563 6.446 1.00 97.19 335 GLY A CA 1
ATOM 2557 C C . GLY A 1 335 ? 9.834 -10.793 5.133 1.00 97.19 335 GLY A C 1
ATOM 2558 O O . GLY A 1 335 ? 8.731 -10.392 4.779 1.00 97.19 335 GLY A O 1
ATOM 2559 N N . ALA A 1 336 ? 10.906 -10.599 4.356 1.00 97.31 336 ALA A N 1
ATOM 2560 C CA . ALA A 1 336 ? 10.833 -9.930 3.055 1.00 97.31 336 ALA A CA 1
ATOM 2561 C C . ALA A 1 336 ? 10.692 -10.910 1.878 1.00 97.31 336 ALA A C 1
ATOM 2563 O O . ALA A 1 336 ? 10.457 -10.479 0.753 1.00 97.31 336 ALA A O 1
ATOM 2564 N N . ARG A 1 337 ? 10.835 -12.224 2.102 1.00 95.50 337 ARG A N 1
ATOM 2565 C CA . ARG A 1 337 ? 10.926 -13.227 1.028 1.00 95.50 337 ARG A CA 1
ATOM 2566 C C . ARG A 1 337 ? 9.740 -13.158 0.046 1.00 95.50 337 ARG A C 1
ATOM 2568 O O . ARG A 1 337 ? 8.598 -13.064 0.493 1.00 95.50 337 ARG A O 1
ATOM 2575 N N . PRO A 1 338 ? 9.981 -13.323 -1.274 1.00 94.94 338 PRO A N 1
ATOM 2576 C CA . PRO A 1 338 ? 11.278 -13.451 -1.968 1.00 94.94 338 PRO A CA 1
ATOM 2577 C C . PRO A 1 338 ? 11.946 -12.118 -2.342 1.00 94.94 338 PRO A C 1
ATOM 2579 O O . PRO A 1 338 ? 12.909 -12.106 -3.106 1.00 94.94 338 PRO A O 1
ATOM 2582 N N . TRP A 1 339 ? 11.430 -11.008 -1.840 1.00 97.31 339 TRP A N 1
ATOM 2583 C CA . TRP A 1 339 ? 11.720 -9.677 -2.340 1.00 97.31 339 TRP A CA 1
ATOM 2584 C C . TRP A 1 339 ? 13.028 -9.108 -1.786 1.00 97.31 339 TRP A C 1
ATOM 2586 O O . TRP A 1 339 ? 13.456 -9.414 -0.670 1.00 97.31 339 TRP A O 1
ATOM 2596 N N . ARG A 1 340 ? 13.680 -8.257 -2.585 1.00 96.94 340 ARG A N 1
ATOM 2597 C CA . ARG A 1 340 ? 14.876 -7.520 -2.168 1.00 96.94 340 ARG A CA 1
ATOM 2598 C C . ARG A 1 340 ? 14.478 -6.321 -1.315 1.00 96.94 340 ARG A C 1
ATOM 2600 O O . ARG A 1 340 ? 13.513 -5.635 -1.619 1.00 96.94 340 ARG A O 1
ATOM 2607 N N . GLY A 1 341 ? 15.282 -6.011 -0.304 1.00 96.94 341 GLY A N 1
ATOM 2608 C CA . GLY A 1 341 ? 15.054 -4.856 0.561 1.00 96.94 341 GLY A CA 1
ATOM 2609 C C . GLY A 1 341 ? 14.161 -5.159 1.755 1.00 96.94 341 GLY A C 1
ATOM 2610 O O . GLY A 1 341 ? 13.603 -6.245 1.881 1.00 96.94 341 GLY A O 1
ATOM 2611 N N . VAL A 1 342 ? 14.081 -4.186 2.652 1.00 97.88 342 VAL A N 1
ATOM 2612 C CA . VAL A 1 342 ? 13.278 -4.206 3.882 1.00 97.88 342 VAL A CA 1
ATOM 2613 C C . VAL A 1 342 ? 12.727 -2.796 4.122 1.00 97.88 342 VAL A C 1
ATOM 2615 O O . VAL A 1 342 ? 12.953 -1.899 3.303 1.00 97.88 342 VAL A O 1
ATOM 2618 N N . LYS A 1 343 ? 11.999 -2.563 5.222 1.00 98.00 343 LYS A N 1
ATOM 2619 C CA . LYS A 1 343 ? 11.522 -1.223 5.611 1.00 98.00 343 LYS A CA 1
ATOM 2620 C C . LYS A 1 343 ? 12.594 -0.154 5.380 1.00 98.00 343 LYS A C 1
ATOM 2622 O O . LYS A 1 343 ? 13.762 -0.368 5.707 1.00 98.00 343 LYS A O 1
ATOM 2627 N N . ARG A 1 344 ? 12.171 1.022 4.899 1.00 97.44 344 ARG A N 1
ATOM 2628 C CA . ARG A 1 344 ? 12.985 2.166 4.417 1.00 97.44 344 ARG A CA 1
ATOM 2629 C C . ARG A 1 344 ? 13.477 2.066 2.964 1.00 97.44 344 ARG A C 1
ATOM 2631 O O . ARG A 1 344 ? 13.775 3.116 2.397 1.00 97.44 344 ARG A O 1
ATOM 2638 N N . ASP A 1 345 ? 13.531 0.883 2.352 1.00 97.94 345 ASP A N 1
ATOM 2639 C CA . ASP A 1 345 ? 14.077 0.701 0.997 1.00 97.94 345 ASP A CA 1
ATOM 2640 C C . ASP A 1 345 ? 13.009 0.790 -0.107 1.00 97.94 345 ASP A C 1
ATOM 2642 O O . ASP A 1 345 ? 11.936 0.214 0.015 1.00 97.94 345 ASP A O 1
ATOM 2646 N N . SER A 1 346 ? 13.331 1.427 -1.237 1.00 97.56 346 SER A N 1
ATOM 2647 C CA . SER A 1 346 ? 12.516 1.464 -2.468 1.00 97.56 346 SER A CA 1
ATOM 2648 C C . SER A 1 346 ? 12.401 0.107 -3.178 1.00 97.56 346 SER A C 1
ATOM 2650 O O . SER A 1 346 ? 11.575 -0.057 -4.082 1.00 97.56 346 SER A O 1
ATOM 2652 N N . TRP A 1 347 ? 13.246 -0.862 -2.823 1.00 98.19 347 TRP A N 1
ATOM 2653 C CA . TRP A 1 347 ? 13.172 -2.231 -3.340 1.00 98.19 347 TRP A CA 1
ATOM 2654 C C . TRP A 1 347 ? 11.904 -2.943 -2.844 1.00 98.19 347 TRP A C 1
ATOM 2656 O O . TRP A 1 347 ? 11.290 -2.524 -1.866 1.00 98.19 347 TRP A O 1
ATOM 2666 N N . GLU A 1 348 ? 11.471 -3.981 -3.559 1.00 98.50 348 GLU A N 1
ATOM 2667 C CA . GLU A 1 348 ? 10.161 -4.628 -3.404 1.00 98.50 348 GLU A CA 1
ATOM 2668 C C . GLU A 1 348 ? 9.831 -5.012 -1.955 1.00 98.50 348 GLU A C 1
ATOM 2670 O O . GLU A 1 348 ? 8.718 -4.787 -1.494 1.00 98.50 348 GLU A O 1
ATOM 2675 N N . GLY A 1 349 ? 10.802 -5.518 -1.199 1.00 98.25 349 GLY A N 1
ATOM 2676 C CA . GLY A 1 349 ? 10.627 -5.947 0.186 1.00 98.25 349 GLY A CA 1
ATOM 2677 C C . GLY A 1 349 ? 10.408 -4.808 1.182 1.00 98.25 349 GLY A C 1
ATOM 2678 O O . GLY A 1 349 ? 10.018 -5.075 2.312 1.00 98.25 349 GLY A O 1
ATOM 2679 N N . GLY A 1 350 ? 10.623 -3.545 0.797 1.00 98.31 350 GLY A N 1
ATOM 2680 C CA . GLY A 1 350 ? 10.359 -2.389 1.659 1.00 98.31 350 GLY A CA 1
ATOM 2681 C C . GLY A 1 350 ? 8.921 -1.882 1.631 1.00 98.31 350 GLY A C 1
ATOM 2682 O O . GLY A 1 350 ? 8.527 -1.126 2.524 1.00 98.31 350 GLY A O 1
ATOM 2683 N N . HIS A 1 351 ? 8.126 -2.298 0.643 1.00 98.44 351 HIS A N 1
ATOM 2684 C CA . HIS A 1 351 ? 6.764 -1.791 0.444 1.00 98.44 351 HIS A CA 1
ATOM 2685 C C . HIS A 1 351 ? 5.758 -2.819 -0.073 1.00 98.44 351 HIS A C 1
ATOM 2687 O O . HIS A 1 351 ? 4.561 -2.585 0.044 1.00 98.44 351 HIS A O 1
ATOM 2693 N N . ARG A 1 352 ? 6.177 -3.957 -0.629 1.00 98.69 352 ARG A N 1
ATOM 2694 C CA . ARG A 1 352 ? 5.247 -5.031 -0.972 1.00 98.69 352 ARG A CA 1
ATOM 2695 C C . ARG A 1 352 ? 4.808 -5.713 0.319 1.00 98.69 352 ARG A C 1
ATOM 2697 O O . ARG A 1 352 ? 5.634 -6.215 1.079 1.00 98.69 352 ARG A O 1
ATOM 2704 N N . VAL A 1 353 ? 3.506 -5.706 0.572 1.00 98.81 353 VAL A N 1
ATOM 2705 C CA . VAL A 1 353 ? 2.910 -6.081 1.862 1.00 98.81 353 VAL A CA 1
ATOM 2706 C C . VAL A 1 353 ? 1.842 -7.156 1.669 1.00 98.81 353 VAL A C 1
ATOM 2708 O O . VAL A 1 353 ? 1.257 -7.243 0.585 1.00 98.81 353 VAL A O 1
ATOM 2711 N N . PRO A 1 354 ? 1.569 -7.999 2.685 1.00 98.75 354 PRO A N 1
ATOM 2712 C CA . PRO A 1 354 ? 0.408 -8.878 2.629 1.00 98.75 354 PRO A CA 1
ATOM 2713 C C . PRO A 1 354 ? -0.859 -8.021 2.525 1.00 98.75 354 PRO A C 1
ATOM 2715 O O . PRO A 1 354 ? -0.964 -7.006 3.205 1.00 98.75 354 PRO A O 1
ATOM 2718 N N . PHE A 1 355 ? -1.817 -8.421 1.691 1.00 98.88 355 PHE A N 1
ATOM 2719 C CA . PHE A 1 355 ? -3.093 -7.725 1.526 1.00 98.88 355 PHE A CA 1
ATOM 2720 C C . PHE A 1 355 ? -4.204 -8.749 1.276 1.00 98.88 355 PHE A C 1
ATOM 2722 O O . PHE A 1 355 ? -4.300 -9.347 0.200 1.00 98.88 355 PHE A O 1
ATOM 2729 N N . ILE A 1 356 ? -5.031 -8.979 2.295 1.00 98.94 356 ILE A N 1
ATOM 2730 C CA . ILE A 1 356 ? -6.066 -10.018 2.302 1.00 98.94 356 ILE A CA 1
ATOM 2731 C C . ILE A 1 356 ? -7.428 -9.358 2.497 1.00 98.94 356 ILE A C 1
ATOM 2733 O O . ILE A 1 356 ? -7.596 -8.532 3.393 1.00 98.94 356 ILE A O 1
ATOM 2737 N N . VAL A 1 357 ? -8.406 -9.740 1.677 1.00 98.88 357 VAL A N 1
ATOM 2738 C CA . VAL A 1 357 ? -9.774 -9.217 1.731 1.00 98.88 357 VAL A CA 1
ATOM 2739 C C . VAL A 1 357 ? -10.774 -10.354 1.871 1.00 98.88 357 VAL A C 1
ATOM 2741 O O . VAL A 1 357 ? -10.772 -11.279 1.066 1.00 98.88 357 VAL A O 1
ATOM 2744 N N . ARG A 1 358 ? -11.682 -10.262 2.843 1.00 98.81 358 ARG A N 1
ATOM 2745 C CA . ARG A 1 358 ? -12.832 -11.166 3.000 1.00 98.81 358 ARG A CA 1
ATOM 2746 C C . ARG A 1 358 ? -14.112 -10.346 2.979 1.00 98.81 358 ARG A C 1
ATOM 2748 O O . ARG A 1 358 ? -14.280 -9.446 3.794 1.00 98.81 358 ARG A O 1
ATOM 2755 N N . TRP A 1 359 ? -15.018 -10.683 2.068 1.00 98.50 359 TRP A N 1
ATOM 2756 C CA . TRP A 1 359 ? -16.358 -10.102 2.008 1.00 98.50 359 TRP A CA 1
ATOM 2757 C C . TRP A 1 359 ? -17.334 -11.156 1.469 1.00 98.50 359 TRP A C 1
ATOM 2759 O O . TRP A 1 359 ? -17.416 -11.344 0.249 1.00 98.50 359 TRP A O 1
ATOM 2769 N N . PRO A 1 360 ? -18.010 -11.907 2.357 1.00 97.56 360 PRO A N 1
ATOM 2770 C CA . PRO A 1 360 ? -18.883 -13.005 1.954 1.00 97.56 360 PRO A CA 1
ATOM 2771 C C . PRO A 1 360 ? -19.940 -12.565 0.931 1.00 97.56 360 PRO A C 1
ATOM 2773 O O . PRO A 1 360 ? -20.506 -11.479 1.016 1.00 97.56 360 PRO A O 1
ATOM 2776 N N . GLY A 1 361 ? -20.154 -13.389 -0.096 1.00 92.94 361 GLY A N 1
ATOM 2777 C CA . GLY A 1 361 ? -21.094 -13.107 -1.188 1.00 92.94 361 GLY A CA 1
ATOM 2778 C C . GLY A 1 361 ? -20.626 -12.079 -2.230 1.00 92.94 361 GLY A C 1
ATOM 2779 O O . GLY A 1 361 ? -21.258 -11.976 -3.277 1.00 92.94 361 GLY A O 1
ATOM 2780 N N . GLN A 1 362 ? -19.531 -11.348 -1.991 1.00 95.81 362 GLN A N 1
ATOM 2781 C CA . GLN A 1 362 ? -18.991 -10.346 -2.927 1.00 95.81 362 GLN A CA 1
ATOM 2782 C C . GLN A 1 362 ? -17.579 -10.684 -3.413 1.00 95.81 362 GLN A C 1
ATOM 2784 O O . GLN A 1 362 ? -17.249 -10.428 -4.567 1.00 95.81 362 GLN A O 1
ATOM 2789 N N . VAL A 1 363 ? -16.759 -11.281 -2.547 1.00 97.75 363 VAL A N 1
ATOM 2790 C CA . VAL A 1 363 ? -15.419 -11.784 -2.865 1.00 97.75 363 VAL A CA 1
ATOM 2791 C C . VAL A 1 363 ? -15.472 -13.305 -2.892 1.00 97.75 363 VAL A C 1
ATOM 2793 O O . VAL A 1 363 ? -15.915 -13.932 -1.929 1.00 97.75 363 VAL A O 1
ATOM 2796 N N . LYS A 1 364 ? -15.007 -13.915 -3.988 1.00 97.56 364 LYS A N 1
ATOM 2797 C CA . LYS A 1 364 ? -14.949 -15.377 -4.110 1.00 97.56 364 LYS A CA 1
ATOM 2798 C C . LYS A 1 364 ? -13.882 -15.944 -3.151 1.00 97.56 364 LYS A C 1
ATOM 2800 O O . LYS A 1 364 ? -12.711 -15.591 -3.313 1.00 97.56 364 LYS A O 1
ATOM 2805 N N . PRO A 1 365 ? -14.239 -16.838 -2.209 1.00 98.25 365 PRO A N 1
ATOM 2806 C CA . PRO A 1 365 ? -13.285 -17.425 -1.267 1.00 98.25 365 PRO A CA 1
ATOM 2807 C C . PRO A 1 365 ? -12.165 -18.222 -1.946 1.00 98.25 365 PRO A C 1
ATOM 2809 O O . PRO A 1 365 ? -12.367 -18.824 -3.005 1.00 98.25 365 PRO A O 1
ATOM 2812 N N . GLY A 1 366 ? -10.996 -18.258 -1.310 1.00 97.69 366 GLY A N 1
ATOM 2813 C CA . GLY A 1 366 ? -9.830 -19.034 -1.726 1.00 97.69 366 GLY A CA 1
ATOM 2814 C C . GLY A 1 366 ? -9.171 -18.536 -3.012 1.00 97.69 366 GLY A C 1
ATOM 2815 O O . GLY A 1 366 ? -8.427 -19.285 -3.644 1.00 97.69 366 GLY A O 1
ATOM 2816 N N . THR A 1 367 ? -9.453 -17.302 -3.434 1.00 98.31 367 THR A N 1
ATOM 2817 C CA . THR A 1 367 ? -8.912 -16.746 -4.679 1.00 98.31 367 THR A CA 1
ATOM 2818 C C . THR A 1 367 ? -7.639 -15.937 -4.454 1.00 98.31 367 THR A C 1
ATOM 2820 O O . THR A 1 367 ? -7.274 -15.556 -3.341 1.00 98.31 367 THR A O 1
ATOM 2823 N N . THR A 1 368 ? -6.903 -15.703 -5.537 1.00 98.00 368 THR A N 1
ATOM 2824 C CA . THR A 1 368 ? -5.715 -14.849 -5.548 1.00 98.00 368 THR A CA 1
ATOM 2825 C C . THR A 1 368 ? -5.852 -13.831 -6.671 1.00 98.00 368 THR A C 1
ATOM 2827 O O . THR A 1 368 ? -6.298 -14.189 -7.759 1.00 98.00 368 THR A O 1
ATOM 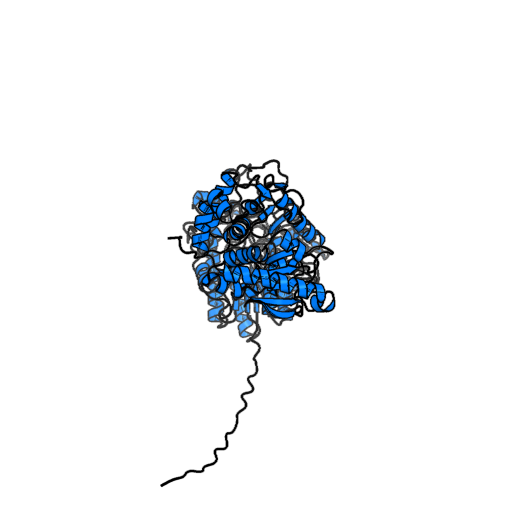2830 N N . SER A 1 369 ? -5.455 -12.586 -6.413 1.00 97.19 369 SER A N 1
ATOM 2831 C CA . SER A 1 369 ? -5.368 -11.534 -7.426 1.00 97.19 369 SER A CA 1
ATOM 2832 C C . SER A 1 369 ? -3.924 -11.077 -7.611 1.00 97.19 369 SER A C 1
ATOM 2834 O O . SER A 1 369 ? -3.225 -10.780 -6.641 1.00 97.19 369 SER A O 1
ATOM 2836 N N . ALA A 1 370 ? -3.488 -11.006 -8.868 1.00 95.56 370 ALA A N 1
ATOM 2837 C CA . ALA A 1 370 ? -2.184 -10.474 -9.265 1.00 95.56 370 ALA A CA 1
ATOM 2838 C C . ALA A 1 370 ? -2.262 -9.006 -9.722 1.00 95.56 370 ALA A C 1
ATOM 2840 O O . ALA A 1 370 ? -1.317 -8.490 -10.313 1.00 95.56 370 ALA A O 1
ATOM 2841 N N . GLN A 1 371 ? -3.397 -8.338 -9.493 1.00 95.62 371 GLN A N 1
ATOM 2842 C CA . GLN A 1 371 ? -3.564 -6.929 -9.833 1.00 95.62 371 GLN A CA 1
ATOM 2843 C C . GLN A 1 371 ? -2.588 -6.061 -9.038 1.00 95.62 371 GLN A C 1
ATOM 2845 O O . GLN A 1 371 ? -2.463 -6.218 -7.825 1.00 95.62 371 GLN A O 1
ATOM 2850 N N . LEU A 1 372 ? -1.949 -5.121 -9.737 1.00 96.75 372 LEU A N 1
ATOM 2851 C CA . LEU A 1 372 ? -1.087 -4.108 -9.143 1.00 96.75 372 LEU A CA 1
ATOM 2852 C C . LEU A 1 372 ? -1.935 -3.122 -8.335 1.00 96.75 372 LEU A C 1
ATOM 2854 O O . LEU A 1 372 ? -2.716 -2.358 -8.911 1.00 96.75 372 LEU A O 1
ATOM 2858 N N . THR A 1 373 ? -1.761 -3.117 -7.017 1.00 97.56 373 THR A N 1
ATOM 2859 C CA . THR A 1 373 ? -2.536 -2.269 -6.103 1.00 97.56 373 THR A CA 1
ATOM 2860 C C . THR A 1 373 ? -1.646 -1.535 -5.110 1.00 97.56 373 THR A C 1
ATOM 2862 O O . THR A 1 373 ? -0.493 -1.897 -4.866 1.00 97.56 373 THR A O 1
ATOM 2865 N N . SER A 1 374 ? -2.184 -0.473 -4.517 1.00 98.38 374 SER A N 1
ATOM 2866 C CA . SER A 1 374 ? -1.581 0.189 -3.370 1.00 98.38 374 SER A CA 1
ATOM 2867 C C . SER A 1 374 ? -2.591 0.507 -2.288 1.00 98.38 374 SER A C 1
ATOM 2869 O O . SER A 1 374 ? -3.775 0.672 -2.546 1.00 98.38 374 SER A O 1
ATOM 2871 N N . LEU A 1 375 ? -2.114 0.684 -1.061 1.00 98.75 375 LEU A N 1
ATOM 2872 C CA . LEU A 1 375 ? -2.957 1.091 0.059 1.00 98.75 375 LEU A CA 1
ATOM 2873 C C . LEU A 1 375 ? -3.640 2.454 -0.166 1.00 98.75 375 LEU A C 1
ATOM 2875 O O . LEU A 1 375 ? -4.679 2.699 0.441 1.00 98.75 375 LEU A O 1
ATOM 2879 N N . THR A 1 376 ? -3.139 3.313 -1.068 1.00 98.19 376 THR A N 1
ATOM 2880 C CA . THR A 1 376 ? -3.881 4.517 -1.496 1.00 98.19 376 THR A CA 1
ATOM 2881 C C . THR A 1 376 ? -5.244 4.176 -2.090 1.00 98.19 376 THR A C 1
ATOM 2883 O O . THR A 1 376 ? -6.179 4.954 -1.936 1.00 98.19 376 THR A O 1
ATOM 2886 N N . ASP A 1 377 ? -5.389 3.016 -2.730 1.00 98.50 377 ASP A N 1
ATOM 2887 C CA . ASP A 1 377 ? -6.572 2.577 -3.479 1.00 98.50 377 ASP A CA 1
ATOM 2888 C C . ASP A 1 377 ? -7.761 2.199 -2.580 1.00 98.50 377 ASP A C 1
ATOM 2890 O O . ASP A 1 377 ? -8.903 2.101 -3.043 1.00 98.50 377 ASP A O 1
ATOM 2894 N N . VAL A 1 378 ? -7.526 2.012 -1.275 1.00 98.69 378 VAL A N 1
ATOM 2895 C CA . VAL A 1 378 ? -8.581 1.668 -0.309 1.00 98.69 378 VAL A CA 1
ATOM 2896 C C . VAL A 1 378 ? -9.674 2.736 -0.302 1.00 98.69 378 VAL A C 1
ATOM 2898 O O . VAL A 1 378 ? -10.854 2.391 -0.332 1.00 98.69 378 VAL A O 1
ATOM 2901 N N . MET A 1 379 ? -9.310 4.023 -0.339 1.00 98.19 379 MET A N 1
ATOM 2902 C CA . MET A 1 379 ? -10.290 5.109 -0.279 1.00 98.19 379 MET A CA 1
ATOM 2903 C C . MET A 1 379 ? -11.251 5.097 -1.476 1.00 98.19 379 MET A C 1
ATOM 2905 O O . MET A 1 379 ? -12.464 5.135 -1.274 1.00 98.19 379 MET A O 1
ATOM 2909 N N . ALA A 1 380 ? -10.750 4.979 -2.711 1.00 97.50 380 ALA A N 1
ATOM 2910 C CA . ALA A 1 380 ? -11.600 4.924 -3.899 1.00 97.50 380 ALA A CA 1
ATOM 2911 C C . ALA A 1 380 ? -12.406 3.634 -4.015 1.00 97.50 380 ALA A C 1
ATOM 2913 O O . ALA A 1 380 ? -13.544 3.658 -4.485 1.00 97.50 380 ALA A O 1
ATOM 2914 N N . THR A 1 381 ? -11.853 2.523 -3.537 1.00 98.19 381 THR A N 1
ATOM 2915 C CA . THR A 1 381 ? -12.569 1.246 -3.484 1.00 98.19 381 THR A CA 1
ATOM 2916 C C . THR A 1 381 ? -13.744 1.316 -2.510 1.00 98.19 381 THR A C 1
ATOM 2918 O O . THR A 1 381 ? -14.867 0.963 -2.865 1.00 98.19 381 THR A O 1
ATOM 2921 N N . VAL A 1 382 ? -13.526 1.845 -1.304 1.00 98.56 382 VAL A N 1
ATOM 2922 C CA . VAL A 1 382 ? -14.590 2.031 -0.307 1.00 98.56 382 VAL A CA 1
ATOM 2923 C C . VAL A 1 382 ? -15.618 3.067 -0.769 1.00 98.56 382 VAL A C 1
ATOM 2925 O O . VAL A 1 382 ? -16.818 2.875 -0.565 1.00 98.56 382 VAL A O 1
ATOM 2928 N N . ALA A 1 383 ? -15.186 4.131 -1.451 1.00 97.31 383 ALA A N 1
ATOM 2929 C CA . ALA A 1 383 ? -16.103 5.082 -2.068 1.00 97.31 383 ALA A CA 1
ATOM 2930 C C . ALA A 1 383 ? -17.024 4.394 -3.086 1.00 97.31 383 ALA A C 1
ATOM 2932 O O . ALA A 1 383 ? -18.235 4.590 -3.045 1.00 97.31 383 ALA A O 1
ATOM 2933 N N . ALA A 1 384 ? -16.480 3.523 -3.942 1.00 95.25 384 ALA A N 1
ATOM 2934 C CA . ALA A 1 384 ? -17.269 2.772 -4.913 1.00 95.25 384 ALA A CA 1
ATOM 2935 C C . ALA A 1 384 ? -18.249 1.787 -4.252 1.00 95.25 384 ALA A C 1
ATOM 2937 O O . ALA A 1 384 ? -19.393 1.687 -4.686 1.00 95.25 384 ALA A O 1
ATOM 2938 N N . ILE A 1 385 ? -17.826 1.102 -3.183 1.00 95.56 385 ILE A N 1
ATOM 2939 C CA . ILE A 1 385 ? -18.664 0.159 -2.421 1.00 95.56 385 ILE A CA 1
ATOM 2940 C C . ILE A 1 385 ? -19.846 0.866 -1.758 1.00 95.56 385 ILE A C 1
ATOM 2942 O O . ILE A 1 385 ? -20.970 0.376 -1.794 1.00 95.56 385 ILE A O 1
ATOM 2946 N N . THR A 1 386 ? -19.596 2.028 -1.161 1.00 93.69 386 THR A N 1
ATOM 2947 C CA . THR A 1 386 ? -20.612 2.789 -0.418 1.00 93.69 386 THR A CA 1
ATOM 2948 C C . THR A 1 386 ? -21.393 3.761 -1.297 1.00 93.69 386 THR A C 1
ATOM 2950 O O . THR A 1 386 ? -22.347 4.381 -0.834 1.00 93.69 386 THR A O 1
ATOM 2953 N N . GLY A 1 387 ? -20.981 3.929 -2.556 1.00 88.94 387 GLY A N 1
ATOM 2954 C CA . GLY A 1 387 ? -21.473 4.944 -3.482 1.00 88.94 387 GLY A CA 1
ATOM 2955 C C . GLY A 1 387 ? -21.077 6.378 -3.106 1.00 88.94 387 GLY A C 1
ATOM 2956 O O . GLY A 1 387 ? -21.740 7.320 -3.545 1.00 88.94 387 GLY A O 1
ATOM 2957 N N . ALA A 1 388 ? -20.103 6.590 -2.217 1.00 91.44 388 ALA A N 1
ATOM 2958 C CA . ALA A 1 388 ? -19.619 7.930 -1.887 1.00 91.44 388 ALA A CA 1
ATOM 2959 C C . ALA A 1 388 ? -18.986 8.601 -3.113 1.00 91.44 388 ALA A C 1
ATOM 2961 O O . ALA A 1 388 ? -18.289 7.967 -3.907 1.00 91.44 388 ALA A O 1
ATOM 2962 N N . ARG A 1 389 ? -19.224 9.906 -3.266 1.00 88.69 389 ARG A N 1
ATOM 2963 C CA . ARG A 1 389 ? -18.611 10.695 -4.333 1.00 88.69 389 ARG A CA 1
ATOM 2964 C C . ARG A 1 389 ? -17.281 11.249 -3.839 1.00 88.69 389 ARG A C 1
ATOM 2966 O O . ARG A 1 389 ? -17.243 11.953 -2.838 1.00 88.69 389 ARG A O 1
ATOM 2973 N N . LEU A 1 390 ? -16.212 10.982 -4.581 1.00 90.31 390 LEU A N 1
ATOM 2974 C CA . LEU A 1 390 ? -14.918 11.615 -4.342 1.00 90.31 390 LEU A CA 1
ATOM 2975 C C . LEU A 1 390 ? -14.853 12.943 -5.104 1.00 90.31 390 LEU A C 1
ATOM 2977 O O . LEU A 1 390 ? -14.994 12.914 -6.332 1.00 90.31 390 LEU A O 1
ATOM 2981 N N . PRO A 1 391 ? -14.639 14.082 -4.427 1.00 87.94 391 PRO A N 1
ATOM 2982 C CA . PRO A 1 391 ? -14.366 15.343 -5.103 1.00 87.94 391 PRO A CA 1
ATOM 2983 C C . PRO A 1 391 ? -12.989 15.317 -5.790 1.00 87.94 391 PRO A C 1
ATOM 2985 O O . PRO A 1 391 ? -12.144 14.467 -5.500 1.00 87.94 391 PRO A O 1
ATOM 2988 N N . ASP A 1 392 ? -12.751 16.265 -6.698 1.00 84.38 392 ASP A N 1
ATOM 2989 C CA . ASP A 1 392 ? -11.517 16.324 -7.497 1.00 84.38 392 ASP A CA 1
ATOM 2990 C C . ASP A 1 392 ? -10.258 16.560 -6.664 1.00 84.38 392 ASP A C 1
ATOM 2992 O O . ASP A 1 392 ? -9.183 16.089 -7.032 1.00 84.38 392 ASP A O 1
ATOM 2996 N N . ASN A 1 393 ? -10.391 17.229 -5.521 1.00 87.06 393 ASN A N 1
ATOM 2997 C CA . ASN A 1 393 ? -9.315 17.530 -4.576 1.00 87.06 393 ASN A CA 1
ATOM 2998 C C . ASN A 1 393 ? -9.132 16.455 -3.481 1.00 87.06 393 ASN A C 1
ATOM 3000 O O . ASN A 1 393 ? -8.550 16.725 -2.424 1.00 87.06 393 ASN A O 1
ATOM 3004 N N . ALA A 1 394 ? -9.652 15.246 -3.695 1.00 91.75 394 ALA A N 1
ATOM 3005 C CA . ALA A 1 394 ? -9.504 14.114 -2.788 1.00 91.75 394 ALA A CA 1
ATOM 3006 C C . ALA A 1 394 ? -9.068 12.856 -3.537 1.00 91.75 394 ALA A C 1
ATOM 3008 O O . ALA A 1 394 ? -9.379 12.679 -4.722 1.00 91.75 394 ALA A O 1
ATOM 3009 N N . ALA A 1 395 ? -8.402 11.950 -2.813 1.00 95.62 395 ALA A N 1
ATOM 3010 C CA . ALA A 1 395 ? -8.026 10.642 -3.326 1.00 95.62 395 ALA A CA 1
ATOM 3011 C C . ALA A 1 395 ? -7.254 10.729 -4.662 1.00 95.62 395 ALA A C 1
ATOM 3013 O O . ALA A 1 395 ? -7.528 9.996 -5.615 1.00 95.62 395 ALA A O 1
ATOM 3014 N N . GLU A 1 396 ? -6.312 11.673 -4.750 1.00 95.69 396 GLU A N 1
ATOM 3015 C CA . GLU A 1 396 ? -5.581 12.029 -5.972 1.00 95.69 396 GLU A CA 1
ATOM 3016 C C . GLU A 1 396 ? -4.733 10.888 -6.548 1.00 95.69 396 GLU A C 1
ATOM 3018 O O . GLU A 1 396 ? -4.360 10.928 -7.720 1.00 95.69 396 GLU A O 1
ATOM 3023 N N . ASP A 1 397 ? -4.447 9.861 -5.754 1.00 97.12 397 ASP A N 1
ATOM 3024 C CA . ASP A 1 397 ? -3.641 8.701 -6.132 1.00 97.12 397 ASP A CA 1
ATOM 3025 C C . ASP A 1 397 ? -4.351 7.365 -5.855 1.00 97.12 397 ASP A C 1
ATOM 3027 O O . ASP A 1 397 ? -3.711 6.314 -5.787 1.00 97.12 397 ASP A O 1
ATOM 3031 N N . SER A 1 398 ? -5.673 7.406 -5.671 1.00 97.44 398 SER A N 1
ATOM 3032 C CA . SER A 1 398 ? -6.490 6.251 -5.298 1.00 97.44 398 SER A CA 1
ATOM 3033 C C . SER A 1 398 ? -7.246 5.687 -6.499 1.00 97.44 398 SER A C 1
ATOM 3035 O O . SER A 1 398 ? -8.057 6.377 -7.117 1.00 97.44 398 SER A O 1
ATOM 3037 N N . PHE A 1 399 ? -7.029 4.418 -6.823 1.00 95.81 399 PHE A N 1
ATOM 3038 C CA . PHE A 1 399 ? -7.737 3.717 -7.892 1.00 95.81 399 PHE A CA 1
ATOM 3039 C C . PHE A 1 399 ? -8.765 2.738 -7.312 1.00 95.81 399 PHE A C 1
ATOM 3041 O O . PHE A 1 399 ? -8.601 2.206 -6.222 1.00 95.81 399 PHE A O 1
ATOM 3048 N N . ASN A 1 400 ? -9.872 2.511 -8.016 1.00 95.06 400 ASN A N 1
ATOM 3049 C CA . ASN A 1 400 ? -10.939 1.637 -7.526 1.00 95.06 400 ASN A CA 1
ATOM 3050 C C . ASN A 1 400 ? -10.627 0.160 -7.821 1.00 95.06 400 ASN A C 1
ATOM 3052 O O . ASN A 1 400 ? -10.635 -0.247 -8.982 1.00 95.06 400 ASN A O 1
ATOM 3056 N N . MET A 1 401 ? -10.434 -0.647 -6.775 1.00 96.06 401 MET A N 1
ATOM 3057 C CA . MET A 1 401 ? -10.134 -2.081 -6.866 1.00 96.06 401 MET A CA 1
ATOM 3058 C C . MET A 1 401 ? -11.375 -2.984 -6.870 1.00 96.06 401 MET A C 1
ATOM 3060 O O . MET A 1 401 ? -11.234 -4.205 -6.893 1.00 96.06 401 MET A O 1
ATOM 3064 N N . LEU A 1 402 ? -12.592 -2.429 -6.828 1.00 94.94 402 LEU A N 1
ATOM 3065 C CA . LEU A 1 402 ? -13.826 -3.205 -6.653 1.00 94.94 402 LEU A CA 1
ATOM 3066 C C . LEU A 1 402 ? -14.006 -4.303 -7.711 1.00 94.94 402 LEU A C 1
ATOM 3068 O O . LEU A 1 402 ? -14.458 -5.397 -7.379 1.00 94.94 402 LEU A O 1
ATOM 3072 N N . SER A 1 403 ? -13.615 -4.045 -8.961 1.00 91.94 403 SER A N 1
ATOM 3073 C CA . SER A 1 403 ? -13.671 -5.059 -10.018 1.00 91.94 403 SER A CA 1
ATOM 3074 C C . SER A 1 403 ? -12.767 -6.255 -9.716 1.00 91.94 403 SER A C 1
ATOM 3076 O O . SER A 1 403 ? -13.202 -7.385 -9.908 1.00 91.94 403 SER A O 1
ATOM 3078 N N . ALA A 1 404 ? -11.566 -6.044 -9.168 1.00 93.69 404 ALA A N 1
ATOM 3079 C CA . ALA A 1 404 ? -10.706 -7.152 -8.751 1.00 93.69 404 ALA A CA 1
ATOM 3080 C C . ALA A 1 404 ? -11.277 -7.911 -7.557 1.00 93.69 404 ALA A C 1
ATOM 3082 O O . ALA A 1 404 ? -11.225 -9.135 -7.549 1.00 93.69 404 ALA A O 1
ATOM 3083 N N . LEU A 1 405 ? -11.879 -7.215 -6.585 1.00 95.31 405 LEU A N 1
ATOM 3084 C CA . LEU A 1 405 ? -12.530 -7.876 -5.447 1.00 95.31 405 LEU A CA 1
ATOM 3085 C C . LEU A 1 405 ? -13.645 -8.831 -5.902 1.00 95.31 405 LEU A C 1
ATOM 3087 O O . LEU A 1 405 ? -13.817 -9.897 -5.314 1.00 95.31 405 LEU A O 1
ATOM 3091 N N . ARG A 1 406 ? -14.354 -8.482 -6.981 1.00 91.06 406 ARG A N 1
ATOM 3092 C CA . ARG A 1 406 ? -15.427 -9.297 -7.572 1.00 91.06 406 ARG A CA 1
ATOM 3093 C C . ARG A 1 406 ? -14.957 -10.304 -8.633 1.00 91.06 406 ARG A C 1
ATOM 3095 O O . ARG A 1 406 ? -15.763 -11.100 -9.104 1.00 91.06 406 ARG A O 1
ATOM 3102 N N . GLY A 1 407 ? -13.679 -10.295 -9.026 1.00 87.81 407 GLY A N 1
ATOM 3103 C CA . GLY A 1 407 ? -13.174 -11.091 -10.160 1.00 87.81 407 GLY A CA 1
ATOM 3104 C C . GLY A 1 407 ? -13.727 -10.641 -11.526 1.00 87.81 407 GLY A C 1
ATOM 3105 O O . GLY A 1 407 ? -13.811 -11.411 -12.488 1.00 87.81 407 GLY A O 1
ATOM 3106 N N . GLU A 1 408 ? -14.159 -9.387 -11.604 1.00 85.50 408 GLU A N 1
ATOM 3107 C CA . GLU A 1 408 ? -14.742 -8.738 -12.779 1.00 85.50 408 GLU A CA 1
ATOM 3108 C C . GLU A 1 408 ? -13.716 -7.899 -13.548 1.00 85.50 408 GLU A C 1
ATOM 3110 O O . GLU A 1 408 ? -14.023 -7.363 -14.614 1.00 85.50 408 GLU A O 1
ATOM 3115 N N . ASP A 1 409 ? -12.490 -7.773 -13.041 1.00 79.88 409 ASP A N 1
ATOM 3116 C CA . ASP A 1 409 ? -11.423 -7.077 -13.736 1.00 79.88 409 ASP A CA 1
ATOM 3117 C C . ASP A 1 409 ? -11.099 -7.760 -15.076 1.00 79.88 409 ASP A C 1
ATOM 3119 O O . ASP A 1 409 ? -11.145 -8.981 -15.245 1.00 79.88 409 ASP A O 1
ATOM 3123 N N . ARG A 1 410 ? -10.853 -6.926 -16.086 1.00 71.31 410 ARG A N 1
ATOM 3124 C CA . ARG A 1 410 ? -10.482 -7.334 -17.454 1.00 71.31 410 ARG A CA 1
ATOM 3125 C C . ARG A 1 410 ? -9.209 -6.638 -17.934 1.00 71.31 410 ARG A C 1
ATOM 3127 O O . ARG A 1 410 ? -8.748 -6.886 -19.041 1.00 71.31 410 ARG A O 1
ATOM 3134 N N . ALA A 1 411 ? -8.688 -5.724 -17.122 1.00 72.88 411 ALA A N 1
ATOM 3135 C CA . ALA A 1 411 ? -7.521 -4.898 -17.378 1.00 72.88 411 ALA A CA 1
ATOM 3136 C C . ALA A 1 411 ? -6.878 -4.528 -16.038 1.00 72.88 411 ALA A C 1
ATOM 3138 O O . ALA A 1 411 ? -7.475 -4.744 -14.981 1.00 72.88 411 ALA A O 1
ATOM 3139 N N . SER A 1 412 ? -5.680 -3.949 -16.088 1.00 83.19 412 SER A N 1
ATOM 3140 C CA . SER A 1 412 ? -5.035 -3.442 -14.881 1.00 83.19 412 SER A CA 1
ATOM 3141 C C . SER A 1 412 ? -5.871 -2.332 -14.234 1.00 83.19 412 SER A C 1
ATOM 3143 O O . SER A 1 412 ? -6.289 -1.397 -14.922 1.00 83.19 412 SER A O 1
ATOM 3145 N N . ILE A 1 413 ? -6.100 -2.425 -12.920 1.00 87.56 413 ILE A N 1
ATOM 3146 C CA . ILE A 1 413 ? -6.763 -1.366 -12.136 1.00 87.56 413 ILE A CA 1
ATOM 3147 C C . ILE A 1 413 ? -5.943 -0.075 -12.173 1.00 87.56 413 ILE A C 1
ATOM 3149 O O . ILE A 1 413 ? -6.498 1.025 -12.237 1.00 87.56 413 ILE A O 1
ATOM 3153 N N . ARG A 1 414 ? -4.615 -0.211 -12.141 1.00 89.50 414 ARG A N 1
ATOM 3154 C CA . ARG A 1 414 ? -3.681 0.905 -12.078 1.00 89.50 414 ARG A CA 1
ATOM 3155 C C . ARG A 1 414 ? -2.822 0.989 -13.331 1.00 89.50 414 ARG A C 1
ATOM 3157 O O . ARG A 1 414 ? -2.173 0.012 -13.684 1.00 89.50 414 ARG A O 1
ATOM 3164 N N . PRO A 1 415 ? -2.703 2.169 -13.960 1.00 87.56 415 PRO A N 1
ATOM 3165 C CA . PRO A 1 415 ? -1.800 2.333 -15.094 1.00 87.56 415 PRO A CA 1
ATOM 3166 C C . PRO A 1 415 ? -0.325 2.263 -14.670 1.00 87.56 415 PRO A C 1
ATOM 3168 O O . PRO A 1 415 ? 0.520 1.849 -15.459 1.00 87.56 415 PRO A O 1
ATOM 3171 N N . TYR A 1 416 ? -0.016 2.680 -13.439 1.00 94.94 416 TYR A N 1
ATOM 3172 C CA . TYR A 1 416 ? 1.310 2.617 -12.832 1.00 94.94 416 TYR A CA 1
ATOM 3173 C C . TYR A 1 416 ? 1.222 2.748 -11.303 1.00 94.94 416 TYR A C 1
ATOM 3175 O O . TYR A 1 416 ? 0.240 3.262 -10.749 1.00 94.94 416 TYR A O 1
ATOM 3183 N N . LEU A 1 417 ? 2.273 2.303 -10.621 1.00 97.94 417 LEU A N 1
ATOM 3184 C CA . LEU A 1 417 ? 2.487 2.434 -9.184 1.00 97.94 417 LEU A CA 1
ATOM 3185 C C . LEU A 1 417 ? 3.507 3.542 -8.909 1.00 97.94 417 LEU A C 1
ATOM 3187 O O . LEU A 1 417 ? 4.546 3.580 -9.558 1.00 97.94 417 LEU A O 1
ATOM 3191 N N . LEU A 1 418 ? 3.220 4.418 -7.946 1.00 98.12 418 LEU A N 1
ATOM 3192 C CA . LEU A 1 418 ? 4.167 5.394 -7.397 1.00 98.12 418 LEU A CA 1
ATOM 3193 C C . LEU A 1 418 ? 4.541 4.979 -5.985 1.00 98.12 418 LEU A C 1
ATOM 3195 O O . LEU A 1 418 ? 3.670 4.535 -5.237 1.00 98.12 418 LEU A O 1
ATOM 3199 N N . GLN A 1 419 ? 5.801 5.172 -5.610 1.00 97.44 419 GLN A N 1
ATOM 3200 C CA . GLN A 1 419 ? 6.282 4.819 -4.277 1.00 97.44 419 GLN A CA 1
ATOM 3201 C C . GLN A 1 419 ? 7.284 5.846 -3.775 1.00 97.44 419 GLN A C 1
ATOM 3203 O O . GLN A 1 419 ? 8.044 6.418 -4.560 1.00 97.44 419 GLN A O 1
ATOM 3208 N N . GLN A 1 420 ? 7.301 6.049 -2.462 1.00 96.62 420 GLN A N 1
ATOM 3209 C CA . GLN A 1 420 ? 8.291 6.882 -1.787 1.00 96.62 420 GLN A CA 1
ATOM 3210 C C . GLN A 1 420 ? 9.051 6.077 -0.730 1.00 96.62 420 GLN A C 1
ATOM 3212 O O . GLN A 1 420 ? 8.454 5.424 0.125 1.00 96.62 420 GLN A O 1
ATOM 3217 N N . ALA A 1 421 ? 10.376 6.141 -0.771 1.00 95.69 421 ALA A N 1
ATOM 3218 C CA . ALA A 1 421 ? 11.221 5.604 0.286 1.00 95.69 421 ALA A CA 1
ATOM 3219 C C . ALA A 1 421 ? 11.420 6.605 1.438 1.00 95.69 421 ALA A C 1
ATOM 3221 O O . ALA A 1 421 ? 10.794 7.667 1.494 1.00 95.69 421 ALA A O 1
ATOM 3222 N N . PHE A 1 422 ? 12.300 6.257 2.379 1.00 92.88 422 PHE A N 1
ATOM 3223 C CA . PHE A 1 422 ? 12.521 6.980 3.633 1.00 92.88 422 PHE A CA 1
ATOM 3224 C C . PHE A 1 422 ? 12.851 8.473 3.482 1.00 92.88 422 PHE A C 1
ATOM 3226 O O . PHE A 1 422 ? 12.476 9.269 4.337 1.00 92.88 422 PHE A O 1
ATOM 3233 N N . SER A 1 423 ? 13.517 8.881 2.398 1.00 89.69 423 SER A N 1
ATOM 3234 C CA . SER A 1 423 ? 13.882 10.290 2.170 1.00 89.69 423 SER A CA 1
ATOM 3235 C C . SER A 1 423 ? 12.781 11.102 1.464 1.00 89.69 423 SER A C 1
ATOM 3237 O O . SER A 1 423 ? 13.048 12.176 0.909 1.00 89.69 423 SER A O 1
ATOM 3239 N N . GLY A 1 424 ? 11.540 10.602 1.474 1.00 90.88 424 GLY A N 1
ATOM 3240 C CA . GLY A 1 424 ? 10.363 11.263 0.916 1.00 90.88 424 GLY A CA 1
ATOM 3241 C C . GLY A 1 424 ? 10.510 11.545 -0.579 1.00 90.88 424 GLY A C 1
ATOM 3242 O O . GLY A 1 424 ? 10.942 10.688 -1.349 1.00 90.88 424 GLY A O 1
ATOM 3243 N N . ALA A 1 425 ? 10.205 12.779 -0.990 1.00 90.75 425 ALA A N 1
ATOM 3244 C CA . ALA A 1 425 ? 10.247 13.214 -2.390 1.00 90.75 425 ALA A CA 1
ATOM 3245 C C . ALA A 1 425 ? 11.623 13.072 -3.077 1.00 90.75 425 ALA A C 1
ATOM 3247 O O . ALA A 1 425 ? 11.698 13.153 -4.300 1.00 90.75 425 ALA A O 1
ATOM 3248 N N . ARG A 1 426 ? 12.713 12.869 -2.318 1.00 92.50 426 ARG A N 1
ATOM 3249 C CA . ARG A 1 426 ? 14.064 12.651 -2.874 1.00 92.50 426 ARG A CA 1
ATOM 3250 C C . ARG A 1 426 ? 14.310 11.209 -3.313 1.00 92.50 426 ARG A C 1
ATOM 3252 O O . ARG A 1 426 ? 15.286 10.947 -4.002 1.00 92.50 426 ARG A O 1
ATOM 3259 N N . THR A 1 427 ? 13.470 10.277 -2.878 1.00 94.81 427 THR A N 1
ATOM 3260 C CA . THR A 1 427 ? 13.627 8.842 -3.130 1.00 94.81 427 THR A CA 1
ATOM 3261 C C . THR A 1 427 ? 12.309 8.282 -3.639 1.00 94.81 427 THR A C 1
ATOM 3263 O O . THR A 1 427 ? 11.604 7.568 -2.928 1.00 94.81 427 THR A O 1
ATOM 3266 N N . LEU A 1 428 ? 11.946 8.685 -4.858 1.00 97.88 428 LEU A N 1
ATOM 3267 C CA . LEU A 1 428 ? 10.733 8.236 -5.534 1.00 97.88 428 LEU A CA 1
ATOM 3268 C C . LEU A 1 428 ? 11.037 7.100 -6.508 1.00 97.88 428 LEU A C 1
ATOM 3270 O O . LEU A 1 428 ? 12.104 7.047 -7.124 1.00 97.88 428 LEU A O 1
ATOM 3274 N N . SER A 1 429 ? 10.057 6.223 -6.686 1.00 98.12 429 SER A N 1
ATOM 3275 C CA . SER A 1 429 ? 10.063 5.214 -7.738 1.00 98.12 429 SER A CA 1
ATOM 3276 C C . SER A 1 429 ? 8.702 5.110 -8.415 1.00 98.12 429 SER A C 1
ATOM 3278 O O . SER A 1 429 ? 7.672 5.518 -7.869 1.00 98.12 429 SER A O 1
ATOM 3280 N N . ILE A 1 430 ? 8.720 4.592 -9.639 1.00 98.56 430 ILE A N 1
ATOM 3281 C CA . ILE A 1 430 ? 7.536 4.346 -10.452 1.00 98.56 430 ILE A CA 1
ATOM 3282 C C . ILE A 1 430 ? 7.627 2.966 -11.097 1.00 98.56 430 ILE A C 1
ATOM 3284 O O . ILE A 1 430 ? 8.693 2.558 -11.556 1.00 98.56 430 ILE A O 1
ATOM 3288 N N . ARG A 1 431 ? 6.506 2.248 -11.165 1.00 98.25 431 ARG A N 1
ATOM 3289 C CA . ARG A 1 431 ? 6.404 0.978 -11.890 1.00 98.25 431 ARG A CA 1
ATOM 3290 C C . ARG A 1 431 ? 5.251 1.008 -12.879 1.00 98.25 431 ARG A C 1
ATOM 3292 O O . ARG A 1 431 ? 4.122 1.294 -12.488 1.00 98.25 431 ARG A O 1
ATOM 3299 N N . ARG A 1 432 ? 5.520 0.658 -14.138 1.00 94.88 432 ARG A N 1
ATOM 3300 C CA . ARG A 1 432 ? 4.513 0.459 -15.190 1.00 94.88 432 ARG A CA 1
ATOM 3301 C C . ARG A 1 432 ? 4.710 -0.921 -15.808 1.00 94.88 432 ARG A C 1
ATOM 3303 O O . ARG A 1 432 ? 5.753 -1.198 -16.398 1.00 94.88 432 ARG A O 1
ATOM 3310 N N . GLY A 1 433 ? 3.707 -1.785 -15.664 1.00 92.06 433 GLY A N 1
ATOM 3311 C CA . GLY A 1 433 ? 3.827 -3.189 -16.062 1.00 92.06 433 GLY A CA 1
ATOM 3312 C C . GLY A 1 433 ? 5.011 -3.869 -15.350 1.00 92.06 433 GLY A C 1
ATOM 3313 O O . GLY A 1 433 ? 5.116 -3.757 -14.121 1.00 92.06 433 GLY A O 1
ATOM 3314 N N . PRO A 1 434 ? 5.911 -4.550 -16.083 1.00 94.38 434 PRO A N 1
ATOM 3315 C CA . PRO A 1 434 ? 7.060 -5.217 -15.477 1.00 94.38 434 PRO A CA 1
ATOM 3316 C C . PRO A 1 434 ? 8.193 -4.246 -15.111 1.00 94.38 434 PRO A C 1
ATOM 3318 O O . PRO A 1 434 ? 9.073 -4.605 -14.333 1.00 94.38 434 PRO A O 1
ATOM 3321 N N . TRP A 1 435 ? 8.197 -3.024 -15.647 1.00 98.00 435 TRP A N 1
ATOM 3322 C CA . TRP A 1 435 ? 9.314 -2.097 -15.501 1.00 98.00 435 TRP A CA 1
ATOM 3323 C C . TRP A 1 435 ? 9.179 -1.240 -14.252 1.00 98.00 435 TRP A C 1
ATOM 3325 O O . TRP A 1 435 ? 8.205 -0.500 -14.103 1.00 98.00 435 TRP A O 1
ATOM 3335 N N . LYS A 1 436 ? 10.185 -1.307 -13.380 1.00 98.62 436 LYS A N 1
ATOM 3336 C CA . LYS A 1 436 ? 10.300 -0.504 -12.163 1.00 98.62 436 LYS A CA 1
ATOM 3337 C C . LYS A 1 436 ? 11.524 0.396 -12.242 1.00 98.62 436 LYS A C 1
ATOM 3339 O O . LYS A 1 436 ? 12.646 -0.081 -12.392 1.00 98.62 436 LYS A O 1
ATOM 3344 N N . TYR A 1 437 ? 11.295 1.693 -12.106 1.00 98.75 437 TYR A N 1
ATOM 3345 C CA . TYR A 1 437 ? 12.302 2.740 -12.159 1.00 98.75 437 TYR A CA 1
ATOM 3346 C C . TYR A 1 437 ? 12.436 3.435 -10.799 1.00 98.75 437 TYR A C 1
ATOM 3348 O O . TYR A 1 437 ? 11.446 3.924 -10.256 1.00 98.75 437 TYR A O 1
ATOM 3356 N N . LEU A 1 438 ? 13.656 3.499 -10.260 1.00 98.56 438 LEU A N 1
ATOM 3357 C CA . LEU A 1 438 ? 14.000 4.261 -9.056 1.00 98.56 438 LEU A CA 1
ATOM 3358 C C . LEU A 1 438 ? 14.763 5.516 -9.484 1.00 98.56 438 LEU A C 1
ATOM 3360 O O . LEU A 1 438 ? 15.841 5.415 -10.075 1.00 98.56 438 LEU A O 1
ATOM 3364 N N . ASP A 1 439 ? 14.241 6.692 -9.134 1.00 97.69 439 ASP A N 1
ATOM 3365 C CA . ASP A 1 439 ? 14.844 7.991 -9.467 1.00 97.69 439 ASP A CA 1
ATOM 3366 C C . ASP A 1 439 ? 15.958 8.395 -8.490 1.00 97.69 439 ASP A C 1
ATOM 3368 O O . ASP A 1 439 ? 16.090 9.554 -8.103 1.00 97.69 439 ASP A O 1
ATOM 3372 N N . HIS A 1 440 ? 16.721 7.404 -8.030 1.00 96.50 440 HIS A N 1
ATOM 3373 C CA . HIS A 1 440 ? 17.844 7.561 -7.118 1.00 96.50 440 HIS A CA 1
ATOM 3374 C C . HIS A 1 440 ? 18.751 6.314 -7.144 1.00 96.50 440 HIS A C 1
ATOM 3376 O O . HIS A 1 440 ? 18.288 5.201 -7.438 1.00 96.50 440 HIS A O 1
ATOM 3382 N N . PRO A 1 441 ? 20.041 6.453 -6.793 1.00 93.88 441 PRO A N 1
ATOM 3383 C CA . PRO A 1 441 ? 20.913 5.309 -6.561 1.00 93.88 441 PRO A CA 1
ATOM 3384 C C . PRO A 1 441 ? 20.608 4.641 -5.210 1.00 93.88 441 PRO A C 1
ATOM 3386 O O . PRO A 1 441 ? 19.975 5.225 -4.323 1.00 93.88 441 PRO A O 1
ATOM 3389 N N . GLY A 1 442 ? 21.095 3.411 -5.040 1.00 93.31 442 GLY A N 1
ATOM 3390 C CA . GLY A 1 442 ? 20.981 2.658 -3.790 1.00 93.31 442 GLY A CA 1
ATOM 3391 C C . GLY A 1 442 ? 19.540 2.349 -3.364 1.00 93.31 442 GLY A C 1
ATOM 3392 O O . GLY A 1 442 ? 18.587 2.463 -4.130 1.00 93.31 442 GLY A O 1
ATOM 3393 N N . SER A 1 443 ? 19.364 1.945 -2.111 1.00 94.69 443 SER A N 1
ATOM 3394 C CA . SER A 1 443 ? 18.053 1.523 -1.605 1.00 94.69 443 SER A CA 1
ATOM 3395 C C . SER A 1 443 ? 17.071 2.680 -1.389 1.00 94.69 443 SER A C 1
ATOM 3397 O O . SER A 1 443 ? 15.870 2.458 -1.399 1.00 94.69 443 SER A O 1
ATOM 3399 N N . GLY A 1 444 ? 17.554 3.910 -1.180 1.00 93.75 444 GLY A N 1
ATOM 3400 C CA . GLY A 1 444 ? 16.738 5.062 -0.765 1.00 93.75 444 GLY A CA 1
ATOM 3401 C C . GLY A 1 444 ? 16.527 5.196 0.753 1.00 93.75 444 GLY A C 1
ATOM 3402 O O . GLY A 1 444 ? 16.000 6.217 1.203 1.00 93.75 444 GLY A O 1
ATOM 3403 N N . GLY A 1 445 ? 16.979 4.217 1.548 1.00 94.00 445 GLY A N 1
ATOM 3404 C CA . GLY A 1 445 ? 16.814 4.207 3.004 1.00 94.00 445 GLY A CA 1
ATOM 3405 C C . GLY A 1 445 ? 17.989 3.590 3.754 1.00 94.00 445 GLY A C 1
ATOM 3406 O O . GLY A 1 445 ? 18.785 4.315 4.352 1.00 94.00 445 GLY A O 1
ATOM 3407 N N . ASN A 1 446 ? 18.104 2.258 3.759 1.00 95.94 446 ASN A N 1
ATOM 3408 C CA . ASN A 1 446 ? 19.168 1.577 4.501 1.00 95.94 446 ASN A CA 1
ATOM 3409 C C . ASN A 1 446 ? 20.519 1.636 3.773 1.00 95.94 446 ASN A C 1
ATOM 3411 O O . ASN A 1 446 ? 20.588 1.660 2.546 1.00 95.94 446 ASN A O 1
ATOM 3415 N N . ASN A 1 447 ? 21.621 1.581 4.524 1.00 93.94 447 ASN A N 1
ATOM 3416 C CA . ASN A 1 447 ? 22.963 1.527 3.947 1.00 93.94 447 ASN A CA 1
ATOM 3417 C C . ASN A 1 447 ? 23.475 0.079 3.894 1.00 93.94 447 ASN A C 1
ATOM 3419 O O . ASN A 1 447 ? 23.770 -0.504 4.930 1.00 93.94 447 ASN A O 1
ATOM 3423 N N . TYR A 1 448 ? 23.621 -0.468 2.687 1.00 94.88 448 TYR A N 1
ATOM 3424 C CA . TYR A 1 448 ? 24.048 -1.851 2.435 1.00 94.88 448 TYR A CA 1
ATOM 3425 C C . TYR A 1 448 ? 25.571 -2.038 2.322 1.00 94.88 448 TYR A C 1
ATOM 3427 O O . TYR A 1 448 ? 26.040 -3.138 2.048 1.00 94.88 448 TYR A O 1
ATOM 3435 N N . GLU A 1 449 ? 26.363 -0.988 2.540 1.00 93.62 449 GLU A N 1
ATOM 3436 C CA . GLU A 1 449 ? 27.832 -1.043 2.495 1.00 93.62 449 GLU A CA 1
ATOM 3437 C C . GLU A 1 449 ? 28.456 -1.148 3.898 1.00 93.62 449 GLU A C 1
ATOM 3439 O O . GLU A 1 449 ? 29.640 -1.466 4.048 1.00 93.62 449 GLU A O 1
ATOM 3444 N N . ARG A 1 450 ? 27.668 -0.901 4.953 1.00 93.38 450 ARG A N 1
ATOM 3445 C CA . ARG A 1 450 ? 28.123 -0.889 6.352 1.00 93.38 450 ARG A CA 1
ATOM 3446 C C . ARG A 1 450 ? 27.042 -1.370 7.321 1.00 93.38 450 ARG A C 1
ATOM 3448 O O . ARG A 1 450 ? 25.879 -1.493 6.960 1.00 93.38 450 ARG A O 1
ATOM 3455 N N . GLY A 1 451 ? 27.431 -1.584 8.578 1.00 92.50 451 GLY A N 1
ATOM 3456 C CA . GLY A 1 451 ? 26.508 -1.978 9.647 1.00 92.50 451 GLY A CA 1
ATOM 3457 C C . GLY A 1 451 ? 25.878 -3.356 9.426 1.00 92.50 451 GLY A C 1
ATOM 3458 O O . GLY A 1 451 ? 26.433 -4.194 8.715 1.00 92.50 451 GLY A O 1
ATOM 3459 N N . GLU A 1 452 ? 24.711 -3.571 10.035 1.00 91.06 452 GLU A N 1
ATOM 3460 C CA . GLU A 1 452 ? 23.987 -4.853 10.016 1.00 91.06 452 GLU A CA 1
ATOM 3461 C C . GLU A 1 452 ? 23.500 -5.273 8.619 1.00 91.06 452 GLU A C 1
ATOM 3463 O O . GLU A 1 452 ? 23.292 -6.457 8.370 1.00 91.06 452 GLU A O 1
ATOM 3468 N N . MET A 1 453 ? 23.387 -4.325 7.681 1.00 94.69 453 MET A N 1
ATOM 3469 C CA . MET A 1 453 ? 22.918 -4.592 6.318 1.00 94.69 453 MET A CA 1
ATOM 3470 C C . MET A 1 453 ? 24.024 -4.986 5.338 1.00 94.69 453 MET A C 1
ATOM 3472 O O . MET A 1 453 ? 23.721 -5.517 4.269 1.00 94.69 453 MET A O 1
ATOM 3476 N N . LYS A 1 454 ? 25.300 -4.793 5.700 1.00 94.56 454 LYS A N 1
ATOM 3477 C CA . LYS A 1 454 ? 26.453 -5.134 4.848 1.00 94.56 454 LYS A CA 1
ATOM 3478 C C . LYS A 1 454 ? 26.430 -6.579 4.315 1.00 94.56 454 LYS A C 1
ATOM 3480 O O . LYS A 1 454 ? 26.695 -6.749 3.126 1.00 94.56 454 LYS A O 1
ATOM 3485 N N . PRO A 1 455 ? 26.092 -7.617 5.109 1.00 93.44 455 PRO A N 1
ATOM 3486 C CA . PRO A 1 455 ? 26.039 -8.998 4.613 1.00 93.44 455 PRO A CA 1
ATOM 3487 C C . PRO A 1 455 ? 24.974 -9.244 3.534 1.00 93.44 455 PRO A C 1
ATOM 3489 O O . PRO A 1 455 ? 25.065 -10.222 2.800 1.00 93.44 455 PRO A O 1
ATOM 3492 N N . PHE A 1 456 ? 23.970 -8.367 3.430 1.00 92.19 456 PHE A N 1
ATOM 3493 C CA . PHE A 1 456 ? 22.886 -8.455 2.446 1.00 92.19 456 PHE A CA 1
ATOM 3494 C C . PHE A 1 456 ? 23.111 -7.539 1.235 1.00 92.19 456 PHE A C 1
ATOM 3496 O O . PHE A 1 456 ? 22.270 -7.485 0.334 1.00 92.19 456 PHE A O 1
ATOM 3503 N N . GLY A 1 457 ? 24.228 -6.803 1.217 1.00 90.50 457 GLY A N 1
ATOM 3504 C CA . GLY A 1 457 ? 24.639 -5.980 0.091 1.00 90.50 457 GLY A CA 1
ATOM 3505 C C . GLY A 1 457 ? 24.920 -6.829 -1.145 1.00 90.50 457 GLY A C 1
ATOM 3506 O O . GLY A 1 457 ? 25.459 -7.931 -1.064 1.00 90.50 457 GLY A O 1
ATOM 3507 N N . ARG A 1 458 ? 24.543 -6.303 -2.309 1.00 86.56 458 ARG A N 1
ATOM 3508 C CA . ARG A 1 458 ? 24.806 -6.917 -3.612 1.00 86.56 458 ARG A CA 1
ATOM 3509 C C . ARG A 1 458 ? 25.566 -5.920 -4.483 1.00 86.56 458 ARG A C 1
ATOM 3511 O O . ARG A 1 458 ? 25.231 -4.735 -4.418 1.00 86.56 458 ARG A O 1
ATOM 3518 N N . PRO A 1 459 ? 26.542 -6.365 -5.294 1.00 82.25 459 PRO A N 1
ATOM 3519 C CA . PRO A 1 459 ? 27.149 -5.505 -6.301 1.00 82.25 459 PRO A CA 1
ATOM 3520 C C . PRO A 1 459 ? 26.074 -4.944 -7.238 1.00 82.25 459 PRO A C 1
ATOM 3522 O O . PRO A 1 459 ? 25.249 -5.698 -7.751 1.00 82.25 459 PRO A O 1
ATOM 3525 N N . ASP A 1 460 ? 26.073 -3.629 -7.446 1.00 79.56 460 ASP A N 1
ATOM 3526 C CA . ASP A 1 460 ? 25.252 -2.999 -8.482 1.00 79.56 460 ASP A CA 1
ATOM 3527 C C . ASP A 1 460 ? 25.950 -3.189 -9.835 1.00 79.56 460 ASP A C 1
ATOM 3529 O O . ASP A 1 460 ? 27.152 -2.940 -9.953 1.00 79.56 460 ASP A O 1
ATOM 3533 N N . THR A 1 461 ? 25.214 -3.636 -10.854 1.00 81.50 461 THR A N 1
ATOM 3534 C CA . THR A 1 461 ? 25.743 -3.801 -12.215 1.00 81.50 461 THR A CA 1
ATOM 3535 C C . THR A 1 461 ? 26.003 -2.457 -12.903 1.00 81.50 461 THR A C 1
ATOM 3537 O O . THR A 1 461 ? 26.768 -2.406 -13.864 1.00 81.50 461 THR A O 1
ATOM 3540 N N . THR A 1 462 ? 25.432 -1.356 -12.390 1.00 84.38 462 THR A N 1
ATOM 3541 C CA . THR A 1 462 ? 25.635 0.011 -12.893 1.00 84.38 462 THR A CA 1
ATOM 3542 C C . THR A 1 462 ? 25.869 1.022 -11.748 1.00 84.38 462 THR A C 1
ATOM 3544 O O . THR A 1 462 ? 25.106 1.973 -11.584 1.00 84.38 462 THR A O 1
ATOM 3547 N N . PRO A 1 463 ? 26.963 0.911 -10.969 1.00 78.25 463 PRO A N 1
ATOM 3548 C CA . PRO A 1 463 ? 27.139 1.632 -9.697 1.00 78.25 463 PRO A CA 1
ATOM 3549 C C . PRO A 1 463 ? 27.303 3.158 -9.829 1.00 78.25 463 PRO A C 1
ATOM 3551 O O . PRO A 1 463 ? 27.262 3.874 -8.833 1.00 78.25 463 PRO A O 1
ATOM 3554 N N . ARG A 1 464 ? 27.520 3.675 -11.047 1.00 87.31 464 ARG A N 1
ATOM 3555 C CA . ARG A 1 464 ? 27.620 5.120 -11.330 1.00 87.31 464 ARG A CA 1
ATOM 3556 C C . ARG A 1 464 ? 26.333 5.712 -11.912 1.00 87.31 464 ARG A C 1
ATOM 3558 O O . ARG A 1 464 ? 26.311 6.904 -12.214 1.00 87.31 464 ARG A O 1
ATOM 3565 N N . ALA A 1 465 ? 25.291 4.905 -12.126 1.00 90.62 465 ALA A N 1
ATOM 3566 C CA . ALA A 1 465 ? 24.024 5.416 -12.631 1.00 90.62 465 ALA A CA 1
ATOM 3567 C C . ALA A 1 465 ? 23.332 6.297 -11.574 1.00 90.62 465 ALA A C 1
ATOM 3569 O O . ALA A 1 465 ? 23.334 5.958 -10.391 1.00 90.62 465 ALA A O 1
ATOM 3570 N N . PRO A 1 466 ? 22.691 7.406 -11.982 1.00 94.56 466 PRO A N 1
ATOM 3571 C CA . PRO A 1 466 ? 21.935 8.263 -11.068 1.00 94.56 466 PRO A CA 1
ATOM 3572 C C . PRO A 1 466 ? 20.587 7.652 -10.637 1.00 94.56 466 PRO A C 1
ATOM 3574 O O . PRO A 1 466 ? 19.884 8.240 -9.821 1.00 94.56 466 PRO A O 1
ATOM 3577 N N . GLY A 1 467 ? 20.209 6.498 -11.189 1.00 96.62 467 GLY A N 1
ATOM 3578 C CA . GLY A 1 467 ? 18.978 5.779 -10.883 1.00 96.62 467 GLY A CA 1
ATOM 3579 C C . GLY A 1 467 ? 19.124 4.285 -11.158 1.00 96.62 467 GLY A C 1
ATOM 3580 O O . GLY A 1 467 ? 20.187 3.816 -11.570 1.00 96.62 467 GLY A O 1
ATOM 3581 N N . GLN A 1 468 ? 18.044 3.536 -10.951 1.00 98.06 468 GLN A N 1
ATOM 3582 C CA . GLN A 1 468 ? 17.997 2.099 -11.231 1.00 98.06 468 GLN A CA 1
ATOM 3583 C C . GLN A 1 468 ? 16.775 1.750 -12.074 1.00 98.06 468 GLN A C 1
ATOM 3585 O O . GLN A 1 468 ? 15.725 2.379 -11.936 1.00 98.06 468 GLN A O 1
ATOM 3590 N N . LEU A 1 469 ? 16.898 0.731 -12.921 1.00 98.38 469 LEU A N 1
ATOM 3591 C CA . LEU A 1 469 ? 15.785 0.170 -13.683 1.00 98.38 469 LEU A CA 1
ATOM 3592 C C . LEU A 1 469 ? 15.808 -1.355 -13.578 1.00 98.38 469 LEU A C 1
ATOM 3594 O O . LEU A 1 469 ? 16.831 -1.969 -13.866 1.00 98.38 469 LEU A O 1
ATOM 3598 N N . TYR A 1 470 ? 14.674 -1.954 -13.234 1.00 98.38 470 TYR A N 1
ATOM 3599 C CA . TYR A 1 470 ? 14.507 -3.403 -13.132 1.00 98.38 470 TYR A CA 1
ATOM 3600 C C . TYR A 1 470 ? 13.288 -3.864 -13.935 1.00 98.38 470 TYR A C 1
ATOM 3602 O O . TYR A 1 470 ? 12.308 -3.127 -14.069 1.00 98.38 470 TYR A O 1
ATOM 3610 N N . ASN A 1 471 ? 13.343 -5.093 -14.449 1.00 97.50 471 ASN A N 1
ATOM 3611 C CA . ASN A 1 471 ? 12.189 -5.790 -15.012 1.00 97.50 471 ASN A CA 1
ATOM 3612 C C . ASN A 1 471 ? 11.762 -6.889 -14.032 1.00 97.50 471 ASN A C 1
ATOM 3614 O O . ASN A 1 471 ? 12.417 -7.923 -13.952 1.00 97.50 471 ASN A O 1
ATOM 3618 N N . LEU A 1 472 ? 10.678 -6.671 -13.290 1.00 95.38 472 LEU A N 1
ATOM 3619 C CA . LEU A 1 472 ? 10.248 -7.555 -12.203 1.00 95.38 472 LEU A CA 1
ATOM 3620 C C . LEU A 1 472 ? 9.674 -8.898 -12.670 1.00 95.38 472 LEU A C 1
ATOM 3622 O O . LEU A 1 472 ? 9.572 -9.817 -11.865 1.00 95.38 472 LEU A O 1
ATOM 3626 N N . GLU A 1 473 ? 9.300 -9.026 -13.944 1.00 92.31 473 GLU A N 1
ATOM 3627 C CA . GLU A 1 473 ? 8.834 -10.301 -14.499 1.00 92.31 473 GLU A CA 1
ATOM 3628 C C . GLU A 1 473 ? 10.003 -11.279 -14.661 1.00 92.31 473 GLU A C 1
ATOM 3630 O O . GLU A 1 473 ? 9.897 -12.451 -14.308 1.00 92.31 473 GLU A O 1
ATOM 3635 N N . THR A 1 474 ? 11.148 -10.781 -15.133 1.00 94.38 474 THR A N 1
ATOM 3636 C CA . THR A 1 474 ? 12.364 -11.590 -15.316 1.00 94.38 474 THR A CA 1
ATOM 3637 C C . THR A 1 474 ? 13.333 -11.529 -14.133 1.00 94.38 474 THR A C 1
ATOM 3639 O O . THR A 1 474 ? 14.188 -12.399 -13.997 1.00 94.38 474 THR A O 1
ATOM 3642 N N . ASP A 1 475 ? 13.231 -10.501 -13.291 1.00 95.94 475 ASP A N 1
ATOM 3643 C CA . ASP A 1 475 ? 14.135 -10.220 -12.171 1.00 95.94 475 ASP A CA 1
ATOM 3644 C C . ASP A 1 475 ? 13.358 -9.710 -10.936 1.00 95.94 475 ASP A C 1
ATOM 3646 O O . ASP A 1 475 ? 13.490 -8.551 -10.532 1.00 95.94 475 ASP A O 1
ATOM 3650 N N . PRO A 1 476 ? 12.537 -10.568 -10.297 1.00 93.38 476 PRO A N 1
ATOM 3651 C CA . PRO A 1 476 ? 11.780 -10.200 -9.094 1.00 93.38 476 PRO A CA 1
ATOM 3652 C C . PRO A 1 476 ? 12.679 -9.881 -7.888 1.00 93.38 476 PRO A C 1
ATOM 3654 O O . PRO A 1 476 ? 12.235 -9.261 -6.925 1.00 93.38 476 PRO A O 1
ATOM 3657 N N . GLY A 1 477 ? 13.945 -10.309 -7.926 1.00 94.75 477 GLY A N 1
ATOM 3658 C CA . GLY A 1 477 ? 14.943 -10.010 -6.901 1.00 94.75 477 GLY A CA 1
ATOM 3659 C C . GLY A 1 477 ? 15.660 -8.674 -7.100 1.00 94.75 477 GLY A C 1
ATOM 3660 O O . GLY A 1 477 ? 16.556 -8.373 -6.309 1.00 94.75 477 GLY A O 1
ATOM 3661 N N . GLU A 1 478 ? 15.313 -7.908 -8.143 1.00 96.75 478 GLU A N 1
ATOM 3662 C CA . GLU A 1 478 ? 15.933 -6.622 -8.489 1.00 96.75 478 GLU A CA 1
ATOM 3663 C C . GLU A 1 478 ? 17.467 -6.717 -8.479 1.00 96.75 478 GLU A C 1
ATOM 3665 O O . GLU A 1 478 ? 18.157 -5.949 -7.811 1.00 96.75 478 GLU A O 1
ATOM 3670 N N . THR A 1 479 ? 18.016 -7.738 -9.132 1.00 94.25 479 THR A N 1
ATOM 3671 C CA . THR A 1 479 ? 19.439 -8.088 -9.103 1.00 94.25 479 THR A CA 1
ATOM 3672 C C . THR A 1 479 ? 20.244 -7.487 -10.249 1.00 94.25 479 THR A C 1
ATOM 3674 O O . THR A 1 479 ? 21.448 -7.293 -10.088 1.00 94.25 479 THR A O 1
ATOM 3677 N N . ASN A 1 480 ? 19.609 -7.157 -11.375 1.00 94.88 480 ASN A N 1
ATOM 3678 C CA . ASN A 1 480 ? 20.275 -6.633 -12.560 1.00 94.88 480 ASN A CA 1
ATOM 3679 C C . ASN A 1 480 ? 19.752 -5.239 -12.925 1.00 94.88 480 ASN A C 1
ATOM 3681 O O . ASN A 1 480 ? 18.667 -5.091 -13.486 1.00 94.88 480 ASN A O 1
ATOM 3685 N N . ASN A 1 481 ? 20.549 -4.211 -12.640 1.00 96.69 481 ASN A N 1
ATOM 3686 C CA . ASN A 1 481 ? 20.209 -2.834 -12.968 1.00 96.69 481 ASN A CA 1
ATOM 3687 C C . ASN A 1 481 ? 20.372 -2.574 -14.478 1.00 96.69 481 ASN A C 1
ATOM 3689 O O . ASN A 1 481 ? 21.483 -2.510 -15.003 1.00 96.69 481 ASN A O 1
ATOM 3693 N N . LEU A 1 482 ? 19.250 -2.384 -15.170 1.00 96.81 482 LEU A N 1
ATOM 3694 C CA . LEU A 1 482 ? 19.151 -2.167 -16.615 1.00 96.81 482 LEU A CA 1
ATOM 3695 C C . LEU A 1 482 ? 19.199 -0.687 -17.020 1.00 96.81 482 LEU A C 1
ATOM 3697 O O . LEU A 1 482 ? 18.981 -0.377 -18.190 1.00 96.81 482 LEU A O 1
ATOM 3701 N N . PHE A 1 483 ? 19.491 0.232 -16.092 1.00 97.12 483 PHE A N 1
ATOM 3702 C CA . PHE A 1 483 ? 19.434 1.678 -16.338 1.00 97.12 483 PHE A CA 1
ATOM 3703 C C . PHE A 1 483 ? 20.244 2.109 -17.574 1.00 97.12 483 PHE A C 1
ATOM 3705 O O . PHE A 1 483 ? 19.738 2.847 -18.416 1.00 97.12 483 PHE A O 1
ATOM 3712 N N . ALA A 1 484 ? 21.483 1.623 -17.718 1.00 94.94 484 ALA A N 1
ATOM 3713 C CA . ALA A 1 484 ? 22.327 1.936 -18.876 1.00 94.94 484 ALA A CA 1
ATOM 3714 C C . ALA A 1 484 ? 21.936 1.154 -20.145 1.00 94.94 484 ALA A C 1
ATOM 3716 O O . ALA A 1 484 ? 22.193 1.612 -21.254 1.00 94.94 484 ALA A O 1
ATOM 3717 N N . ALA A 1 485 ? 21.320 -0.020 -19.986 1.00 95.31 485 ALA A N 1
ATOM 3718 C CA . ALA A 1 485 ? 21.002 -0.938 -21.079 1.00 95.31 485 ALA A CA 1
ATOM 3719 C C . ALA A 1 485 ? 19.637 -0.671 -21.742 1.00 95.31 485 ALA A C 1
ATOM 3721 O O . ALA A 1 485 ? 19.376 -1.218 -22.815 1.00 95.31 485 ALA A O 1
ATOM 3722 N N . ARG A 1 486 ? 18.754 0.099 -21.093 1.00 95.50 486 ARG A N 1
ATOM 3723 C CA . ARG A 1 486 ? 17.401 0.450 -21.568 1.00 95.50 486 ARG A CA 1
ATOM 3724 C C . ARG A 1 486 ? 17.090 1.943 -21.356 1.00 95.50 486 ARG A C 1
ATOM 3726 O O . ARG A 1 486 ? 16.140 2.285 -20.641 1.00 95.50 486 ARG A O 1
ATOM 3733 N N . PRO A 1 487 ? 17.901 2.863 -21.914 1.00 95.25 487 PRO A N 1
ATOM 3734 C CA . PRO A 1 487 ? 17.727 4.305 -21.715 1.00 95.25 487 PRO A CA 1
ATOM 3735 C C . PRO A 1 487 ? 16.362 4.830 -22.194 1.00 95.25 487 PRO A C 1
ATOM 3737 O O . PRO A 1 487 ? 15.854 5.812 -21.653 1.00 95.25 487 PRO A O 1
ATOM 3740 N N . GLU A 1 488 ? 15.744 4.180 -23.177 1.00 95.12 488 GLU A N 1
ATOM 3741 C CA . GLU A 1 488 ? 14.403 4.480 -23.675 1.00 95.12 488 GLU A CA 1
ATOM 3742 C C . GLU A 1 488 ? 13.316 4.254 -22.614 1.00 95.12 488 GLU A C 1
ATOM 3744 O O . GLU A 1 488 ? 12.485 5.140 -22.401 1.00 95.12 488 GLU A O 1
ATOM 3749 N N . VAL A 1 489 ? 13.379 3.140 -21.875 1.00 92.50 489 VAL A N 1
ATOM 3750 C CA . VAL A 1 489 ? 12.442 2.833 -20.781 1.00 92.50 489 VAL A CA 1
ATOM 3751 C C . VAL A 1 489 ? 12.667 3.780 -19.603 1.00 92.50 489 VAL A C 1
ATOM 3753 O O . VAL A 1 489 ? 11.711 4.293 -19.023 1.00 92.50 489 VAL A O 1
ATOM 3756 N N . VAL A 1 490 ? 13.931 4.078 -19.272 1.00 97.56 490 VAL A N 1
ATOM 3757 C CA . VAL A 1 490 ? 14.266 5.079 -18.243 1.00 97.56 490 VAL A CA 1
ATOM 3758 C C . VAL A 1 490 ? 13.657 6.435 -18.596 1.00 97.56 490 VAL A C 1
ATOM 3760 O O . VAL A 1 490 ? 13.040 7.072 -17.742 1.00 97.56 490 VAL A O 1
ATOM 3763 N N . LYS A 1 491 ? 13.810 6.881 -19.849 1.00 95.50 491 LYS A N 1
ATOM 3764 C CA . LYS A 1 491 ? 13.269 8.161 -20.318 1.00 95.50 491 LYS A CA 1
ATOM 3765 C C . LYS A 1 491 ? 11.745 8.200 -20.207 1.00 95.50 491 LYS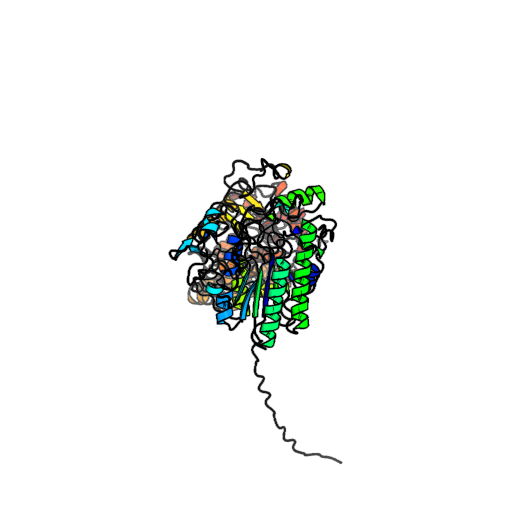 A C 1
ATOM 3767 O O . LYS A 1 491 ? 11.213 9.203 -19.738 1.00 95.50 491 LYS A O 1
ATOM 3772 N N . GLU A 1 492 ? 11.058 7.130 -20.605 1.00 96.19 492 GLU A N 1
ATOM 3773 C CA . GLU A 1 492 ? 9.599 7.022 -20.493 1.00 96.19 492 GLU A CA 1
ATOM 3774 C C . GLU A 1 492 ? 9.134 7.116 -19.034 1.00 96.19 492 GLU A C 1
ATOM 3776 O O . GLU A 1 492 ? 8.304 7.961 -18.695 1.00 96.19 492 GLU A O 1
ATOM 3781 N N . LEU A 1 493 ? 9.685 6.275 -18.157 1.00 96.62 493 LEU A N 1
ATOM 3782 C CA . LEU A 1 493 ? 9.251 6.198 -16.763 1.00 96.62 493 LEU A CA 1
ATOM 3783 C C . LEU A 1 493 ? 9.603 7.458 -15.976 1.00 96.62 493 LEU A C 1
ATOM 3785 O O . LEU A 1 493 ? 8.799 7.914 -15.162 1.00 96.62 493 LEU A O 1
ATOM 3789 N N . ARG A 1 494 ? 10.760 8.069 -16.251 1.00 98.25 494 ARG A N 1
ATOM 3790 C CA . ARG A 1 494 ? 11.120 9.374 -15.691 1.00 98.25 494 ARG A CA 1
ATOM 3791 C C . ARG A 1 494 ? 10.128 10.451 -16.127 1.00 98.25 494 ARG A C 1
ATOM 3793 O O . ARG A 1 494 ? 9.623 11.170 -15.272 1.00 98.25 494 ARG A O 1
ATOM 3800 N N . ALA A 1 495 ? 9.791 10.522 -17.418 1.00 95.88 495 ALA A N 1
ATOM 3801 C CA . ALA A 1 495 ? 8.814 11.489 -17.917 1.00 95.88 495 ALA A CA 1
ATOM 3802 C C . ALA A 1 495 ? 7.429 11.295 -17.275 1.00 95.88 495 ALA A C 1
ATOM 3804 O O . ALA A 1 495 ? 6.790 12.272 -16.889 1.00 95.88 495 ALA A O 1
ATOM 3805 N N . LEU A 1 496 ? 6.988 10.046 -17.096 1.00 94.19 496 LEU A N 1
ATOM 3806 C CA . LEU A 1 496 ? 5.726 9.727 -16.425 1.00 94.19 496 LEU A CA 1
ATOM 3807 C C . LEU A 1 496 ? 5.737 10.123 -14.938 1.00 94.19 496 LEU A C 1
ATOM 3809 O O . LEU A 1 496 ? 4.765 10.682 -14.425 1.00 94.19 496 LEU A O 1
ATOM 3813 N N . LEU A 1 497 ? 6.848 9.874 -14.243 1.00 96.50 497 LEU A N 1
ATOM 3814 C CA . LEU A 1 497 ? 7.042 10.286 -12.855 1.00 96.50 497 LEU A CA 1
ATOM 3815 C C . LEU A 1 497 ? 7.039 11.821 -12.717 1.00 96.50 497 LEU A C 1
ATOM 3817 O O . LEU A 1 497 ? 6.386 12.358 -11.819 1.00 96.50 497 LEU A O 1
ATOM 3821 N N . ASP A 1 498 ? 7.713 12.536 -13.617 1.00 95.56 498 ASP A N 1
ATOM 3822 C CA . ASP A 1 498 ? 7.734 14.002 -13.654 1.00 95.56 498 ASP A CA 1
ATOM 3823 C C . ASP A 1 498 ? 6.351 14.585 -13.974 1.00 95.56 498 ASP A C 1
ATOM 3825 O O . ASP A 1 498 ? 5.907 15.520 -13.305 1.00 95.56 498 ASP A O 1
ATOM 3829 N N . GLN A 1 499 ? 5.612 13.976 -14.904 1.00 93.50 499 GLN A N 1
ATOM 3830 C CA . GLN A 1 499 ? 4.225 14.340 -15.195 1.00 93.50 499 GLN A CA 1
ATOM 3831 C C . GLN A 1 499 ? 3.320 14.157 -13.969 1.00 93.50 499 GLN A C 1
ATOM 3833 O O . GLN A 1 499 ? 2.493 15.024 -13.672 1.00 93.50 499 GLN A O 1
ATOM 3838 N N . SER A 1 500 ? 3.459 13.054 -13.229 1.00 91.94 500 SER A N 1
ATOM 3839 C CA . SER A 1 500 ? 2.638 12.837 -12.034 1.00 91.94 500 SER A CA 1
ATOM 3840 C C . SER A 1 500 ? 3.003 13.782 -10.886 1.00 91.94 500 SER A C 1
ATOM 3842 O O . SER A 1 500 ? 2.119 14.215 -10.142 1.00 91.94 500 SER A O 1
ATOM 3844 N N . LYS A 1 501 ? 4.283 14.154 -10.749 1.00 92.88 501 LYS A N 1
ATOM 3845 C CA . LYS A 1 501 ? 4.711 15.222 -9.833 1.00 92.88 501 LYS A CA 1
ATOM 3846 C C . LYS A 1 501 ? 4.065 16.557 -10.221 1.00 92.88 501 LYS A C 1
ATOM 3848 O O . LYS A 1 501 ? 3.418 17.173 -9.380 1.00 92.88 501 LYS A O 1
ATOM 3853 N N . ALA A 1 502 ? 4.175 16.957 -11.488 1.00 91.81 502 ALA A N 1
ATOM 3854 C CA . ALA A 1 502 ? 3.688 18.244 -11.985 1.00 91.81 502 ALA A CA 1
ATOM 3855 C C . ALA A 1 502 ? 2.157 18.385 -11.937 1.00 91.81 502 ALA A C 1
ATOM 3857 O O . ALA A 1 502 ? 1.646 19.441 -11.581 1.00 91.81 502 ALA A O 1
ATOM 3858 N N . SER A 1 503 ? 1.418 17.322 -12.263 1.00 90.00 503 SER A N 1
ATOM 3859 C CA . SER A 1 503 ? -0.055 17.329 -12.242 1.00 90.00 503 SER A CA 1
ATOM 3860 C C . SER A 1 503 ? -0.659 17.263 -10.838 1.00 90.00 503 SER A C 1
ATOM 3862 O O . SER A 1 503 ? -1.866 17.437 -10.686 1.00 90.00 503 SER A O 1
ATOM 3864 N N . GLY A 1 504 ? 0.144 16.970 -9.809 1.00 91.25 504 GLY A N 1
ATOM 3865 C CA . GLY A 1 504 ? -0.339 16.839 -8.435 1.00 91.25 504 GLY A CA 1
ATOM 3866 C C . GLY A 1 504 ? -1.194 15.592 -8.173 1.00 91.25 504 GLY A C 1
ATOM 3867 O O . GLY A 1 504 ? -1.684 15.434 -7.057 1.00 91.25 504 GLY A O 1
ATOM 3868 N N . ARG A 1 505 ? -1.348 14.689 -9.153 1.00 91.50 505 ARG A N 1
ATOM 3869 C CA . ARG A 1 505 ? -2.174 13.479 -9.037 1.00 91.50 505 ARG A CA 1
ATOM 3870 C C . ARG A 1 505 ? -1.684 12.331 -9.924 1.00 91.50 505 ARG A C 1
ATOM 3872 O O . ARG A 1 505 ? -0.822 12.507 -10.786 1.00 91.50 505 ARG A O 1
ATOM 3879 N N . SER A 1 506 ? -2.214 11.134 -9.697 1.00 91.44 506 SER A N 1
ATOM 3880 C CA . SER A 1 506 ? -2.047 9.980 -10.598 1.00 91.44 506 SER A CA 1
ATOM 3881 C C . SER A 1 506 ? -3.381 9.374 -11.027 1.00 91.44 506 SER A C 1
ATOM 3883 O O . SER A 1 506 ? -3.497 8.874 -12.145 1.00 91.44 506 SER A O 1
ATOM 3885 N N . ARG A 1 507 ? -4.418 9.494 -10.193 1.00 86.94 507 ARG A N 1
ATOM 3886 C CA . ARG A 1 507 ? -5.803 9.247 -10.584 1.00 86.94 507 ARG A CA 1
ATOM 3887 C C . ARG A 1 507 ? -6.258 10.361 -11.544 1.00 86.94 507 ARG A C 1
ATOM 3889 O O . ARG A 1 507 ? -6.098 11.534 -11.191 1.00 86.94 507 ARG A O 1
ATOM 3896 N N . PRO A 1 508 ? -6.842 10.034 -12.714 1.00 70.25 508 PRO A N 1
ATOM 3897 C CA . PRO A 1 508 ? -7.444 11.026 -13.604 1.00 70.25 508 PRO A CA 1
ATOM 3898 C C . PRO A 1 508 ? -8.481 11.896 -12.878 1.00 70.25 508 PRO A C 1
ATOM 3900 O O . PRO A 1 508 ? -9.159 11.423 -11.963 1.00 70.25 508 PRO A O 1
ATOM 3903 N N . ASP A 1 509 ? -8.581 13.165 -13.269 1.00 61.31 509 ASP A N 1
ATOM 3904 C CA . ASP A 1 509 ? -9.534 14.119 -12.690 1.00 61.31 509 ASP A CA 1
ATOM 3905 C C . ASP A 1 509 ? -10.987 13.691 -12.933 1.00 61.31 509 ASP A C 1
ATOM 3907 O O . ASP A 1 509 ? -11.240 13.108 -13.975 1.00 61.31 509 ASP A O 1
ATOM 3911 N N . SER A 1 510 ? -11.956 13.975 -12.049 1.00 50.00 510 SER A N 1
ATOM 3912 C CA . SER A 1 510 ? -13.357 13.609 -12.344 1.00 50.00 510 SER A CA 1
ATOM 3913 C C . SER A 1 510 ? -13.996 14.516 -13.403 1.00 50.00 510 SER A C 1
ATOM 3915 O O . SER A 1 510 ? -14.969 14.113 -14.041 1.00 50.00 510 SER A O 1
ATOM 3917 N N . SER A 1 511 ? -13.407 15.697 -13.649 1.00 38.69 511 SER A N 1
ATOM 3918 C CA . SER A 1 511 ? -13.723 16.568 -14.794 1.00 38.69 511 SER A CA 1
ATOM 3919 C C . SER A 1 511 ? -13.114 16.081 -16.113 1.00 38.69 511 SER A C 1
ATOM 3921 O O . SER A 1 511 ? -13.600 16.423 -17.192 1.00 38.69 511 SER A O 1
ATOM 3923 N N . THR A 1 512 ? -12.072 15.245 -16.035 1.00 36.38 512 THR A N 1
ATOM 3924 C CA . THR A 1 512 ? -11.652 14.424 -17.162 1.00 36.38 512 THR A CA 1
ATOM 3925 C C . THR A 1 512 ? -12.543 13.197 -17.092 1.00 36.38 512 THR A C 1
ATOM 3927 O O . THR A 1 512 ? -12.255 12.294 -16.305 1.00 36.38 512 THR A O 1
ATOM 3930 N N . PRO A 1 513 ? -13.647 13.114 -17.860 1.00 28.73 513 PRO A N 1
ATOM 3931 C CA . PRO A 1 513 ? -14.342 11.843 -17.930 1.00 28.73 513 PRO A CA 1
ATOM 3932 C C . PRO A 1 513 ? -13.273 10.783 -18.228 1.00 28.73 513 PRO A C 1
ATOM 3934 O O . PRO A 1 513 ? -12.296 11.093 -18.936 1.00 28.73 513 PRO A O 1
ATOM 3937 N N . PRO A 1 514 ? -13.394 9.537 -17.726 1.00 35.62 514 PRO A N 1
ATOM 3938 C CA . PRO A 1 514 ? -12.668 8.474 -18.399 1.00 35.62 514 PRO A CA 1
ATOM 3939 C C . PRO A 1 514 ? -12.874 8.730 -19.895 1.00 35.62 514 PRO A C 1
ATOM 3941 O O . PRO A 1 514 ? -13.969 9.137 -20.296 1.00 35.62 514 PRO A O 1
ATOM 3944 N N . LYS A 1 515 ? -11.863 8.561 -20.748 1.00 38.16 515 LYS A N 1
ATOM 3945 C CA . LYS A 1 515 ? -12.157 8.464 -22.181 1.00 38.16 515 LYS A CA 1
ATOM 3946 C C . LYS A 1 515 ? -12.951 7.164 -22.427 1.00 38.16 515 LYS A C 1
ATOM 3948 O O . LYS A 1 515 ? -12.555 6.316 -23.208 1.00 38.16 515 LYS A O 1
ATOM 3953 N N . THR A 1 516 ? -14.058 6.949 -21.715 1.00 37.19 516 THR A N 1
ATOM 3954 C CA . THR A 1 516 ? -15.306 6.491 -22.282 1.00 37.19 516 THR A CA 1
ATOM 3955 C C . THR A 1 516 ? -15.659 7.510 -23.349 1.00 37.19 516 THR A C 1
ATOM 3957 O O . THR A 1 516 ? -16.349 8.501 -23.110 1.00 37.19 516 THR A O 1
ATOM 3960 N N . THR A 1 517 ? -15.136 7.285 -24.549 1.00 42.53 517 THR A N 1
ATOM 3961 C CA . THR A 1 517 ? -15.869 7.704 -25.729 1.00 42.53 517 THR A CA 1
ATOM 3962 C C . THR A 1 517 ? -17.276 7.150 -25.536 1.00 42.53 517 THR A C 1
ATOM 3964 O O . THR A 1 517 ? -17.442 5.937 -25.382 1.00 42.53 517 THR A O 1
ATOM 3967 N N . ALA A 1 518 ? -18.288 8.021 -25.485 1.00 49.31 518 ALA A N 1
ATOM 3968 C CA . ALA A 1 518 ? -19.631 7.584 -25.839 1.00 49.31 518 ALA A CA 1
ATOM 3969 C C . ALA A 1 518 ? -19.501 6.706 -27.100 1.00 49.31 518 ALA A C 1
ATOM 3971 O O . ALA A 1 518 ? -18.632 7.024 -27.924 1.00 49.31 518 ALA A O 1
ATOM 3972 N N . PRO A 1 519 ? -20.259 5.600 -27.225 1.00 59.53 519 PRO A N 1
ATOM 3973 C CA . PRO A 1 519 ? -20.081 4.654 -28.320 1.00 59.53 519 PRO A CA 1
ATOM 3974 C C . PRO A 1 519 ? -19.922 5.416 -29.631 1.00 59.53 519 PRO A C 1
ATOM 3976 O O . PRO A 1 519 ? -20.821 6.170 -30.007 1.00 59.53 519 PRO A O 1
ATOM 3979 N N . ILE A 1 520 ? -18.752 5.310 -30.270 1.00 77.19 520 ILE A N 1
ATOM 3980 C CA . ILE A 1 520 ? -18.514 6.050 -31.506 1.00 77.19 520 ILE A CA 1
ATOM 3981 C C . ILE A 1 520 ? -19.480 5.459 -32.540 1.00 77.19 520 ILE A C 1
ATOM 3983 O O . ILE A 1 520 ? -19.413 4.247 -32.780 1.00 77.19 520 ILE A O 1
ATOM 3987 N N . PRO A 1 521 ? -20.387 6.259 -33.134 1.00 85.81 521 PRO A N 1
ATOM 3988 C CA . PRO A 1 521 ? -21.379 5.736 -34.061 1.00 85.81 521 PRO A CA 1
ATOM 3989 C C . PRO A 1 521 ? -20.704 5.079 -35.261 1.00 85.81 521 PRO A C 1
ATOM 3991 O O . PRO A 1 521 ? -19.886 5.702 -35.952 1.00 85.81 521 PRO A O 1
ATOM 3994 N N . ARG A 1 522 ? -21.063 3.823 -35.521 1.00 92.19 522 ARG A N 1
ATOM 3995 C CA . ARG A 1 522 ? -20.521 3.026 -36.621 1.00 92.19 522 ARG A CA 1
ATOM 3996 C C . ARG A 1 522 ? -21.627 2.345 -37.404 1.00 92.19 522 ARG A C 1
ATOM 3998 O O . ARG A 1 522 ? -22.612 1.899 -36.821 1.00 92.19 522 ARG A O 1
ATOM 4005 N N . GLN A 1 523 ? -21.404 2.194 -38.702 1.00 94.50 523 GLN A N 1
ATOM 4006 C CA . GLN A 1 523 ? -22.187 1.314 -39.557 1.00 94.50 523 GLN A CA 1
ATOM 4007 C C . GLN A 1 523 ? -21.429 -0.002 -39.745 1.00 94.50 523 GLN A C 1
ATOM 4009 O O . GLN A 1 523 ? -20.257 0.008 -40.117 1.00 94.50 523 GLN A O 1
ATOM 4014 N N . ALA A 1 524 ? -22.084 -1.133 -39.487 1.00 93.69 524 ALA A N 1
ATOM 4015 C CA . ALA A 1 524 ? -21.520 -2.449 -39.773 1.00 93.69 524 ALA A CA 1
ATOM 4016 C C . ALA A 1 524 ? -21.808 -2.853 -41.227 1.00 93.69 524 ALA A C 1
ATOM 4018 O O . ALA A 1 524 ? -22.915 -2.636 -41.727 1.00 93.69 524 ALA A O 1
ATOM 4019 N N . ARG A 1 525 ? -20.824 -3.459 -41.891 1.00 95.25 525 ARG A N 1
ATOM 4020 C CA . ARG A 1 525 ? -20.963 -4.125 -43.190 1.00 95.25 525 ARG A CA 1
ATOM 4021 C C . ARG A 1 525 ? -20.318 -5.501 -43.120 1.00 95.25 525 ARG A C 1
ATOM 4023 O O . ARG A 1 525 ? -19.273 -5.659 -42.495 1.00 95.25 525 ARG A O 1
ATOM 4030 N N . ASP A 1 526 ? -20.931 -6.474 -43.778 1.00 95.38 526 ASP A N 1
ATOM 4031 C CA . ASP A 1 526 ? -20.295 -7.769 -43.997 1.00 95.38 526 ASP A CA 1
ATOM 4032 C C . ASP A 1 526 ? -19.413 -7.693 -45.245 1.00 95.38 526 ASP A C 1
ATOM 4034 O O . ASP A 1 526 ? -19.905 -7.375 -46.331 1.00 95.38 526 ASP A O 1
ATOM 4038 N N . LEU A 1 527 ? -18.118 -7.965 -45.086 1.00 95.75 527 LEU A N 1
ATOM 4039 C CA . LEU A 1 527 ? -17.188 -8.151 -46.195 1.00 95.75 527 LEU A CA 1
ATOM 4040 C C . LEU A 1 527 ? -16.622 -9.565 -46.114 1.00 95.75 527 LEU A C 1
ATOM 4042 O O . LEU A 1 527 ? -15.800 -9.868 -45.254 1.00 95.75 527 LEU A O 1
ATOM 4046 N N . SER A 1 528 ? -17.072 -10.440 -47.014 1.00 92.06 528 SER A N 1
ATOM 4047 C CA . SER A 1 528 ? -16.556 -11.811 -47.148 1.00 92.06 528 SER A CA 1
ATOM 4048 C C . SER A 1 528 ? -16.675 -12.654 -45.864 1.00 92.06 528 SER A C 1
ATOM 4050 O O . SER A 1 528 ? -15.875 -13.568 -45.631 1.00 92.06 528 SER A O 1
ATOM 4052 N N . GLY A 1 529 ? -17.691 -12.371 -45.037 1.00 92.38 529 GLY A N 1
ATOM 4053 C CA . GLY A 1 529 ? -17.934 -13.015 -43.745 1.00 92.38 529 GLY A CA 1
ATOM 4054 C C . GLY A 1 529 ? -17.225 -12.369 -42.549 1.00 92.38 529 GLY A C 1
ATOM 4055 O O . GLY A 1 529 ? -17.312 -12.915 -41.449 1.00 92.38 529 GLY A O 1
ATOM 4056 N N . TRP A 1 530 ? -16.520 -11.247 -42.736 1.00 97.31 530 TRP A N 1
ATOM 4057 C CA . TRP A 1 530 ? -16.020 -10.406 -41.644 1.00 97.31 530 TRP A CA 1
ATOM 4058 C C . TRP A 1 530 ? -16.982 -9.258 -41.366 1.00 97.31 530 TRP A C 1
ATOM 4060 O O . TRP A 1 530 ? -17.446 -8.578 -42.282 1.00 97.31 530 TRP A O 1
ATOM 4070 N N . GLN A 1 531 ? -17.216 -8.993 -40.083 1.00 94.75 531 GLN A N 1
ATOM 4071 C CA . GLN A 1 531 ? -17.941 -7.806 -39.644 1.00 94.75 531 GLN A CA 1
ATOM 4072 C C . GLN A 1 531 ? -16.996 -6.602 -39.614 1.00 94.75 531 GLN A C 1
ATOM 4074 O O . GLN A 1 531 ? -16.058 -6.547 -38.815 1.00 94.75 531 GLN A O 1
ATOM 4079 N N . VAL A 1 532 ? -17.258 -5.639 -40.499 1.00 97.19 532 VAL A N 1
ATOM 4080 C CA . VAL A 1 532 ? -16.476 -4.410 -40.653 1.00 97.19 532 VAL A CA 1
ATOM 4081 C C . VAL A 1 532 ? -17.284 -3.224 -40.147 1.00 97.19 532 VAL A C 1
ATOM 4083 O O . VAL A 1 532 ? -18.333 -2.886 -40.692 1.00 97.19 532 VAL A O 1
ATOM 4086 N N . HIS A 1 533 ? -16.797 -2.578 -39.096 1.00 96.56 533 HIS A N 1
ATOM 4087 C CA . HIS A 1 533 ? -17.431 -1.446 -38.441 1.00 96.56 533 HIS A CA 1
ATOM 4088 C C . HIS A 1 533 ? -16.795 -0.134 -38.906 1.00 96.56 533 HIS A C 1
ATOM 4090 O O . HIS A 1 533 ? -15.669 0.201 -38.541 1.00 96.56 533 HIS A O 1
ATOM 4096 N N . ILE A 1 534 ? -17.538 0.642 -39.685 1.00 96.44 534 ILE A N 1
ATOM 4097 C CA . ILE A 1 534 ? -17.071 1.888 -40.293 1.00 96.44 534 ILE A CA 1
ATOM 4098 C C . ILE A 1 534 ? -17.558 3.057 -39.449 1.00 96.44 534 ILE A C 1
ATOM 4100 O O . ILE A 1 534 ? -18.760 3.195 -39.217 1.00 96.44 534 ILE A O 1
ATOM 4104 N N . GLN A 1 535 ? -16.649 3.911 -38.987 1.00 93.50 535 GLN A N 1
ATOM 4105 C CA . GLN A 1 535 ? -17.025 5.131 -38.281 1.00 93.50 535 GLN A CA 1
ATOM 4106 C C . GLN A 1 535 ? -17.851 6.051 -39.181 1.00 93.50 535 GLN A C 1
ATOM 4108 O O . GLN A 1 535 ? -17.408 6.426 -40.260 1.00 93.50 535 GLN A O 1
ATOM 4113 N N . THR A 1 536 ? -19.035 6.455 -38.707 1.00 91.88 536 THR A N 1
ATOM 4114 C CA . THR A 1 536 ? -20.016 7.230 -39.500 1.00 91.88 536 THR A CA 1
ATOM 4115 C C . THR A 1 536 ? -19.404 8.501 -40.092 1.00 91.88 536 THR A C 1
ATOM 4117 O O . THR A 1 536 ? -19.673 8.840 -41.237 1.00 91.88 536 THR A O 1
ATOM 4120 N N . LYS A 1 537 ? -18.471 9.130 -39.366 1.00 90.56 537 LYS A N 1
ATOM 4121 C CA . LYS A 1 537 ? -17.720 10.297 -39.839 1.00 90.56 537 LYS A CA 1
ATOM 4122 C C . LYS A 1 537 ? -17.016 10.066 -41.184 1.00 90.56 537 LYS A C 1
ATOM 4124 O O . LYS A 1 537 ? -17.027 10.971 -41.999 1.00 90.56 537 LYS A O 1
ATOM 4129 N N . LEU A 1 538 ? -16.441 8.885 -41.436 1.00 92.62 538 LEU A N 1
ATOM 4130 C CA . LEU A 1 538 ? -15.794 8.570 -42.720 1.00 92.62 538 LEU A CA 1
ATOM 4131 C C . LEU A 1 538 ? -16.796 8.562 -43.880 1.00 92.62 538 LEU A C 1
ATOM 4133 O O . LEU A 1 538 ? -16.499 9.058 -44.963 1.00 92.62 538 LEU A O 1
ATOM 4137 N N . LEU A 1 539 ? -18.001 8.045 -43.634 1.00 92.12 539 LEU A N 1
ATOM 4138 C CA . LEU A 1 539 ? -19.082 8.021 -44.620 1.00 92.12 539 LEU A CA 1
ATOM 4139 C C . LEU A 1 539 ? -19.600 9.432 -44.933 1.00 92.12 539 LEU A C 1
ATOM 4141 O O . LEU A 1 539 ? -20.103 9.671 -46.025 1.00 92.12 539 LEU A O 1
ATOM 4145 N N . GLU A 1 540 ? -19.472 10.361 -43.987 1.00 90.50 540 GLU A N 1
ATOM 4146 C CA . GLU A 1 540 ? -19.873 11.760 -44.149 1.00 90.50 540 GLU A CA 1
ATOM 4147 C C . GLU A 1 540 ? -18.773 12.610 -44.800 1.00 90.50 540 GLU A C 1
ATOM 4149 O O . GLU A 1 540 ? -19.057 13.395 -45.703 1.00 90.50 540 GLU A O 1
ATOM 4154 N N . SER A 1 541 ? -17.521 12.480 -44.345 1.00 90.81 541 SER A N 1
ATOM 4155 C CA . SER A 1 541 ? -16.417 13.350 -44.765 1.00 90.81 541 SER A CA 1
ATOM 4156 C C . SER A 1 541 ? -15.652 12.839 -45.980 1.00 90.81 541 SER A C 1
ATOM 4158 O O . SER A 1 541 ? -15.149 13.644 -46.759 1.00 90.81 541 SER A O 1
ATOM 4160 N N . GLU A 1 542 ? -15.544 11.520 -46.144 1.00 92.44 542 GLU A N 1
ATOM 4161 C CA . GLU A 1 542 ? -14.686 10.864 -47.138 1.00 92.44 542 GLU A CA 1
ATOM 4162 C C . GLU A 1 542 ? -15.407 9.676 -47.825 1.00 92.44 542 GLU A C 1
ATOM 4164 O O . GLU A 1 542 ? -14.839 8.583 -47.928 1.00 92.44 542 GLU A O 1
ATOM 4169 N N . PRO A 1 543 ? -16.661 9.822 -48.308 1.00 93.88 543 PRO A N 1
ATOM 4170 C CA . PRO A 1 543 ? -17.468 8.685 -48.768 1.00 93.88 543 PRO A CA 1
ATOM 4171 C C . PRO A 1 543 ? -16.824 7.907 -49.922 1.00 93.88 543 PRO A C 1
ATOM 4173 O O . PRO A 1 543 ? -16.802 6.679 -49.909 1.00 93.88 543 PRO A O 1
ATOM 4176 N N . ALA A 1 544 ? -16.265 8.602 -50.916 1.00 94.12 544 ALA A N 1
ATOM 4177 C CA . ALA A 1 544 ? -15.687 7.955 -52.094 1.00 94.12 544 ALA A CA 1
ATOM 4178 C C . ALA A 1 544 ? -14.387 7.194 -51.777 1.00 94.12 544 ALA A C 1
ATOM 4180 O O . ALA A 1 544 ? -14.172 6.104 -52.306 1.00 94.12 544 ALA A O 1
ATOM 4181 N N . ASP A 1 545 ? -13.528 7.753 -50.920 1.00 92.81 545 ASP A N 1
ATOM 4182 C CA . ASP A 1 545 ? -12.314 7.083 -50.437 1.00 92.81 545 ASP A CA 1
ATOM 4183 C C . ASP A 1 545 ? -12.651 5.891 -49.544 1.00 92.81 545 ASP A C 1
ATOM 4185 O O . ASP A 1 545 ? -12.060 4.824 -49.690 1.00 92.81 545 ASP A O 1
ATOM 4189 N N . THR A 1 546 ? -13.661 6.038 -48.685 1.00 95.06 546 THR A N 1
ATOM 4190 C CA . THR A 1 546 ? -14.144 4.959 -47.819 1.00 95.06 546 THR A CA 1
ATOM 4191 C C . THR A 1 546 ? -14.647 3.773 -48.639 1.00 95.06 546 THR A C 1
ATOM 4193 O O . THR A 1 546 ? -14.246 2.641 -48.381 1.00 95.06 546 THR A O 1
ATOM 4196 N N . GLU A 1 547 ? -15.468 4.002 -49.670 1.00 95.81 547 GLU A N 1
ATOM 4197 C CA . GLU A 1 547 ? -15.930 2.918 -50.549 1.00 95.81 547 GLU A CA 1
ATOM 4198 C C . GLU A 1 547 ? -14.775 2.250 -51.308 1.00 95.81 547 GLU A C 1
ATOM 4200 O O . GLU A 1 547 ? -14.731 1.022 -51.405 1.00 95.81 547 GLU A O 1
ATOM 4205 N N . ARG A 1 548 ? -13.796 3.024 -51.798 1.00 95.44 548 ARG A N 1
ATOM 4206 C CA . ARG A 1 548 ? -12.591 2.454 -52.425 1.00 95.44 548 ARG A CA 1
ATOM 4207 C C . ARG A 1 548 ? -11.812 1.571 -51.450 1.00 95.44 548 ARG A C 1
ATOM 4209 O O . ARG A 1 548 ? -11.477 0.441 -51.803 1.00 95.44 548 ARG A O 1
ATOM 4216 N N . ALA A 1 549 ? -11.566 2.046 -50.230 1.00 95.31 549 ALA A N 1
ATOM 4217 C CA . ALA A 1 549 ? -10.862 1.285 -49.200 1.00 95.31 549 ALA A CA 1
ATOM 4218 C C . ALA A 1 549 ? -11.602 -0.014 -48.837 1.00 95.31 549 ALA A C 1
ATOM 4220 O O . ALA A 1 549 ? -10.969 -1.058 -48.694 1.00 95.31 549 ALA A O 1
ATOM 4221 N N . LEU A 1 550 ? -12.938 0.003 -48.774 1.00 96.31 550 LEU A N 1
ATOM 4222 C CA . LEU A 1 550 ? -13.746 -1.197 -48.523 1.00 96.31 550 LEU A CA 1
ATOM 4223 C C . LEU A 1 550 ? -13.644 -2.224 -49.658 1.00 96.31 550 LEU A C 1
ATOM 4225 O O . LEU A 1 550 ? -13.539 -3.419 -49.383 1.00 96.31 550 LEU A O 1
ATOM 4229 N N . VAL A 1 551 ? -13.633 -1.787 -50.922 1.00 96.50 551 VAL A N 1
ATOM 4230 C CA . VAL A 1 551 ? -13.427 -2.683 -52.076 1.00 96.50 551 VAL A CA 1
ATOM 4231 C C . VAL A 1 551 ? -12.040 -3.332 -52.025 1.00 96.50 551 VAL A C 1
ATOM 4233 O O . VAL A 1 551 ? -11.915 -4.539 -52.249 1.00 96.50 551 VAL A O 1
ATOM 4236 N N . LEU A 1 552 ? -11.004 -2.557 -51.693 1.00 95.88 552 LEU A N 1
ATOM 4237 C CA . LEU A 1 552 ? -9.635 -3.062 -51.563 1.00 95.88 552 LEU A CA 1
ATOM 4238 C C . LEU A 1 552 ? -9.487 -4.014 -50.368 1.00 95.88 552 LEU A C 1
ATOM 4240 O O . LEU A 1 552 ? -8.915 -5.094 -50.524 1.00 95.88 552 LEU A O 1
ATOM 4244 N N . LEU A 1 553 ? -10.068 -3.680 -49.209 1.00 97.00 553 LEU A N 1
ATOM 4245 C CA . LEU A 1 553 ? -10.106 -4.577 -48.053 1.00 97.00 553 LEU A CA 1
ATOM 4246 C C . LEU A 1 553 ? -10.820 -5.882 -48.399 1.00 97.00 553 LEU A C 1
ATOM 4248 O O . LEU A 1 553 ? -10.308 -6.953 -48.094 1.00 97.00 553 LEU A O 1
ATOM 4252 N N . LYS A 1 554 ? -11.968 -5.816 -49.084 1.00 97.00 554 LYS A N 1
ATOM 4253 C CA . LYS A 1 554 ? -12.689 -7.018 -49.509 1.00 97.00 554 LYS A CA 1
ATOM 4254 C C . LYS A 1 554 ? -11.800 -7.929 -50.363 1.00 97.00 554 LYS A C 1
ATOM 4256 O O . LYS A 1 554 ? -11.799 -9.134 -50.142 1.00 97.00 554 LYS A O 1
ATOM 4261 N N . LYS A 1 555 ? -11.008 -7.371 -51.286 1.00 96.00 555 LYS A N 1
ATOM 4262 C CA . LYS A 1 555 ? -10.067 -8.150 -52.107 1.00 96.00 555 LYS A CA 1
ATOM 4263 C C . LYS A 1 555 ? -9.011 -8.867 -51.254 1.00 96.00 555 LYS A C 1
ATOM 4265 O O . LYS A 1 555 ? -8.743 -10.037 -51.508 1.00 96.00 555 LYS A O 1
ATOM 4270 N N . MET A 1 556 ? -8.456 -8.196 -50.242 1.00 96.38 556 MET A N 1
ATOM 4271 C CA . MET A 1 556 ? -7.510 -8.810 -49.297 1.00 96.38 556 MET A CA 1
ATOM 4272 C C . MET A 1 556 ? -8.170 -9.915 -48.459 1.00 96.38 556 MET A C 1
ATOM 4274 O O . MET A 1 556 ? -7.595 -10.987 -48.291 1.00 96.38 556 MET A O 1
ATOM 4278 N N . LEU A 1 557 ? -9.399 -9.696 -47.979 1.00 97.56 557 LEU A N 1
ATOM 4279 C CA . LEU A 1 557 ? -10.159 -10.691 -47.212 1.00 97.56 557 LEU A CA 1
ATOM 4280 C C . LEU A 1 557 ? -10.574 -11.902 -48.062 1.00 97.56 557 LEU A C 1
ATOM 4282 O O . LEU A 1 557 ? -10.566 -13.027 -47.565 1.00 97.56 557 LEU A O 1
ATOM 4286 N N . ASP A 1 558 ? -10.911 -11.694 -49.338 1.00 96.81 558 ASP A N 1
ATOM 4287 C CA . ASP A 1 558 ? -11.189 -12.773 -50.294 1.00 96.81 558 ASP A CA 1
ATOM 4288 C C . ASP A 1 558 ? -9.942 -13.636 -50.543 1.00 96.81 558 ASP A C 1
ATOM 4290 O O . ASP A 1 558 ? -10.045 -14.859 -50.614 1.00 96.81 558 ASP A O 1
ATOM 4294 N N . GLU A 1 559 ? -8.766 -13.012 -50.648 1.00 96.19 559 GLU A N 1
ATOM 4295 C CA . GLU A 1 559 ? -7.480 -13.709 -50.743 1.00 96.19 559 GLU A CA 1
ATOM 4296 C C . GLU A 1 559 ? -7.185 -14.525 -49.477 1.00 96.19 559 GLU A C 1
ATOM 4298 O O . GLU A 1 559 ? -6.921 -15.721 -49.573 1.00 96.19 559 GLU A O 1
ATOM 4303 N N . ILE A 1 560 ? -7.353 -13.935 -48.289 1.00 97.31 560 ILE A N 1
ATOM 4304 C CA . ILE A 1 560 ? -7.185 -14.643 -47.010 1.00 97.31 560 ILE A CA 1
ATOM 4305 C C . ILE A 1 560 ? -8.128 -15.847 -46.923 1.00 97.31 560 ILE A C 1
ATOM 4307 O O . ILE A 1 560 ? -7.705 -16.943 -46.567 1.00 97.31 560 ILE A O 1
ATOM 4311 N N . ALA A 1 561 ? -9.407 -15.668 -47.267 1.00 96.50 561 ALA A N 1
ATOM 4312 C CA . ALA A 1 561 ? -10.397 -16.741 -47.220 1.00 96.50 561 ALA A CA 1
ATOM 4313 C C . ALA A 1 561 ? -10.101 -17.889 -48.199 1.00 96.50 561 ALA A C 1
ATOM 4315 O O . ALA A 1 561 ? -10.562 -19.009 -47.972 1.00 96.50 561 ALA A O 1
ATOM 4316 N N . ARG A 1 562 ? -9.380 -17.607 -49.290 1.00 96.19 562 ARG A N 1
ATOM 4317 C CA . ARG A 1 562 ? -8.979 -18.590 -50.299 1.00 96.19 562 ARG A CA 1
ATOM 4318 C C . ARG A 1 562 ? -7.720 -19.351 -49.885 1.00 96.19 562 ARG A C 1
ATOM 4320 O O . ARG A 1 562 ? -7.679 -20.565 -50.067 1.00 96.19 562 ARG A O 1
ATOM 4327 N N . ASP A 1 563 ? -6.724 -18.648 -49.346 1.00 94.88 563 ASP A N 1
ATOM 4328 C CA . ASP A 1 563 ? -5.360 -19.176 -49.222 1.00 94.88 563 ASP A CA 1
ATOM 4329 C C . ASP A 1 563 ? -5.012 -19.651 -47.793 1.00 94.88 563 ASP A C 1
ATOM 4331 O O . ASP A 1 563 ? -4.138 -20.505 -47.620 1.00 94.88 563 ASP A O 1
ATOM 4335 N N . VAL A 1 564 ? -5.723 -19.173 -46.762 1.00 96.88 564 VAL A N 1
ATOM 4336 C CA . VAL A 1 564 ? -5.566 -19.622 -45.364 1.00 96.88 564 VAL A CA 1
ATOM 4337 C C . VAL A 1 564 ? -6.502 -20.810 -45.070 1.00 96.88 564 VAL A C 1
ATOM 4339 O O . VAL A 1 564 ? -7.645 -20.821 -45.534 1.00 96.88 564 VAL A O 1
ATOM 4342 N N . PRO A 1 565 ? -6.089 -21.821 -44.271 1.00 97.00 565 PRO A N 1
ATOM 4343 C CA . PRO A 1 565 ? -6.933 -22.974 -43.959 1.00 97.00 565 PRO A CA 1
ATOM 4344 C C . PRO A 1 565 ? -8.300 -22.601 -43.378 1.00 97.00 565 PRO A C 1
ATOM 4346 O O . PRO A 1 565 ? -8.404 -21.782 -42.463 1.00 97.00 565 PRO A O 1
ATOM 4349 N N . ALA A 1 566 ? -9.354 -23.270 -43.854 1.00 96.00 566 ALA A N 1
ATOM 4350 C CA . ALA A 1 566 ? -10.737 -22.971 -43.480 1.00 96.00 566 ALA A CA 1
ATOM 4351 C C . ALA A 1 566 ? -11.005 -22.919 -41.955 1.00 96.00 566 ALA A C 1
ATOM 4353 O O . ALA A 1 566 ? -11.729 -22.015 -41.529 1.00 96.00 566 ALA A O 1
ATOM 4354 N N . PRO A 1 567 ? -10.423 -23.798 -41.105 1.00 96.00 567 PRO A N 1
ATOM 4355 C CA . PRO A 1 567 ? -10.573 -23.681 -39.652 1.00 96.00 567 PRO A CA 1
ATOM 4356 C C . PRO A 1 567 ? -9.981 -22.385 -39.086 1.00 96.00 567 PRO A C 1
ATOM 4358 O O . PRO A 1 567 ? -10.598 -21.750 -38.236 1.00 96.00 567 PRO A O 1
ATOM 4361 N N . ALA A 1 568 ? -8.822 -21.951 -39.587 1.00 96.50 568 ALA A N 1
ATOM 4362 C CA . ALA A 1 568 ? -8.208 -20.696 -39.169 1.00 96.50 568 ALA A CA 1
ATOM 4363 C C . ALA A 1 568 ? -9.019 -19.490 -39.668 1.00 96.50 568 ALA A C 1
ATOM 4365 O O . ALA A 1 568 ? -9.291 -18.579 -38.890 1.00 96.50 568 ALA A O 1
ATOM 4366 N N . VAL A 1 569 ? -9.510 -19.518 -40.915 1.00 97.62 569 VAL A N 1
ATOM 4367 C CA . VAL A 1 569 ? -10.413 -18.481 -41.454 1.00 97.62 569 VAL A CA 1
ATOM 4368 C C . VAL A 1 569 ? -11.678 -18.336 -40.600 1.00 97.62 569 VAL A C 1
ATOM 4370 O O . VAL A 1 569 ? -12.136 -17.218 -40.360 1.00 97.62 569 VAL A O 1
ATOM 4373 N N . ALA A 1 570 ? -12.235 -19.441 -40.095 1.00 96.56 570 ALA A N 1
ATOM 4374 C CA . ALA A 1 570 ? -13.395 -19.405 -39.206 1.00 96.56 570 ALA A CA 1
ATOM 4375 C C . ALA A 1 570 ? -13.110 -18.669 -37.883 1.00 96.56 570 ALA A C 1
ATOM 4377 O O . ALA A 1 570 ? -13.986 -17.964 -37.383 1.00 96.56 570 ALA A O 1
ATOM 4378 N N . GLU A 1 571 ? -11.897 -18.782 -37.335 1.00 96.56 571 GLU A N 1
ATOM 4379 C CA . GLU A 1 571 ? -11.475 -18.003 -36.164 1.00 96.56 571 GLU A CA 1
ATOM 4380 C C . GLU A 1 571 ? -11.183 -16.540 -36.516 1.00 96.56 571 GLU A C 1
ATOM 4382 O O . GLU A 1 571 ? -11.605 -15.639 -35.789 1.00 96.56 571 GLU A O 1
ATOM 4387 N N . LEU A 1 572 ? -10.535 -16.281 -37.657 1.00 97.25 572 LEU A N 1
ATOM 4388 C CA . LEU A 1 572 ? -10.232 -14.924 -38.123 1.00 97.25 572 LEU A CA 1
ATOM 4389 C C . LEU A 1 572 ? -11.500 -14.098 -38.373 1.00 97.25 572 LEU A C 1
ATOM 4391 O O . LEU A 1 572 ? -11.524 -12.913 -38.053 1.00 97.25 572 LEU A O 1
ATOM 4395 N N . ARG A 1 573 ? -12.583 -14.706 -38.872 1.00 97.50 573 ARG A N 1
ATOM 4396 C CA . ARG A 1 573 ? -13.884 -14.031 -39.056 1.00 97.50 573 ARG A CA 1
ATOM 4397 C C . ARG A 1 573 ? -14.538 -13.570 -37.750 1.00 97.50 573 ARG A C 1
ATOM 4399 O O . ARG A 1 573 ? -15.406 -12.702 -37.776 1.00 97.50 573 ARG A O 1
ATOM 4406 N N . LYS A 1 574 ? -14.114 -14.105 -36.598 1.00 94.94 574 LYS A N 1
ATOM 4407 C CA . LYS A 1 574 ? -14.561 -13.649 -35.267 1.00 94.94 574 LYS A CA 1
ATOM 4408 C C . LYS A 1 574 ? -13.817 -12.400 -34.786 1.00 94.94 574 LYS A C 1
ATOM 4410 O O . LYS A 1 574 ? -14.121 -11.900 -33.698 1.00 94.94 574 LYS A O 1
ATOM 4415 N N . VAL A 1 575 ? -12.809 -11.936 -35.526 1.00 95.81 575 VAL A N 1
ATOM 4416 C CA . VAL A 1 575 ? -12.068 -10.706 -35.237 1.00 95.81 575 VAL A CA 1
ATOM 4417 C C . VAL A 1 575 ? -12.810 -9.543 -35.898 1.00 95.81 575 VAL A C 1
ATOM 4419 O O . VAL A 1 575 ? -12.909 -9.515 -37.125 1.00 95.81 575 VAL A O 1
ATOM 4422 N N . PRO A 1 576 ? -13.354 -8.589 -35.121 1.00 94.12 576 PRO A N 1
ATOM 4423 C CA . PRO A 1 576 ? -13.981 -7.411 -35.703 1.00 94.12 576 PRO A CA 1
ATOM 4424 C C . PRO A 1 576 ? -12.942 -6.570 -36.445 1.00 94.12 576 PRO A C 1
ATOM 4426 O O . PRO A 1 576 ? -11.798 -6.458 -35.996 1.00 94.12 576 PRO A O 1
ATOM 4429 N N . LEU A 1 577 ? -13.351 -5.956 -37.552 1.00 97.81 577 LEU A N 1
ATOM 4430 C CA . LEU A 1 577 ? -12.526 -5.007 -38.294 1.00 97.81 577 LEU A CA 1
ATOM 4431 C C . LEU A 1 577 ? -13.122 -3.610 -38.151 1.00 97.81 577 LEU A C 1
ATOM 4433 O O . LEU A 1 577 ? -14.341 -3.451 -38.199 1.00 97.81 577 LEU A O 1
ATOM 4437 N N . PHE A 1 578 ? -12.285 -2.594 -37.994 1.00 96.38 578 PHE A N 1
ATOM 4438 C CA . PHE A 1 578 ? -12.718 -1.212 -37.825 1.00 96.38 578 PHE A CA 1
ATOM 4439 C C . PHE A 1 578 ? -12.119 -0.311 -38.899 1.00 96.38 578 PHE A C 1
ATOM 4441 O O . PHE A 1 578 ? -10.944 -0.436 -39.219 1.00 96.38 578 PHE A O 1
ATOM 4448 N N . PHE A 1 579 ? -12.916 0.628 -39.410 1.00 95.88 579 PHE A N 1
ATOM 4449 C CA . PHE A 1 579 ? -12.425 1.776 -40.170 1.00 95.88 579 PHE A CA 1
ATOM 4450 C C . PHE A 1 579 ? -12.632 3.057 -39.364 1.00 95.88 579 PHE A C 1
ATOM 4452 O O . PHE A 1 579 ? -13.766 3.384 -38.991 1.00 95.88 579 PHE A O 1
ATOM 4459 N N . SER A 1 580 ? -11.543 3.792 -39.148 1.00 92.69 580 SER A N 1
ATOM 4460 C CA . SER A 1 580 ? -11.517 5.059 -38.413 1.00 92.69 580 SER A CA 1
ATOM 4461 C C . SER A 1 580 ? -10.868 6.169 -39.251 1.00 92.69 580 SER A C 1
ATOM 4463 O O . SER A 1 580 ? -9.994 5.893 -40.075 1.00 92.69 580 SER A O 1
ATOM 4465 N N . PRO A 1 581 ? -11.235 7.448 -39.049 1.00 90.19 581 PRO A N 1
ATOM 4466 C CA . PRO A 1 581 ? -10.488 8.572 -39.601 1.00 90.19 581 PRO A CA 1
ATOM 4467 C C . PRO A 1 581 ? -9.017 8.536 -39.178 1.00 90.19 581 PRO A C 1
ATOM 4469 O O . PRO A 1 581 ? -8.670 8.004 -38.122 1.00 90.19 581 PRO A O 1
ATOM 4472 N N . ALA A 1 582 ? -8.155 9.162 -39.975 1.00 86.50 582 ALA A N 1
ATOM 4473 C CA . ALA A 1 582 ? -6.747 9.300 -39.634 1.00 86.50 582 ALA A CA 1
ATOM 4474 C C . ALA A 1 582 ? -6.570 10.078 -38.315 1.00 86.50 582 ALA A C 1
ATOM 4476 O O . ALA A 1 582 ? -7.090 11.183 -38.146 1.00 86.50 582 ALA A O 1
ATOM 4477 N N . TYR A 1 583 ? -5.788 9.527 -37.384 1.00 81.06 583 TYR A N 1
ATOM 4478 C CA . TYR A 1 583 ? -5.478 10.192 -36.109 1.00 81.06 583 TYR A CA 1
ATOM 4479 C C . TYR A 1 583 ? -4.434 11.306 -36.248 1.00 81.06 583 TYR A C 1
ATOM 4481 O O . TYR A 1 583 ? -4.318 12.172 -35.381 1.00 81.06 583 TYR A O 1
ATOM 4489 N N . LYS A 1 584 ? -3.668 11.290 -37.342 1.00 76.62 584 LYS A N 1
ATOM 4490 C CA . LYS A 1 584 ? -2.757 12.361 -37.752 1.00 76.62 584 LYS A CA 1
ATOM 4491 C C . LYS A 1 584 ? -3.074 12.710 -39.206 1.00 76.62 584 LYS A C 1
ATOM 4493 O O . LYS A 1 584 ? -3.174 11.782 -40.006 1.00 76.62 584 LYS A O 1
ATOM 4498 N N . PRO A 1 585 ? -3.218 13.998 -39.566 1.00 71.81 585 PRO A N 1
ATOM 4499 C CA . PRO A 1 585 ? -3.488 14.386 -40.948 1.00 71.81 585 PRO A CA 1
ATOM 4500 C C . PRO A 1 585 ? -2.473 13.764 -41.918 1.00 71.81 585 PRO A C 1
ATOM 4502 O O . PRO A 1 585 ? -1.269 13.841 -41.670 1.00 71.81 585 PRO A O 1
ATOM 4505 N N . GLY A 1 586 ? -2.963 13.140 -42.993 1.00 63.97 586 GLY A N 1
ATOM 4506 C CA . GLY A 1 586 ? -2.128 12.531 -44.037 1.00 63.97 586 GLY A CA 1
ATOM 4507 C C . GLY A 1 586 ? -1.359 11.275 -43.613 1.00 63.97 586 GLY A C 1
ATOM 4508 O O . GLY A 1 586 ? -0.297 11.006 -44.167 1.00 63.97 586 GLY A O 1
ATOM 4509 N N . ARG A 1 587 ? -1.824 10.544 -42.590 1.00 71.12 587 ARG A N 1
ATOM 4510 C CA . ARG A 1 587 ? -1.287 9.220 -42.248 1.00 71.12 587 ARG A CA 1
ATOM 4511 C C . ARG A 1 587 ? -2.395 8.185 -42.184 1.00 71.12 587 ARG A C 1
ATOM 4513 O O . ARG A 1 587 ? -3.314 8.331 -41.378 1.00 71.12 587 ARG A O 1
ATOM 4520 N N . SER A 1 588 ? -2.226 7.127 -42.963 1.00 79.75 588 SER A N 1
ATOM 4521 C CA . SER A 1 588 ? -3.015 5.906 -42.849 1.00 79.75 588 SER A CA 1
ATOM 4522 C C . SER A 1 588 ? -2.205 4.808 -42.145 1.00 79.75 588 SER A C 1
ATOM 4524 O O . SER A 1 588 ? -0.979 4.906 -42.052 1.00 79.75 588 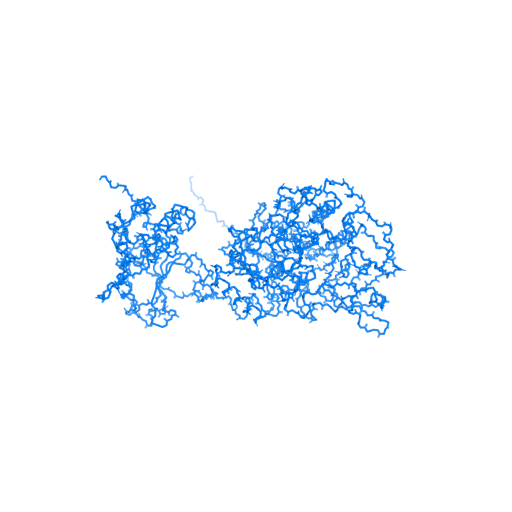SER A O 1
ATOM 4526 N N . GLY A 1 589 ? -2.873 3.793 -41.604 1.00 85.62 589 GLY A N 1
ATOM 4527 C CA . GLY A 1 589 ? -2.213 2.651 -40.968 1.00 85.62 589 GLY A CA 1
ATOM 4528 C C . GLY A 1 589 ? -3.190 1.568 -40.526 1.00 85.62 589 GLY A C 1
ATOM 4529 O O . GLY A 1 589 ? -4.371 1.853 -40.314 1.00 85.62 589 GLY A O 1
ATOM 4530 N N . ALA A 1 590 ? -2.682 0.349 -40.375 1.00 92.38 590 ALA A N 1
ATOM 4531 C CA . ALA A 1 590 ? -3.393 -0.802 -39.835 1.00 92.38 590 ALA A CA 1
ATOM 4532 C C . ALA A 1 590 ? -2.760 -1.208 -38.496 1.00 92.38 590 ALA A C 1
ATOM 4534 O O . ALA A 1 590 ? -1.558 -1.026 -38.323 1.00 92.38 590 ALA A O 1
ATOM 4535 N N . GLU A 1 591 ? -3.569 -1.656 -37.536 1.00 93.12 591 GLU A N 1
ATOM 4536 C CA . GLU A 1 591 ? -3.072 -2.073 -36.221 1.00 93.12 591 GLU A CA 1
ATOM 4537 C C . GLU A 1 591 ? -4.056 -3.025 -35.526 1.00 93.12 591 GLU A C 1
ATOM 4539 O O . GLU A 1 591 ? -5.263 -2.759 -35.457 1.00 93.12 591 GLU A O 1
ATOM 4544 N N . PHE A 1 592 ? -3.546 -4.117 -34.964 1.00 94.56 592 PHE A N 1
ATOM 4545 C CA . PHE A 1 592 ? -4.261 -4.974 -34.030 1.00 94.56 592 PHE A CA 1
ATOM 4546 C C . PHE A 1 592 ? -4.149 -4.447 -32.594 1.00 94.56 592 PHE A C 1
ATOM 4548 O O . PHE A 1 592 ? -3.063 -4.248 -32.056 1.00 94.56 592 PHE A O 1
ATOM 4555 N N . HIS A 1 593 ? -5.289 -4.302 -31.916 1.00 91.75 593 HIS A N 1
ATOM 4556 C CA . HIS A 1 593 ? -5.335 -3.809 -30.538 1.00 91.75 593 HIS A CA 1
ATOM 4557 C C . HIS A 1 593 ? -5.449 -4.964 -29.543 1.00 91.75 593 HIS A C 1
ATOM 4559 O O . HIS A 1 593 ? -6.533 -5.537 -29.418 1.00 91.75 593 HIS A O 1
ATOM 4565 N N . PRO A 1 594 ? -4.412 -5.316 -28.764 1.00 79.31 594 PRO A N 1
ATOM 4566 C CA . PRO A 1 594 ? -4.499 -6.452 -27.845 1.00 79.31 594 PRO A CA 1
ATOM 4567 C C . PRO A 1 594 ? -5.402 -6.174 -26.638 1.00 79.31 594 PRO A C 1
ATOM 4569 O O . PRO A 1 594 ? -6.105 -7.071 -26.160 1.00 79.31 594 PRO A O 1
ATOM 4572 N N . ASP A 1 595 ? -5.434 -4.928 -26.164 1.00 80.94 595 ASP A N 1
ATOM 4573 C CA . ASP A 1 595 ? -6.202 -4.524 -24.994 1.00 80.94 595 ASP A CA 1
ATOM 4574 C C . ASP A 1 595 ? -6.758 -3.096 -25.097 1.00 80.94 595 ASP A C 1
ATOM 4576 O O . ASP A 1 595 ? -6.352 -2.270 -25.912 1.00 80.94 595 ASP A O 1
ATOM 4580 N N . ALA A 1 596 ? -7.729 -2.800 -24.234 1.00 72.31 596 ALA A N 1
ATOM 4581 C CA . ALA A 1 596 ? -8.416 -1.513 -24.207 1.00 72.31 596 ALA A CA 1
ATOM 4582 C C . ALA A 1 596 ? -7.634 -0.399 -23.477 1.00 72.31 596 ALA A C 1
ATOM 4584 O O . ALA A 1 596 ? -8.064 0.755 -23.470 1.00 72.31 596 ALA A O 1
ATOM 4585 N N . GLY A 1 597 ? -6.535 -0.722 -22.794 1.00 59.81 597 GLY A N 1
ATOM 4586 C CA . GLY A 1 597 ? -5.743 0.207 -21.991 1.00 59.81 597 GLY A CA 1
ATOM 4587 C C . GLY A 1 597 ? -5.020 1.238 -22.847 1.00 59.81 597 GLY A C 1
ATOM 4588 O O . GLY A 1 597 ? -5.194 2.439 -22.628 1.00 59.81 597 GLY A O 1
ATOM 4589 N N . TRP A 1 598 ? -4.261 0.789 -23.852 1.00 73.12 598 TRP A N 1
ATOM 4590 C CA . TRP A 1 598 ? -3.586 1.704 -24.779 1.00 73.12 598 TRP A CA 1
ATOM 4591 C C . TRP A 1 598 ? -4.591 2.568 -25.560 1.00 73.12 598 TRP A C 1
ATOM 4593 O O . TRP A 1 598 ? -4.400 3.784 -25.660 1.00 73.12 598 TRP A O 1
ATOM 4603 N N . LEU A 1 599 ? -5.706 1.974 -26.007 1.00 72.69 599 LEU A N 1
ATOM 4604 C CA . LEU A 1 599 ? -6.800 2.671 -26.695 1.00 72.69 599 LEU A CA 1
ATOM 4605 C C . LEU A 1 599 ? -7.347 3.840 -25.858 1.00 72.69 599 LEU A C 1
ATOM 4607 O O . LEU A 1 599 ? -7.346 4.986 -26.315 1.00 72.69 599 LEU A O 1
ATOM 4611 N N . ARG A 1 600 ? -7.711 3.589 -24.590 1.00 67.25 600 ARG A N 1
ATOM 4612 C CA . ARG A 1 600 ? -8.184 4.636 -23.663 1.00 67.25 600 ARG A CA 1
ATOM 4613 C C . ARG A 1 600 ? -7.171 5.762 -23.495 1.00 67.25 600 ARG A C 1
ATOM 4615 O O . ARG A 1 600 ? -7.534 6.937 -23.564 1.00 67.25 600 ARG A O 1
ATOM 4622 N N . ASN A 1 601 ? -5.901 5.413 -23.307 1.00 56.06 601 ASN A N 1
ATOM 4623 C CA . ASN A 1 601 ? -4.841 6.384 -23.037 1.00 56.06 601 ASN A CA 1
ATOM 4624 C C . ASN A 1 601 ? -4.559 7.294 -24.242 1.00 56.06 601 ASN A C 1
ATOM 4626 O O . ASN A 1 601 ? -4.254 8.473 -24.068 1.00 56.06 601 ASN A O 1
ATOM 4630 N N . ASN A 1 602 ? -4.755 6.789 -25.460 1.00 66.56 602 ASN A N 1
ATOM 4631 C CA . ASN A 1 602 ? -4.545 7.547 -26.694 1.00 66.56 602 ASN A CA 1
ATOM 4632 C C . ASN A 1 602 ? -5.829 8.193 -27.238 1.00 66.56 602 ASN A C 1
ATOM 4634 O O . ASN A 1 602 ? -5.810 8.839 -28.279 1.00 66.56 602 ASN A O 1
ATOM 4638 N N . GLY A 1 603 ? -6.949 8.093 -26.512 1.00 68.81 603 GLY A N 1
ATOM 4639 C CA . GLY A 1 603 ? -8.242 8.626 -26.949 1.00 68.81 603 GLY A CA 1
ATOM 4640 C C . GLY A 1 603 ? -8.830 7.945 -28.169 1.00 68.81 603 GLY A C 1
ATOM 4641 O O . GLY A 1 603 ? -9.545 8.581 -28.938 1.00 68.81 603 GLY A O 1
ATOM 4642 N N . ARG A 1 604 ? -8.537 6.657 -28.309 1.00 78.69 604 ARG A N 1
ATOM 4643 C CA . ARG A 1 604 ? -9.187 5.754 -29.249 1.00 78.69 604 ARG A CA 1
ATOM 4644 C C . ARG A 1 604 ? -10.297 4.994 -28.527 1.00 78.69 604 ARG A C 1
ATOM 4646 O O . ARG A 1 604 ? -10.372 4.989 -27.297 1.00 78.69 604 ARG A O 1
ATOM 4653 N N . ASP A 1 605 ? -11.176 4.373 -29.300 1.00 80.38 605 ASP A N 1
ATOM 4654 C CA . ASP A 1 605 ? -12.330 3.663 -28.758 1.00 80.38 605 ASP A CA 1
ATOM 4655 C C . ASP A 1 605 ? -11.915 2.335 -28.096 1.00 80.38 605 ASP A C 1
ATOM 4657 O O . ASP A 1 605 ? -11.436 1.442 -28.797 1.00 80.38 605 ASP A O 1
ATOM 4661 N N . PRO A 1 606 ? -12.119 2.150 -26.776 1.00 76.25 606 PRO A N 1
ATOM 4662 C CA . PRO A 1 606 ? -11.815 0.891 -26.096 1.00 76.25 606 PRO A CA 1
ATOM 4663 C C . PRO A 1 606 ? -12.622 -0.311 -26.598 1.00 76.25 606 PRO A C 1
ATOM 4665 O O . PRO A 1 606 ? -12.211 -1.445 -26.354 1.00 76.25 606 PRO A O 1
ATOM 4668 N N . GLY A 1 607 ? -13.746 -0.091 -27.286 1.00 80.44 607 GLY A N 1
ATOM 4669 C CA . GLY A 1 607 ? -14.528 -1.141 -27.940 1.00 80.44 607 GLY A CA 1
ATOM 4670 C C . GLY A 1 607 ? -13.786 -1.845 -29.080 1.00 80.44 607 GLY A C 1
ATOM 4671 O O . GLY A 1 607 ? -14.215 -2.913 -29.502 1.00 80.44 607 GLY A O 1
ATOM 4672 N N . MET A 1 608 ? -12.659 -1.291 -29.540 1.00 89.38 608 MET A N 1
ATOM 4673 C CA . MET A 1 608 ? -11.790 -1.907 -30.550 1.00 89.38 608 MET A CA 1
ATOM 4674 C C . MET A 1 608 ? -10.761 -2.874 -29.946 1.00 89.38 608 MET A C 1
ATOM 4676 O O . MET A 1 608 ? -9.909 -3.392 -30.658 1.00 89.38 608 MET A O 1
ATOM 4680 N N . ALA A 1 609 ? -10.806 -3.143 -28.639 1.00 85.94 609 ALA A N 1
ATOM 4681 C CA . ALA A 1 609 ? -9.922 -4.136 -28.043 1.00 85.94 609 ALA A CA 1
ATOM 4682 C C . ALA A 1 609 ? -10.166 -5.534 -28.634 1.00 85.94 609 ALA A C 1
ATOM 4684 O O . ALA A 1 609 ? -11.303 -5.980 -28.793 1.00 85.94 609 ALA A O 1
ATOM 4685 N N . ARG A 1 610 ? -9.070 -6.247 -28.893 1.00 89.06 610 ARG A N 1
ATOM 4686 C CA . ARG A 1 610 ? -9.001 -7.541 -29.586 1.00 89.06 610 ARG A CA 1
ATOM 4687 C C . ARG A 1 610 ? -9.533 -7.502 -31.020 1.00 89.06 610 ARG A C 1
ATOM 4689 O O . ARG A 1 610 ? -10.036 -8.522 -31.503 1.00 89.06 610 ARG A O 1
ATOM 4696 N N . ALA A 1 611 ? -9.421 -6.356 -31.680 1.00 94.25 611 ALA A N 1
ATOM 4697 C CA . ALA A 1 611 ? -9.857 -6.129 -33.049 1.00 94.25 611 ALA A CA 1
ATOM 4698 C C . ALA A 1 611 ? -8.736 -5.508 -33.890 1.00 94.25 611 ALA A C 1
ATOM 4700 O O . ALA A 1 611 ? -7.741 -5.029 -33.345 1.00 94.25 611 ALA A O 1
ATOM 4701 N N . VAL A 1 612 ? -8.920 -5.519 -35.209 1.00 96.88 612 VAL A N 1
ATOM 4702 C CA . VAL A 1 612 ? -8.031 -4.840 -36.159 1.00 96.88 612 VAL A CA 1
ATOM 4703 C C . VAL A 1 612 ? -8.661 -3.518 -36.561 1.00 96.88 612 VAL A C 1
ATOM 4705 O O . VAL A 1 612 ? -9.860 -3.451 -36.838 1.00 96.88 612 VAL A O 1
ATOM 4708 N N . GLU A 1 613 ? -7.858 -2.466 -36.611 1.00 95.75 613 GLU A N 1
ATOM 4709 C CA . GLU A 1 613 ? -8.287 -1.147 -37.040 1.00 95.75 613 GLU A CA 1
ATOM 4710 C C . GLU A 1 613 ? -7.470 -0.647 -38.226 1.00 95.75 613 GLU A C 1
ATOM 4712 O O . GLU A 1 613 ? -6.246 -0.608 -38.183 1.00 95.75 613 GLU A O 1
ATOM 4717 N N . PHE A 1 614 ? -8.179 -0.172 -39.245 1.00 95.50 614 PHE A N 1
ATOM 4718 C CA . PHE A 1 614 ? -7.656 0.580 -40.372 1.00 95.50 614 PHE A CA 1
ATOM 4719 C C . PHE A 1 614 ? -7.976 2.062 -40.161 1.00 95.50 614 PHE A C 1
ATOM 4721 O O . PHE A 1 614 ? -9.137 2.481 -40.175 1.00 95.50 614 PHE A O 1
ATOM 4728 N N . SER A 1 615 ? -6.944 2.865 -39.926 1.00 91.69 615 SER A N 1
ATOM 4729 C CA . SER A 1 615 ? -7.057 4.309 -39.728 1.00 91.69 615 SER A CA 1
ATOM 4730 C C . SER A 1 615 ? -6.627 5.057 -40.985 1.00 91.69 615 SER A C 1
ATOM 4732 O O . SER A 1 615 ? -5.569 4.760 -41.527 1.00 91.69 615 SER A O 1
ATOM 4734 N N . GLY A 1 616 ? -7.429 6.027 -41.429 1.00 88.62 616 GLY A N 1
ATOM 4735 C CA . GLY A 1 616 ? -7.195 6.777 -42.669 1.00 88.62 616 GLY A CA 1
ATOM 4736 C C . GLY A 1 616 ? -7.537 5.967 -43.925 1.00 88.62 616 GLY A C 1
ATOM 4737 O O . GLY A 1 616 ? -7.025 4.871 -44.130 1.00 88.62 616 GLY A O 1
ATOM 4738 N N . VAL A 1 617 ? -8.427 6.497 -44.771 1.00 90.69 617 VAL A N 1
ATOM 4739 C CA . VAL A 1 617 ? -8.880 5.802 -45.995 1.00 90.69 617 VAL A CA 1
ATOM 4740 C C . VAL A 1 617 ? -8.195 6.308 -47.266 1.00 90.69 617 VAL A C 1
ATOM 4742 O O . VAL A 1 617 ? -8.100 5.565 -48.238 1.00 90.69 617 VAL A O 1
ATOM 4745 N N . HIS A 1 618 ? -7.671 7.537 -47.255 1.00 85.69 618 HIS A N 1
ATOM 4746 C CA . HIS A 1 618 ? -7.071 8.175 -48.429 1.00 85.69 618 HIS A CA 1
ATOM 4747 C C . HIS A 1 618 ? -5.837 7.441 -48.982 1.00 85.69 618 HIS A C 1
ATOM 4749 O O . HIS A 1 618 ? -5.721 7.291 -50.196 1.00 85.69 618 HIS A O 1
ATOM 4755 N N . ASP A 1 619 ? -4.938 6.944 -48.121 1.00 83.44 619 ASP A N 1
ATOM 4756 C CA . ASP A 1 619 ? -3.700 6.280 -48.570 1.00 83.44 619 ASP A CA 1
ATOM 4757 C C . ASP A 1 619 ? -3.815 4.750 -48.596 1.00 83.44 619 ASP A C 1
ATOM 4759 O O . ASP A 1 619 ? -2.824 4.060 -48.826 1.00 83.44 619 ASP A O 1
ATOM 4763 N N . PHE A 1 620 ? -5.012 4.193 -48.384 1.00 89.81 620 PHE A N 1
ATOM 4764 C CA . PHE A 1 620 ? -5.214 2.747 -48.252 1.00 89.81 620 PHE A CA 1
ATOM 4765 C C . PHE A 1 620 ? -4.713 1.967 -49.481 1.00 89.81 620 PHE A C 1
ATOM 4767 O O . PHE A 1 620 ? -4.122 0.898 -49.353 1.00 89.81 620 PHE A O 1
ATOM 4774 N N . GLU A 1 621 ? -4.893 2.516 -50.688 1.00 88.94 621 GLU A N 1
ATOM 4775 C CA . GLU A 1 621 ? -4.376 1.911 -51.922 1.00 88.94 621 GLU A CA 1
ATOM 4776 C C . GLU A 1 621 ? -2.844 1.978 -52.014 1.00 88.94 621 GLU A C 1
ATOM 4778 O O . GLU A 1 621 ? -2.212 1.043 -52.508 1.00 88.94 621 GLU A O 1
ATOM 4783 N N . ALA A 1 622 ? -2.232 3.070 -51.548 1.00 86.56 622 ALA A N 1
ATOM 4784 C CA . ALA A 1 622 ? -0.777 3.200 -51.517 1.00 86.56 622 ALA A CA 1
ATOM 4785 C C . ALA A 1 622 ? -0.165 2.215 -50.509 1.00 86.56 622 ALA A C 1
ATOM 4787 O O . ALA A 1 622 ? 0.814 1.542 -50.831 1.00 86.56 622 ALA A O 1
ATOM 4788 N N . GLU A 1 623 ? -0.796 2.061 -49.344 1.00 87.88 623 GLU A N 1
ATOM 4789 C CA . GLU A 1 623 ? -0.423 1.056 -48.349 1.00 87.88 623 GLU A CA 1
ATOM 4790 C C . GLU A 1 623 ? -0.590 -0.363 -48.893 1.00 87.88 623 GLU A C 1
ATOM 4792 O O . GLU A 1 623 ? 0.324 -1.163 -48.747 1.00 87.88 623 GLU A O 1
ATOM 4797 N N . MET A 1 624 ? -1.670 -0.660 -49.624 1.00 89.44 624 MET A N 1
ATOM 4798 C CA . MET A 1 624 ? -1.843 -1.962 -50.280 1.00 89.44 624 MET A CA 1
ATOM 4799 C C . MET A 1 624 ? -0.771 -2.219 -51.351 1.00 89.44 624 MET A C 1
ATOM 4801 O O . MET A 1 624 ? -0.321 -3.343 -51.535 1.00 89.44 624 MET A O 1
ATOM 4805 N N . LYS A 1 625 ? -0.330 -1.195 -52.088 1.00 87.38 625 LYS A N 1
ATOM 4806 C CA . LYS A 1 625 ? 0.766 -1.356 -53.061 1.00 87.38 625 LYS A CA 1
ATOM 4807 C C . LYS A 1 625 ? 2.094 -1.657 -52.370 1.00 87.38 625 LYS A C 1
ATOM 4809 O O . LYS A 1 625 ? 2.875 -2.449 -52.896 1.00 87.38 625 LYS A O 1
ATOM 4814 N N . ARG A 1 626 ? 2.339 -1.033 -51.212 1.00 86.75 626 ARG A N 1
ATOM 4815 C CA . ARG A 1 626 ? 3.528 -1.250 -50.380 1.00 86.75 626 ARG A CA 1
ATOM 4816 C C . ARG A 1 626 ? 3.509 -2.625 -49.710 1.00 86.75 626 ARG A C 1
ATOM 4818 O O . ARG A 1 626 ? 4.487 -3.349 -49.829 1.00 86.75 626 ARG A O 1
ATOM 4825 N N . MET A 1 627 ? 2.398 -2.968 -49.062 1.00 88.38 627 MET A N 1
ATOM 4826 C CA . MET A 1 627 ? 2.124 -4.228 -48.370 1.00 88.38 627 MET A CA 1
ATOM 4827 C C . MET A 1 627 ? 0.873 -4.874 -48.989 1.00 88.38 627 MET A C 1
ATOM 4829 O O . MET A 1 627 ? -0.247 -4.522 -48.613 1.00 88.38 627 MET A O 1
ATOM 4833 N N . PRO A 1 628 ? 1.027 -5.805 -49.949 1.00 86.44 628 PRO A N 1
ATOM 4834 C CA . PRO A 1 628 ? -0.083 -6.381 -50.716 1.00 86.44 628 PRO A CA 1
ATOM 4835 C C . PRO A 1 628 ? -1.265 -6.896 -49.890 1.00 86.44 628 PRO A C 1
ATOM 4837 O O . PRO A 1 628 ? -2.406 -6.782 -50.347 1.00 86.44 628 PRO A O 1
ATOM 4840 N N . ASN A 1 629 ? -1.008 -7.431 -48.690 1.00 89.44 629 ASN A N 1
ATOM 4841 C CA . ASN A 1 629 ? -2.049 -7.913 -47.789 1.00 89.44 629 ASN A CA 1
ATOM 4842 C C . ASN A 1 629 ? -1.750 -7.601 -46.311 1.00 89.44 629 ASN A C 1
ATOM 4844 O O . ASN A 1 629 ? -1.767 -8.486 -45.460 1.00 89.44 629 ASN A O 1
ATOM 4848 N N . PHE A 1 630 ? -1.568 -6.319 -45.981 1.00 92.88 630 PHE A N 1
ATOM 4849 C CA . PHE A 1 630 ? -1.401 -5.889 -44.583 1.00 92.88 630 PHE A CA 1
ATOM 4850 C C . PHE A 1 630 ? -2.606 -6.236 -43.683 1.00 92.88 630 PHE A C 1
ATOM 4852 O O . PHE A 1 630 ? -2.498 -6.239 -42.461 1.00 92.88 630 PHE A O 1
ATOM 4859 N N . ALA A 1 631 ? -3.777 -6.555 -44.249 1.00 96.12 631 ALA A N 1
ATOM 4860 C CA . ALA A 1 631 ? -4.890 -7.089 -43.465 1.00 96.12 631 ALA A CA 1
ATOM 4861 C C . ALA A 1 631 ? -4.562 -8.476 -42.881 1.00 96.12 631 ALA A C 1
ATOM 4863 O O . ALA A 1 631 ? -4.937 -8.759 -41.742 1.00 96.12 631 ALA A O 1
ATOM 4864 N N . LEU A 1 632 ? -3.851 -9.328 -43.630 1.00 97.38 632 LEU A N 1
ATOM 4865 C CA . LEU A 1 632 ? -3.365 -10.618 -43.143 1.00 97.38 632 LEU A CA 1
ATOM 4866 C C . LEU A 1 632 ? -2.339 -10.430 -42.023 1.00 97.38 632 LEU A C 1
ATOM 4868 O O . LEU A 1 632 ? -2.406 -11.175 -41.050 1.00 97.38 632 LEU A O 1
ATOM 4872 N N . HIS A 1 633 ? -1.457 -9.433 -42.125 1.00 97.06 633 HIS A N 1
ATOM 4873 C CA . HIS A 1 633 ? -0.499 -9.088 -41.070 1.00 97.06 633 HIS A CA 1
ATOM 4874 C C . HIS A 1 633 ? -1.199 -8.874 -39.718 1.00 97.06 633 HIS A C 1
ATOM 4876 O O . HIS A 1 633 ? -0.951 -9.583 -38.742 1.00 97.06 633 HIS A O 1
ATOM 4882 N N . GLU A 1 634 ? -2.168 -7.958 -39.673 1.00 97.69 634 GLU A N 1
ATOM 4883 C CA . GLU A 1 634 ? -2.889 -7.648 -38.434 1.00 97.69 634 GLU A CA 1
ATOM 4884 C C . GLU A 1 634 ? -3.768 -8.811 -37.952 1.00 97.69 634 GLU A C 1
ATOM 4886 O O . GLU A 1 634 ? -3.934 -9.051 -36.752 1.00 97.69 634 GLU A O 1
ATOM 4891 N N . LEU A 1 635 ? -4.331 -9.584 -38.883 1.00 98.06 635 LEU A N 1
ATOM 4892 C CA . LEU A 1 635 ? -5.075 -10.796 -38.550 1.00 98.06 635 LEU A CA 1
ATOM 4893 C C . LEU A 1 635 ? -4.161 -11.917 -38.031 1.00 98.06 635 LEU A C 1
ATOM 4895 O O . LEU A 1 635 ? -4.614 -12.722 -37.215 1.00 98.06 635 LEU A O 1
ATOM 4899 N N . ALA A 1 636 ? -2.886 -11.953 -38.420 1.00 98.12 636 ALA A N 1
ATOM 4900 C CA . ALA A 1 636 ? -1.894 -12.862 -37.858 1.00 98.12 636 ALA A CA 1
ATOM 4901 C C . ALA A 1 636 ? -1.596 -12.508 -36.395 1.00 98.12 636 ALA A C 1
ATOM 4903 O O . ALA A 1 636 ? -1.597 -13.408 -35.551 1.00 98.12 636 ALA A O 1
ATOM 4904 N N . HIS A 1 637 ? -1.474 -11.220 -36.052 1.00 97.25 637 HIS A N 1
ATOM 4905 C CA . HIS A 1 637 ? -1.412 -10.772 -34.652 1.00 97.25 637 HIS A CA 1
ATOM 4906 C C . HIS A 1 637 ? -2.651 -11.210 -33.862 1.00 97.25 637 HIS A C 1
ATOM 4908 O O . HIS A 1 637 ? -2.541 -11.752 -32.757 1.00 97.25 637 HIS A O 1
ATOM 4914 N N . ALA A 1 638 ? -3.842 -11.066 -34.450 1.00 96.25 638 ALA A N 1
ATOM 4915 C CA . ALA A 1 638 ? -5.084 -11.511 -33.825 1.00 96.25 638 ALA A CA 1
ATOM 4916 C C . ALA A 1 638 ? -5.134 -13.034 -33.614 1.00 96.25 638 ALA A C 1
ATOM 4918 O O . ALA A 1 638 ? -5.567 -13.490 -32.552 1.00 96.25 638 ALA A O 1
ATOM 4919 N N . PHE A 1 639 ? -4.681 -13.824 -34.589 1.00 97.44 639 PHE A N 1
ATOM 4920 C CA . PHE A 1 639 ? -4.602 -15.283 -34.501 1.00 97.44 639 PHE A CA 1
ATOM 4921 C C . PHE A 1 639 ? -3.602 -15.730 -33.432 1.00 97.44 639 PHE A C 1
ATOM 4923 O O . PHE A 1 639 ? -3.937 -16.550 -32.573 1.00 97.44 639 PHE A O 1
ATOM 4930 N N . HIS A 1 640 ? -2.413 -15.126 -33.424 1.00 96.94 640 HIS A N 1
ATOM 4931 C CA . HIS A 1 640 ? -1.380 -15.369 -32.425 1.00 96.94 640 HIS A CA 1
ATOM 4932 C C . HIS A 1 640 ? -1.900 -15.077 -31.017 1.00 96.94 640 HIS A C 1
ATOM 4934 O O . HIS A 1 640 ? -1.720 -15.893 -30.123 1.00 96.94 640 HIS A O 1
ATOM 4940 N N . HIS A 1 641 ? -2.616 -13.970 -30.816 1.00 93.75 641 HIS A N 1
ATOM 4941 C CA . HIS A 1 641 ? -3.157 -13.616 -29.506 1.00 93.75 641 HIS A CA 1
ATOM 4942 C C . HIS A 1 641 ? -4.348 -14.490 -29.077 1.00 93.75 641 HIS A C 1
ATOM 4944 O O . HIS A 1 641 ? -4.463 -14.837 -27.902 1.00 93.75 641 HIS A O 1
ATOM 4950 N N . ARG A 1 642 ? -5.279 -14.794 -29.992 1.00 89.75 642 ARG A N 1
ATOM 4951 C CA . ARG A 1 642 ? -6.607 -15.335 -29.641 1.00 89.75 642 ARG A CA 1
ATOM 4952 C C . ARG A 1 642 ? -6.747 -16.841 -29.824 1.00 89.75 642 ARG A C 1
ATOM 4954 O O . ARG A 1 642 ? -7.625 -17.421 -29.190 1.00 89.75 642 ARG A O 1
ATOM 4961 N N . VAL A 1 643 ? -5.966 -17.437 -30.720 1.00 93.12 643 VAL A N 1
ATOM 4962 C CA . VAL A 1 643 ? -6.156 -18.825 -31.167 1.00 93.12 643 VAL A CA 1
ATOM 4963 C C . VAL A 1 643 ? -5.008 -19.712 -30.717 1.00 93.12 643 VAL A C 1
ATOM 4965 O O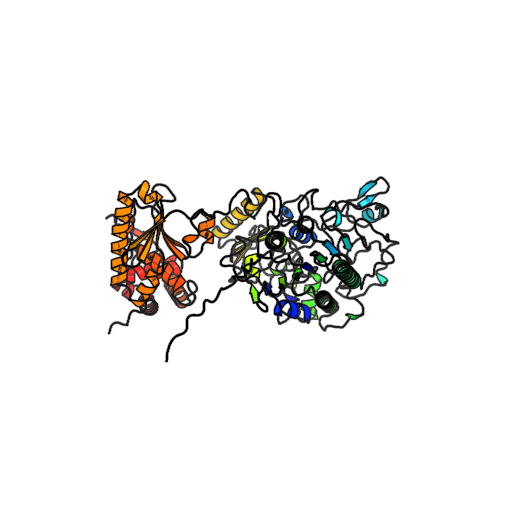 . VAL A 1 643 ? -5.244 -20.830 -30.260 1.00 93.12 643 VAL A O 1
ATOM 4968 N N . LEU A 1 644 ? -3.771 -19.225 -30.820 1.00 94.06 644 LEU A N 1
ATOM 4969 C CA . LEU A 1 644 ? -2.613 -20.009 -30.412 1.00 94.06 644 LEU A CA 1
ATOM 4970 C C . LEU A 1 644 ? -2.555 -20.184 -28.893 1.00 94.06 644 LEU A C 1
ATOM 4972 O O . LEU A 1 644 ? -2.888 -19.287 -28.116 1.00 94.06 644 LEU A O 1
ATOM 4976 N N . GLN A 1 645 ? -2.090 -21.361 -28.474 1.00 86.19 645 GLN A N 1
ATOM 4977 C CA . GLN A 1 645 ? -1.844 -21.651 -27.068 1.00 86.19 645 GLN A CA 1
ATOM 4978 C C . GLN A 1 645 ? -0.843 -20.641 -26.489 1.00 86.19 645 GLN A C 1
ATOM 4980 O O . GLN A 1 645 ? 0.173 -20.334 -27.118 1.00 86.19 645 GLN A O 1
ATOM 4985 N N . ASP A 1 646 ? -1.162 -20.142 -25.292 1.00 85.88 646 ASP A N 1
ATOM 4986 C CA . ASP A 1 646 ? -0.422 -19.114 -24.551 1.00 85.88 646 ASP A CA 1
ATOM 4987 C C . ASP A 1 646 ? -0.359 -17.737 -25.242 1.00 85.88 646 ASP A C 1
ATOM 4989 O O . ASP A 1 646 ? 0.319 -16.828 -24.761 1.00 85.88 646 ASP A O 1
ATOM 4993 N N . GLY A 1 647 ? -1.111 -17.531 -26.329 1.00 91.06 647 GLY A N 1
ATOM 4994 C CA . GLY A 1 647 ? -1.195 -16.248 -27.020 1.00 91.06 647 GLY A CA 1
ATOM 4995 C C . GLY A 1 647 ? 0.181 -15.745 -27.471 1.00 91.06 647 GLY A C 1
ATOM 4996 O O . GLY A 1 647 ? 1.045 -16.520 -27.873 1.00 91.06 647 GLY A O 1
ATOM 4997 N N . PHE A 1 648 ? 0.445 -14.450 -27.275 1.00 90.19 648 PHE A N 1
ATOM 4998 C CA . PHE A 1 648 ? 1.769 -13.847 -27.497 1.00 90.19 648 PHE A CA 1
ATOM 4999 C C . PHE A 1 648 ? 2.897 -14.427 -26.625 1.00 90.19 648 PHE A C 1
ATOM 5001 O O . PHE A 1 648 ? 4.075 -14.124 -26.835 1.00 90.19 648 PHE A O 1
ATOM 5008 N N . ALA A 1 649 ? 2.576 -15.260 -25.629 1.00 87.50 649 ALA A N 1
ATOM 5009 C CA . ALA A 1 649 ? 3.576 -15.962 -24.845 1.00 87.50 649 ALA A CA 1
ATOM 5010 C C . ALA A 1 649 ? 4.048 -17.286 -25.472 1.00 87.50 649 ALA A C 1
ATOM 5012 O O . ALA A 1 649 ? 4.944 -17.901 -24.889 1.00 87.50 649 ALA A O 1
ATOM 5013 N N . ASN A 1 650 ? 3.524 -17.679 -26.642 1.00 95.00 650 ASN A N 1
ATOM 5014 C CA . ASN A 1 650 ? 3.816 -18.948 -27.303 1.00 95.00 650 ASN A CA 1
ATOM 5015 C C . ASN A 1 650 ? 5.326 -19.247 -27.392 1.00 95.00 650 ASN A C 1
ATOM 5017 O O . ASN A 1 650 ? 6.108 -18.522 -28.017 1.00 95.00 650 ASN A O 1
ATOM 5021 N N . ALA A 1 651 ? 5.740 -20.338 -26.746 1.00 92.69 651 ALA A N 1
ATOM 5022 C CA . ALA A 1 651 ? 7.150 -20.679 -26.592 1.00 92.69 651 ALA A CA 1
ATOM 5023 C C . ALA A 1 651 ? 7.819 -21.095 -27.911 1.00 92.69 651 ALA A C 1
ATOM 5025 O O . ALA A 1 651 ? 9.008 -20.831 -28.092 1.00 92.69 651 ALA A O 1
ATOM 5026 N N . GLU A 1 652 ? 7.079 -21.711 -28.838 1.00 96.88 652 GLU A N 1
ATOM 5027 C CA . GLU A 1 652 ? 7.627 -22.174 -30.118 1.00 96.88 652 GLU A CA 1
ATOM 5028 C C . GLU A 1 652 ? 7.984 -20.987 -31.020 1.00 96.88 652 GLU A C 1
ATOM 5030 O O . GLU A 1 652 ? 9.094 -20.938 -31.554 1.00 96.88 652 GLU A O 1
ATOM 5035 N N . ILE A 1 653 ? 7.098 -19.986 -31.101 1.00 97.00 653 ILE A N 1
ATOM 5036 C CA . ILE A 1 653 ? 7.340 -18.743 -31.849 1.00 97.00 653 ILE A CA 1
ATOM 5037 C C . ILE A 1 653 ? 8.510 -17.967 -31.238 1.00 97.00 653 ILE A C 1
ATOM 5039 O O . ILE A 1 653 ? 9.427 -17.563 -31.952 1.00 97.00 653 ILE A O 1
ATOM 5043 N N . LYS A 1 654 ? 8.540 -17.807 -29.906 1.00 95.06 654 LYS A N 1
ATOM 5044 C CA . LYS A 1 654 ? 9.663 -17.152 -29.211 1.00 95.06 654 LYS A CA 1
ATOM 5045 C C . LYS A 1 654 ? 10.991 -17.857 -29.475 1.00 95.06 654 LYS A C 1
ATOM 5047 O O . LYS A 1 654 ? 12.010 -17.197 -29.670 1.00 95.06 654 LYS A O 1
ATOM 5052 N N . ALA A 1 655 ? 10.995 -19.188 -29.467 1.00 95.81 655 ALA A N 1
ATOM 5053 C CA . ALA A 1 655 ? 12.193 -19.966 -29.736 1.00 95.81 655 ALA A CA 1
ATOM 5054 C C . ALA A 1 655 ? 12.660 -19.800 -31.189 1.00 95.81 655 ALA A C 1
ATOM 5056 O O . ALA A 1 655 ? 13.857 -19.617 -31.398 1.00 95.81 655 ALA A O 1
ATOM 5057 N N . ALA A 1 656 ? 11.746 -19.832 -32.165 1.00 96.69 656 ALA A N 1
ATOM 5058 C CA . ALA A 1 656 ? 12.064 -19.595 -33.574 1.00 96.69 656 ALA A CA 1
ATOM 5059 C C . ALA A 1 656 ? 12.631 -18.182 -33.793 1.00 96.69 656 ALA A C 1
ATOM 5061 O O . ALA A 1 656 ? 13.738 -18.043 -34.307 1.00 96.69 656 ALA A O 1
ATOM 5062 N N . TYR A 1 657 ? 11.959 -17.153 -33.265 1.00 97.00 657 TYR A N 1
ATOM 5063 C CA . TYR A 1 657 ? 12.436 -15.767 -33.302 1.00 97.00 657 TYR A CA 1
ATOM 5064 C C . TYR A 1 657 ? 13.847 -15.621 -32.723 1.00 97.00 657 TYR A C 1
ATOM 5066 O O . TYR A 1 657 ? 14.721 -15.016 -33.339 1.00 97.00 657 TYR A O 1
ATOM 5074 N N . ASN A 1 658 ? 14.097 -16.188 -31.538 1.00 94.44 658 ASN A N 1
ATOM 5075 C CA . ASN A 1 658 ? 15.403 -16.083 -30.892 1.00 94.44 658 ASN A CA 1
ATOM 5076 C C . ASN A 1 658 ? 16.513 -16.752 -31.715 1.00 94.44 658 ASN A C 1
ATOM 5078 O O . ASN A 1 658 ? 17.639 -16.255 -31.710 1.00 94.44 658 ASN A O 1
ATOM 5082 N N . ARG A 1 659 ? 16.210 -17.847 -32.425 1.00 95.25 659 ARG A N 1
ATOM 5083 C CA . ARG A 1 659 ? 17.164 -18.500 -33.332 1.00 95.25 659 ARG A CA 1
ATOM 5084 C C . ARG A 1 659 ? 17.441 -17.643 -34.563 1.00 95.25 659 ARG A C 1
ATOM 5086 O O . ARG A 1 659 ? 18.603 -17.315 -34.782 1.00 95.25 659 ARG A O 1
ATOM 5093 N N . ALA A 1 660 ? 16.405 -17.201 -35.276 1.00 94.38 660 ALA A N 1
ATOM 5094 C CA . ALA A 1 660 ? 16.539 -16.332 -36.450 1.00 94.38 660 ALA A CA 1
ATOM 5095 C C . ALA A 1 660 ? 17.304 -15.037 -36.119 1.00 94.38 660 ALA A C 1
ATOM 5097 O O . ALA A 1 660 ? 18.207 -14.610 -36.843 1.00 94.38 660 ALA A O 1
ATOM 5098 N N . ARG A 1 661 ? 17.015 -14.449 -34.951 1.00 93.00 661 ARG A N 1
ATOM 5099 C CA . ARG A 1 661 ? 17.732 -13.282 -34.429 1.00 93.00 661 ARG A CA 1
ATOM 5100 C C . ARG A 1 661 ? 19.198 -13.580 -34.120 1.00 93.00 661 ARG A C 1
ATOM 5102 O O . ARG A 1 661 ? 20.046 -12.737 -34.387 1.00 93.00 661 ARG A O 1
ATOM 5109 N N . ALA A 1 662 ? 19.508 -14.730 -33.524 1.00 93.25 662 ALA A N 1
ATOM 5110 C CA . ALA A 1 662 ? 20.888 -15.113 -33.224 1.00 93.25 662 ALA A CA 1
ATOM 5111 C C . ALA A 1 662 ? 21.695 -15.424 -34.495 1.00 93.25 662 ALA A C 1
ATOM 5113 O O . ALA A 1 662 ? 22.896 -15.161 -34.530 1.00 93.25 662 ALA A O 1
ATOM 5114 N N . ALA A 1 663 ? 21.037 -15.950 -35.528 1.00 92.69 663 ALA A N 1
ATOM 5115 C CA . ALA A 1 663 ? 21.634 -16.239 -36.826 1.00 92.69 663 ALA A CA 1
ATOM 5116 C C . ALA A 1 663 ? 21.836 -14.981 -37.696 1.00 92.69 663 ALA A C 1
ATOM 5118 O O . ALA A 1 663 ? 22.621 -15.011 -38.641 1.00 92.69 663 ALA A O 1
ATOM 5119 N N . GLY A 1 664 ? 21.163 -13.868 -37.374 1.00 92.62 664 GLY A N 1
ATOM 5120 C CA . GLY A 1 664 ? 21.256 -12.611 -38.127 1.00 92.62 664 GLY A CA 1
ATOM 5121 C C . GLY A 1 664 ? 20.596 -12.669 -39.511 1.00 92.62 664 GLY A C 1
ATOM 5122 O O . GLY A 1 664 ? 20.836 -11.797 -40.344 1.00 92.62 664 GLY A O 1
ATOM 5123 N N . GLU A 1 665 ? 19.749 -13.673 -39.762 1.00 84.94 665 GLU A N 1
ATOM 5124 C CA . GLU A 1 665 ? 19.147 -13.990 -41.073 1.00 84.94 665 GLU A CA 1
ATOM 5125 C C . GLU A 1 665 ? 18.279 -12.860 -41.644 1.00 84.94 665 GLU A C 1
ATOM 5127 O O . GLU A 1 665 ? 18.071 -12.773 -42.853 1.00 84.94 665 GLU A O 1
ATOM 5132 N N . TYR A 1 666 ? 17.802 -11.971 -40.774 1.00 95.12 666 TYR A N 1
ATOM 5133 C CA . TYR A 1 666 ? 16.911 -10.861 -41.106 1.00 95.12 666 TYR A CA 1
ATOM 5134 C C . TYR A 1 666 ? 17.522 -9.483 -40.809 1.00 95.12 666 TYR A C 1
ATOM 5136 O O . TYR A 1 666 ? 16.853 -8.457 -40.944 1.00 95.12 666 TYR A O 1
ATOM 5144 N N . ASP A 1 667 ? 18.795 -9.420 -40.400 1.00 92.75 667 ASP A N 1
ATOM 5145 C CA . ASP A 1 667 ? 19.433 -8.149 -40.031 1.00 92.75 667 ASP A CA 1
ATOM 5146 C C . ASP A 1 667 ? 19.671 -7.234 -41.238 1.00 92.75 667 ASP A C 1
ATOM 5148 O O . ASP A 1 667 ? 19.824 -6.019 -41.084 1.00 92.75 667 ASP A O 1
ATOM 5152 N N . ARG A 1 668 ? 19.682 -7.812 -42.443 1.00 95.56 668 ARG A N 1
ATOM 5153 C CA . ARG A 1 668 ? 19.879 -7.086 -43.690 1.00 95.56 668 ARG A CA 1
ATOM 5154 C C . ARG A 1 668 ? 19.199 -7.807 -44.852 1.00 95.56 668 ARG A C 1
ATOM 5156 O O . ARG A 1 668 ? 19.807 -8.657 -45.496 1.00 95.56 668 ARG A O 1
ATOM 5163 N N . VAL A 1 669 ? 17.958 -7.433 -45.132 1.00 95.69 669 VAL A N 1
ATOM 5164 C CA . VAL A 1 669 ? 17.136 -8.021 -46.196 1.00 95.69 669 VAL A CA 1
ATOM 5165 C C . VAL A 1 669 ? 16.632 -6.945 -47.146 1.00 95.69 669 VAL A C 1
ATOM 5167 O O . VAL A 1 669 ? 16.634 -5.754 -46.832 1.00 95.69 669 VAL A O 1
ATOM 5170 N N . GLU A 1 670 ? 16.234 -7.366 -48.339 1.00 96.12 670 GLU A N 1
ATOM 5171 C CA . GLU A 1 670 ? 15.613 -6.474 -49.306 1.00 96.12 670 GLU A CA 1
ATOM 5172 C C . GLU A 1 670 ? 14.196 -6.094 -48.852 1.00 96.12 670 GLU A C 1
ATOM 5174 O O . GLU A 1 670 ? 13.460 -6.929 -48.332 1.00 96.12 670 GLU A O 1
ATOM 5179 N N . ARG A 1 671 ? 13.804 -4.839 -49.061 1.00 94.12 671 ARG A N 1
ATOM 5180 C CA . ARG A 1 671 ? 12.458 -4.328 -48.815 1.00 94.12 671 ARG A CA 1
ATOM 5181 C C . ARG A 1 671 ? 11.920 -3.673 -50.073 1.00 94.12 671 ARG A C 1
ATOM 5183 O O . ARG A 1 671 ? 12.567 -2.788 -50.645 1.00 94.12 671 ARG A O 1
ATOM 5190 N N . THR A 1 672 ? 10.720 -4.064 -50.485 1.00 90.12 672 THR A N 1
ATOM 5191 C CA . THR A 1 672 ? 10.035 -3.399 -51.589 1.00 90.12 672 THR A CA 1
ATOM 5192 C C . THR A 1 672 ? 9.311 -2.140 -51.130 1.00 90.12 672 THR A C 1
ATOM 5194 O O . THR A 1 672 ? 8.767 -2.064 -50.032 1.00 90.12 672 THR A O 1
ATOM 5197 N N . ARG A 1 673 ? 9.306 -1.116 -51.986 1.00 84.50 673 ARG A N 1
ATOM 5198 C CA . ARG A 1 673 ? 8.580 0.137 -51.730 1.00 84.50 673 ARG A CA 1
ATOM 5199 C C . ARG A 1 673 ? 7.169 0.142 -52.310 1.00 84.50 673 ARG A C 1
ATOM 5201 O O . ARG A 1 673 ? 6.403 1.047 -51.999 1.00 84.50 673 ARG A O 1
ATOM 5208 N N . GLY A 1 674 ? 6.835 -0.828 -53.168 1.00 81.38 674 GLY A N 1
ATOM 5209 C CA . GLY A 1 674 ? 5.511 -0.967 -53.790 1.00 81.38 674 GLY A CA 1
ATOM 5210 C C . GLY A 1 674 ? 5.112 0.127 -54.790 1.00 81.38 674 GLY A C 1
ATOM 5211 O O . GLY A 1 674 ? 4.150 -0.036 -55.534 1.00 81.38 674 GLY A O 1
ATOM 5212 N N . ASP A 1 675 ? 5.864 1.225 -54.860 1.00 80.38 675 ASP A N 1
ATOM 5213 C CA . ASP A 1 675 ? 5.596 2.411 -55.681 1.00 80.38 675 ASP A CA 1
ATOM 5214 C C . ASP A 1 675 ? 6.459 2.475 -56.958 1.00 80.38 675 ASP A C 1
ATOM 5216 O O . ASP A 1 675 ? 6.513 3.503 -57.633 1.00 80.38 675 ASP A O 1
ATOM 5220 N N . GLY A 1 676 ? 7.149 1.379 -57.291 1.00 80.31 676 GLY A N 1
ATOM 5221 C CA . GLY A 1 676 ? 8.053 1.282 -58.440 1.00 80.31 676 GLY A CA 1
ATOM 5222 C C . GLY A 1 676 ? 9.437 1.901 -58.221 1.00 80.31 676 GLY A C 1
ATOM 5223 O O . GLY A 1 676 ? 10.277 1.830 -59.119 1.00 80.31 676 GLY A O 1
ATOM 5224 N N . ARG A 1 677 ? 9.717 2.487 -57.047 1.00 85.69 677 ARG A N 1
ATOM 5225 C CA . ARG A 1 677 ? 11.079 2.902 -56.686 1.00 85.69 677 ARG A CA 1
ATOM 5226 C C . ARG A 1 677 ? 11.970 1.680 -56.426 1.00 85.69 677 ARG A C 1
ATOM 5228 O O . ARG A 1 677 ? 11.455 0.628 -56.046 1.00 85.69 677 ARG A O 1
ATOM 5235 N N . PRO A 1 678 ? 13.303 1.816 -56.577 1.00 88.94 678 PRO A N 1
ATOM 5236 C CA . PRO A 1 678 ? 14.232 0.743 -56.247 1.00 88.94 678 PRO A CA 1
ATOM 5237 C C . PRO A 1 678 ? 14.040 0.245 -54.813 1.00 88.94 678 PRO A C 1
ATOM 5239 O O . PRO A 1 678 ? 13.839 1.044 -53.889 1.00 88.94 678 PRO A O 1
ATOM 5242 N N . ASN A 1 679 ? 14.131 -1.072 -54.646 1.00 92.44 679 ASN A N 1
ATOM 5243 C CA . ASN A 1 679 ? 14.088 -1.713 -53.340 1.00 92.44 679 ASN A CA 1
ATOM 5244 C C . ASN A 1 679 ? 15.230 -1.199 -52.449 1.00 92.44 679 ASN A C 1
ATOM 5246 O O . ASN A 1 679 ? 16.312 -0.840 -52.927 1.00 92.44 679 ASN A O 1
ATOM 5250 N N . THR A 1 680 ? 14.983 -1.149 -51.142 1.00 93.12 680 THR A N 1
ATOM 5251 C CA . THR A 1 680 ? 16.014 -0.852 -50.143 1.00 93.12 680 THR A CA 1
ATOM 5252 C C . THR A 1 680 ? 16.540 -2.116 -49.498 1.00 93.12 680 THR A C 1
ATOM 5254 O O . THR A 1 680 ? 15.953 -3.182 -49.624 1.00 93.12 680 THR A O 1
ATOM 5257 N N . VAL A 1 681 ? 17.678 -1.997 -48.817 1.00 94.56 681 VAL A N 1
ATOM 5258 C CA . VAL A 1 681 ? 18.220 -3.065 -47.982 1.00 94.56 681 VAL A CA 1
ATOM 5259 C C . VAL A 1 681 ? 18.305 -2.541 -46.560 1.00 94.56 681 VAL A C 1
ATOM 5261 O O . VAL A 1 681 ? 19.037 -1.587 -46.291 1.00 94.56 681 VAL A O 1
ATOM 5264 N N . GLU A 1 682 ? 17.541 -3.146 -45.664 1.00 94.12 682 GLU A N 1
ATOM 5265 C CA . GLU A 1 682 ? 17.415 -2.720 -44.274 1.00 94.12 682 GLU A CA 1
ATOM 5266 C C . GLU A 1 682 ? 17.117 -3.924 -43.370 1.00 94.12 682 GLU A C 1
ATOM 5268 O O . GLU A 1 682 ? 17.006 -5.059 -43.833 1.00 94.12 682 GLU A O 1
ATOM 5273 N N . ARG A 1 683 ? 17.060 -3.699 -42.059 1.00 94.56 683 ARG A N 1
ATOM 5274 C CA . ARG A 1 683 ? 16.717 -4.751 -41.100 1.00 94.56 683 ARG A CA 1
ATOM 5275 C C . ARG A 1 683 ? 15.230 -5.073 -41.208 1.00 94.56 683 ARG A C 1
ATOM 5277 O O . ARG A 1 683 ? 14.425 -4.143 -41.183 1.00 94.56 683 ARG A O 1
ATOM 5284 N N . ALA A 1 684 ? 14.877 -6.354 -41.309 1.00 92.56 684 ALA A N 1
ATOM 5285 C CA . ALA A 1 684 ? 13.484 -6.763 -41.460 1.00 92.56 684 ALA A CA 1
ATOM 5286 C C . ALA A 1 684 ? 12.650 -6.336 -40.249 1.00 92.56 684 ALA A C 1
ATOM 5288 O O . ALA A 1 684 ? 13.108 -6.452 -39.105 1.00 92.56 684 ALA A O 1
ATOM 5289 N N . TYR A 1 685 ? 11.409 -5.911 -40.491 1.00 89.00 685 TYR A N 1
ATOM 5290 C CA . TYR A 1 685 ? 10.489 -5.535 -39.417 1.00 89.00 685 TYR A CA 1
ATOM 5291 C C . TYR A 1 685 ? 10.189 -6.702 -38.467 1.00 89.00 685 TYR A C 1
ATOM 5293 O O . TYR A 1 685 ? 10.117 -6.515 -37.250 1.00 89.00 685 TYR A O 1
ATOM 5301 N N . ALA A 1 686 ? 10.210 -7.917 -39.017 1.00 91.88 686 ALA A N 1
ATOM 5302 C CA . ALA A 1 686 ? 10.147 -9.195 -38.322 1.00 91.88 686 ALA A CA 1
ATOM 5303 C C . ALA A 1 686 ? 11.109 -9.304 -37.117 1.00 91.88 686 ALA A C 1
ATOM 5305 O O . ALA A 1 686 ? 10.859 -10.055 -36.183 1.00 91.88 686 ALA A O 1
ATOM 5306 N N . MET A 1 687 ? 12.222 -8.560 -37.092 1.00 95.06 687 MET A N 1
ATOM 5307 C CA . MET A 1 687 ? 13.199 -8.616 -35.995 1.00 95.06 687 MET A CA 1
ATOM 5308 C C . MET A 1 687 ? 12.873 -7.725 -34.793 1.00 95.06 687 MET A C 1
ATOM 5310 O O . MET A 1 687 ? 13.622 -7.744 -33.808 1.00 95.06 687 MET A O 1
ATOM 5314 N N . THR A 1 688 ? 11.775 -6.971 -34.843 1.00 90.56 688 THR A N 1
ATOM 5315 C CA . THR A 1 688 ? 11.323 -6.119 -33.735 1.00 90.56 688 THR A CA 1
ATOM 5316 C C . THR A 1 688 ? 11.032 -6.959 -32.493 1.00 90.56 688 THR A C 1
ATOM 5318 O O . THR A 1 688 ? 11.645 -6.734 -31.446 1.00 90.56 688 THR A O 1
ATOM 5321 N N . ASP A 1 689 ? 10.184 -7.978 -32.624 1.00 93.00 689 ASP A N 1
ATOM 5322 C CA . ASP A 1 689 ? 9.835 -8.915 -31.559 1.00 93.00 689 ASP A CA 1
ATOM 5323 C C . ASP A 1 689 ? 9.214 -10.213 -32.138 1.00 93.00 689 ASP A C 1
ATOM 5325 O O . ASP A 1 689 ? 9.005 -10.308 -33.350 1.00 93.00 689 ASP A O 1
ATOM 5329 N N . PRO A 1 690 ? 8.933 -11.240 -31.308 1.00 94.62 690 PRO A N 1
ATOM 5330 C CA . PRO A 1 690 ? 8.346 -12.493 -31.785 1.00 94.62 690 PRO A CA 1
ATOM 5331 C C . PRO A 1 690 ? 6.959 -12.364 -32.434 1.00 94.62 690 PRO A C 1
ATOM 5333 O O . PRO A 1 690 ? 6.566 -13.262 -33.177 1.00 94.62 690 PRO A O 1
ATOM 5336 N N . MET A 1 691 ? 6.193 -11.314 -32.128 1.00 95.12 691 MET A N 1
ATOM 5337 C CA . MET A 1 691 ? 4.860 -11.097 -32.696 1.00 95.12 691 MET A CA 1
ATOM 5338 C C . MET A 1 691 ? 4.999 -10.617 -34.136 1.00 95.12 691 MET A C 1
ATOM 5340 O O . MET A 1 691 ? 4.420 -11.233 -35.029 1.00 95.12 691 MET A O 1
ATOM 5344 N N . GLU A 1 692 ? 5.844 -9.608 -34.369 1.00 95.81 692 GLU A N 1
ATOM 5345 C CA . GLU A 1 692 ? 6.138 -9.115 -35.722 1.00 95.81 692 GLU A CA 1
ATOM 5346 C C . GLU A 1 692 ? 6.813 -10.183 -36.578 1.00 95.81 692 GLU A C 1
ATOM 5348 O O . GLU A 1 692 ? 6.484 -10.350 -37.748 1.00 95.81 692 GLU A O 1
ATOM 5353 N N . TYR A 1 693 ? 7.700 -10.985 -35.983 1.00 97.56 693 TYR A N 1
ATOM 5354 C CA . TYR A 1 693 ? 8.292 -12.126 -36.674 1.00 97.56 693 TYR A CA 1
ATOM 5355 C C . TYR A 1 693 ? 7.239 -13.108 -37.184 1.00 97.56 693 TYR A C 1
ATOM 5357 O O . TYR A 1 693 ? 7.313 -13.558 -38.327 1.00 97.56 693 TYR A O 1
ATOM 5365 N N . PHE A 1 694 ? 6.243 -13.428 -36.356 1.00 98.12 694 PHE A N 1
ATOM 5366 C CA . PHE A 1 694 ? 5.153 -14.315 -36.745 1.00 98.12 694 PHE A CA 1
ATOM 5367 C C . PHE A 1 694 ? 4.255 -13.696 -37.825 1.00 98.12 694 PHE A C 1
ATOM 5369 O O . PHE A 1 694 ? 3.877 -14.403 -38.760 1.00 98.12 694 PHE A O 1
ATOM 5376 N N . ALA A 1 695 ? 3.918 -12.408 -37.723 1.00 97.38 695 ALA A N 1
ATOM 5377 C CA . ALA A 1 695 ? 3.037 -11.731 -38.675 1.00 97.38 695 ALA A CA 1
ATOM 5378 C C . ALA A 1 695 ? 3.682 -11.578 -40.065 1.00 97.38 695 ALA A C 1
ATOM 5380 O O . ALA A 1 695 ? 3.119 -12.045 -41.055 1.00 97.38 695 ALA A O 1
ATOM 5381 N N . GLU A 1 696 ? 4.905 -11.054 -40.128 1.00 95.44 696 GLU A N 1
ATOM 5382 C CA . GLU A 1 696 ? 5.670 -10.860 -41.371 1.00 95.44 696 GLU A CA 1
ATOM 5383 C C . GLU A 1 696 ? 5.919 -12.178 -42.116 1.00 95.44 696 GLU A C 1
ATOM 5385 O O . GLU A 1 696 ? 5.717 -12.302 -43.326 1.00 95.44 696 GLU A O 1
ATOM 5390 N N . THR A 1 697 ? 6.327 -13.221 -41.386 1.00 97.31 697 THR A N 1
ATOM 5391 C CA . THR A 1 697 ? 6.558 -14.534 -42.004 1.00 97.31 697 THR A CA 1
ATOM 5392 C C . THR A 1 697 ? 5.245 -15.217 -42.399 1.00 97.31 697 THR A C 1
ATOM 5394 O O . THR A 1 697 ? 5.225 -15.967 -43.375 1.00 97.31 697 THR A O 1
ATOM 5397 N N . THR A 1 698 ? 4.126 -14.919 -41.726 1.00 98.00 698 THR A N 1
ATOM 5398 C CA . THR A 1 698 ? 2.785 -15.350 -42.159 1.00 98.00 698 THR A CA 1
ATOM 5399 C C . THR A 1 698 ? 2.390 -14.700 -43.488 1.00 98.00 698 THR A C 1
ATOM 5401 O O . THR A 1 698 ? 1.849 -15.393 -44.355 1.00 98.00 698 THR A O 1
ATOM 5404 N N . GLU A 1 699 ? 2.690 -13.412 -43.693 1.00 95.75 699 GLU A N 1
ATOM 5405 C CA . GLU A 1 699 ? 2.451 -12.739 -44.977 1.00 95.75 699 GLU A CA 1
ATOM 5406 C C . GLU A 1 699 ? 3.225 -13.405 -46.109 1.00 95.75 699 GLU A C 1
ATOM 5408 O O . GLU A 1 699 ? 2.628 -13.746 -47.127 1.00 95.75 699 GLU A O 1
ATOM 5413 N N . ALA A 1 700 ? 4.517 -13.683 -45.917 1.00 96.12 700 ALA A N 1
ATOM 5414 C CA . ALA A 1 700 ? 5.306 -14.414 -46.907 1.00 96.12 700 ALA A CA 1
ATOM 5415 C C . ALA A 1 700 ? 4.746 -15.825 -47.169 1.00 96.12 700 ALA A C 1
ATOM 5417 O O . ALA A 1 700 ? 4.816 -16.332 -48.286 1.00 96.12 700 ALA A O 1
ATOM 5418 N N . PHE A 1 701 ? 4.185 -16.483 -46.152 1.00 97.44 701 PHE A N 1
ATOM 5419 C CA . PHE A 1 701 ? 3.726 -17.869 -46.241 1.00 97.44 701 PHE A CA 1
ATOM 5420 C C . PHE A 1 701 ? 2.394 -18.051 -46.991 1.00 97.44 701 PHE A C 1
ATOM 5422 O O . PHE A 1 701 ? 2.221 -19.068 -47.677 1.00 97.44 701 PHE A O 1
ATOM 5429 N N . PHE A 1 702 ? 1.453 -17.109 -46.864 1.00 96.62 702 PHE A N 1
ATOM 5430 C CA . PHE A 1 702 ? 0.127 -17.178 -47.506 1.00 96.62 702 PHE A CA 1
ATOM 5431 C C . PHE A 1 702 ? -0.109 -16.133 -48.597 1.00 96.62 702 PHE A C 1
ATOM 5433 O O . PHE A 1 702 ? -1.038 -16.290 -49.381 1.00 96.62 702 PHE A O 1
ATOM 5440 N N . SER A 1 703 ? 0.697 -15.078 -48.648 1.00 93.81 703 SER A N 1
ATOM 5441 C CA . SER A 1 703 ? 0.538 -13.950 -49.562 1.00 93.81 703 SER A CA 1
ATOM 5442 C C . SER A 1 703 ? 1.920 -13.472 -50.032 1.00 93.81 703 SER A C 1
ATOM 5444 O O . SER A 1 703 ? 2.797 -14.286 -50.340 1.00 93.81 703 SER A O 1
ATOM 5446 N N . ARG A 1 704 ? 2.112 -12.155 -50.130 1.00 92.50 704 ARG A N 1
ATOM 5447 C CA . ARG A 1 704 ? 3.373 -11.511 -50.466 1.00 92.50 704 ARG A CA 1
ATOM 5448 C C . ARG A 1 704 ? 3.770 -10.513 -49.385 1.00 92.50 704 ARG A C 1
ATOM 5450 O O . ARG A 1 704 ? 3.027 -9.565 -49.143 1.00 92.50 704 ARG A O 1
ATOM 5457 N N . ASN A 1 705 ? 4.960 -10.699 -48.820 1.00 93.06 705 ASN A N 1
ATOM 5458 C CA . ASN A 1 705 ? 5.536 -9.784 -47.839 1.00 93.06 705 ASN A CA 1
ATOM 5459 C C . ASN A 1 705 ? 6.202 -8.561 -48.503 1.00 93.06 705 ASN A C 1
ATOM 5461 O O . ASN A 1 705 ? 6.582 -8.629 -49.679 1.00 93.06 705 ASN A O 1
ATOM 5465 N N . ASP A 1 706 ? 6.371 -7.458 -47.763 1.00 92.50 706 ASP A N 1
ATOM 5466 C CA . ASP A 1 706 ? 7.130 -6.285 -48.225 1.00 92.50 706 ASP A CA 1
ATOM 5467 C C . ASP A 1 706 ? 8.628 -6.348 -47.873 1.00 92.50 706 ASP A C 1
ATOM 5469 O O . ASP A 1 706 ? 9.436 -5.688 -48.534 1.00 92.50 706 ASP A O 1
ATOM 5473 N N . PHE A 1 707 ? 9.020 -7.203 -46.925 1.00 94.25 707 PHE A N 1
ATOM 5474 C CA . PHE A 1 707 ? 10.407 -7.598 -46.664 1.00 94.25 707 PHE A CA 1
ATOM 5475 C C . PHE A 1 707 ? 10.721 -8.988 -47.223 1.00 94.25 707 PHE A C 1
ATOM 5477 O O . PHE A 1 707 ? 9.896 -9.897 -47.180 1.00 94.25 707 PHE A O 1
ATOM 5484 N N . PHE A 1 708 ? 11.945 -9.185 -47.714 1.00 95.06 708 PHE A N 1
ATOM 5485 C CA . PHE A 1 708 ? 12.426 -10.510 -48.083 1.00 95.06 708 PHE A CA 1
ATOM 5486 C C . PHE A 1 708 ? 12.527 -11.395 -46.822 1.00 95.06 708 PHE A C 1
ATOM 5488 O O . PHE A 1 708 ? 13.073 -10.934 -45.814 1.00 95.06 708 PHE A O 1
ATOM 5495 N N . PRO A 1 709 ? 12.053 -12.657 -46.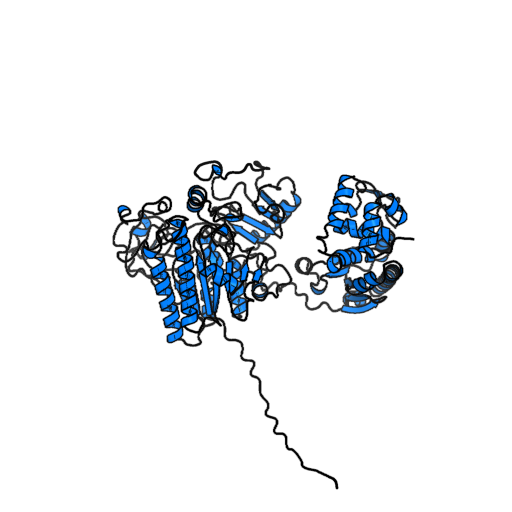856 1.00 96.50 709 PRO A N 1
ATOM 5496 C CA . PRO A 1 709 ? 11.505 -13.379 -48.009 1.00 96.50 709 PRO A CA 1
ATOM 5497 C C . PRO A 1 709 ? 10.110 -12.884 -48.415 1.00 96.50 709 PRO A C 1
ATOM 5499 O O . PRO A 1 709 ? 9.209 -12.810 -47.588 1.00 96.50 709 PRO A O 1
ATOM 5502 N N . PHE A 1 710 ? 9.917 -12.579 -49.703 1.00 95.06 710 PHE A N 1
ATOM 5503 C CA . PHE A 1 710 ? 8.664 -11.987 -50.184 1.00 95.06 710 PHE A CA 1
ATOM 5504 C C . PHE A 1 710 ? 7.576 -13.030 -50.408 1.00 95.06 710 PHE A C 1
ATOM 5506 O O . PHE A 1 710 ? 6.395 -12.705 -50.364 1.00 95.06 710 PHE A O 1
ATOM 5513 N N . THR A 1 711 ? 7.967 -14.264 -50.710 1.00 96.25 711 THR A N 1
ATOM 5514 C CA . THR A 1 711 ? 7.065 -15.341 -51.117 1.00 96.25 711 THR A CA 1
ATOM 5515 C C . THR A 1 711 ? 7.278 -16.600 -50.292 1.00 96.25 711 THR A C 1
ATOM 5517 O O . THR A 1 711 ? 8.323 -16.810 -49.672 1.00 96.25 711 THR A O 1
ATOM 5520 N N . ARG A 1 712 ? 6.304 -17.505 -50.365 1.00 96.12 712 ARG A N 1
ATOM 5521 C CA . ARG A 1 712 ? 6.312 -18.777 -49.644 1.00 96.12 712 ARG A CA 1
ATOM 5522 C C . ARG A 1 712 ? 7.530 -19.646 -49.971 1.00 96.12 712 ARG A C 1
ATOM 5524 O O . ARG A 1 712 ? 8.111 -20.253 -49.073 1.00 96.12 712 ARG A O 1
ATOM 5531 N N . ASP A 1 713 ? 7.931 -19.694 -51.239 1.00 96.88 713 ASP A N 1
ATOM 5532 C CA . ASP A 1 713 ? 9.084 -20.482 -51.694 1.00 96.88 713 ASP A CA 1
ATOM 5533 C C . ASP A 1 713 ? 10.423 -19.854 -51.300 1.00 96.88 713 ASP A C 1
ATOM 5535 O O . ASP A 1 713 ? 11.426 -20.551 -51.127 1.00 96.88 713 ASP A O 1
ATOM 5539 N N . GLU A 1 714 ? 10.471 -18.531 -51.168 1.00 97.81 714 GLU A N 1
ATOM 5540 C CA . GLU A 1 714 ? 11.626 -17.837 -50.602 1.00 97.81 714 GLU A CA 1
ATOM 5541 C C . GLU A 1 714 ? 11.703 -18.075 -49.101 1.00 97.81 714 GLU A C 1
ATOM 5543 O O . GLU A 1 714 ? 12.769 -18.447 -48.626 1.00 97.81 714 GLU A O 1
ATOM 5548 N N . LEU A 1 715 ? 10.584 -17.985 -48.376 1.00 97.44 715 LEU A N 1
ATOM 5549 C CA . LEU A 1 715 ? 10.533 -18.273 -46.944 1.00 97.44 715 LEU A CA 1
ATOM 5550 C C . LEU A 1 715 ? 10.973 -19.708 -46.658 1.00 97.44 715 LEU A C 1
ATOM 5552 O O . LEU A 1 715 ? 11.803 -19.930 -45.788 1.00 97.44 715 LEU A O 1
ATOM 5556 N N . LYS A 1 716 ? 10.506 -20.680 -47.446 1.00 97.00 716 LYS A N 1
ATOM 5557 C CA . LYS A 1 716 ? 10.920 -22.084 -47.314 1.00 97.00 716 LYS A CA 1
ATOM 5558 C C . LYS A 1 716 ? 12.432 -22.284 -47.460 1.00 97.00 716 LYS A C 1
ATOM 5560 O O . LYS A 1 716 ? 12.980 -23.204 -46.860 1.00 97.00 716 LYS A O 1
ATOM 5565 N N . ARG A 1 717 ? 13.096 -21.479 -48.294 1.00 96.62 717 ARG A N 1
ATOM 5566 C CA . ARG A 1 717 ? 14.547 -21.562 -48.527 1.00 96.62 717 ARG A CA 1
ATOM 5567 C C . ARG A 1 717 ? 15.348 -20.750 -47.514 1.00 96.62 717 ARG A C 1
ATOM 5569 O O . ARG A 1 717 ? 16.426 -21.187 -47.134 1.00 96.62 717 ARG A O 1
ATOM 5576 N N . HIS A 1 718 ? 14.836 -19.583 -47.136 1.00 96.25 718 HIS A N 1
ATOM 5577 C CA . HIS A 1 718 ? 15.501 -18.623 -46.257 1.00 96.25 718 HIS A CA 1
ATOM 5578 C C . HIS A 1 718 ? 15.372 -19.005 -44.783 1.00 96.25 718 HIS A C 1
ATOM 5580 O O . HIS A 1 718 ? 16.350 -18.938 -44.055 1.00 96.25 718 HIS A O 1
ATOM 5586 N N . ASP A 1 719 ? 14.189 -19.460 -44.373 1.00 96.56 719 ASP A N 1
ATOM 5587 C CA . ASP A 1 719 ? 13.857 -19.823 -42.995 1.00 96.56 719 ASP A CA 1
ATOM 5588 C C . ASP A 1 719 ? 12.982 -21.094 -42.970 1.00 96.56 719 ASP A C 1
ATOM 5590 O O . ASP A 1 719 ? 11.760 -21.058 -42.760 1.00 96.56 719 ASP A O 1
ATOM 5594 N N . PRO A 1 720 ? 13.591 -22.261 -43.255 1.00 95.56 720 PRO A N 1
ATOM 5595 C CA . PRO A 1 720 ? 12.869 -23.525 -43.360 1.00 95.56 720 PRO A CA 1
ATOM 5596 C C . PRO A 1 720 ? 12.227 -23.961 -42.036 1.00 95.56 720 PRO A C 1
ATOM 5598 O O . PRO A 1 720 ? 11.219 -24.674 -42.045 1.00 95.56 720 PRO A O 1
ATOM 5601 N N . GLU A 1 721 ? 12.789 -23.545 -40.899 1.00 93.56 721 GLU A N 1
ATOM 5602 C CA . GLU A 1 721 ? 12.239 -23.855 -39.581 1.00 93.56 721 GLU A CA 1
ATOM 5603 C C . GLU A 1 721 ? 10.956 -23.072 -39.316 1.00 93.56 721 GLU A C 1
ATOM 5605 O O . GLU A 1 721 ? 9.950 -23.673 -38.923 1.00 93.56 721 GLU A O 1
ATOM 5610 N N . MET A 1 722 ? 10.955 -21.759 -39.572 1.00 96.62 722 MET A N 1
ATOM 5611 C CA . MET A 1 722 ? 9.744 -20.958 -39.431 1.00 96.62 722 MET A CA 1
ATOM 5612 C C . MET A 1 722 ? 8.686 -21.375 -40.446 1.00 96.62 722 MET A C 1
ATOM 5614 O O . MET A 1 722 ? 7.512 -21.474 -40.098 1.00 96.62 722 MET A O 1
ATOM 5618 N N . PHE A 1 723 ? 9.086 -21.727 -41.671 1.00 97.31 723 PHE A N 1
ATOM 5619 C CA . PHE A 1 723 ? 8.179 -22.298 -42.665 1.00 97.31 723 PHE A CA 1
ATOM 5620 C C . PHE A 1 723 ? 7.450 -23.545 -42.133 1.00 97.31 723 PHE A C 1
ATOM 5622 O O . PHE A 1 723 ? 6.224 -23.652 -42.240 1.00 97.31 723 PHE A O 1
ATOM 5629 N N . ALA A 1 724 ? 8.183 -24.490 -41.536 1.00 96.25 724 ALA A N 1
ATOM 5630 C CA . ALA A 1 724 ? 7.591 -25.696 -40.961 1.00 96.25 724 ALA A CA 1
ATOM 5631 C C . ALA A 1 724 ? 6.683 -25.373 -39.761 1.00 96.25 724 ALA A C 1
ATOM 5633 O O . ALA A 1 724 ? 5.587 -25.932 -39.642 1.00 96.25 724 ALA A O 1
ATOM 5634 N N . LEU A 1 725 ? 7.113 -24.446 -38.899 1.00 97.06 725 LEU A N 1
ATOM 5635 C CA . LEU A 1 725 ? 6.345 -24.010 -37.736 1.00 97.06 725 LEU A CA 1
ATOM 5636 C C . LEU A 1 725 ? 5.029 -23.334 -38.144 1.00 97.06 725 LEU A C 1
ATOM 5638 O O . LEU A 1 725 ? 3.983 -23.675 -37.597 1.00 97.06 725 LEU A O 1
ATOM 5642 N N . LEU A 1 726 ? 5.042 -22.442 -39.137 1.00 97.75 726 LEU A N 1
ATOM 5643 C CA . LEU A 1 726 ? 3.833 -21.808 -39.670 1.00 97.75 726 LEU A CA 1
ATOM 5644 C C . LEU A 1 726 ? 2.858 -22.840 -40.233 1.00 97.75 726 LEU A C 1
ATOM 5646 O O . LEU A 1 726 ? 1.668 -22.773 -39.934 1.00 97.75 726 LEU A O 1
ATOM 5650 N N . GLY A 1 727 ? 3.354 -23.836 -40.976 1.00 96.62 727 GLY A N 1
ATOM 5651 C CA . GLY A 1 727 ? 2.524 -24.937 -41.464 1.00 96.62 727 GLY A CA 1
ATOM 5652 C C . GLY A 1 727 ? 1.793 -25.661 -40.330 1.00 96.62 727 GLY A C 1
ATOM 5653 O O . GLY A 1 727 ? 0.581 -25.860 -40.404 1.00 96.62 727 GLY A O 1
ATOM 5654 N N . LYS A 1 728 ? 2.504 -25.967 -39.238 1.00 96.25 728 LYS A N 1
ATOM 5655 C CA . LYS A 1 728 ? 1.921 -26.565 -38.029 1.00 96.25 728 LYS A CA 1
ATOM 5656 C C . LYS A 1 728 ? 0.894 -25.639 -37.365 1.00 96.25 728 LYS A C 1
ATOM 5658 O O . LYS A 1 728 ? -0.222 -26.074 -37.097 1.00 96.25 728 LYS A O 1
ATOM 5663 N N . LEU A 1 729 ? 1.264 -24.390 -37.080 1.00 96.69 729 LEU A N 1
ATOM 5664 C CA . LEU A 1 729 ? 0.449 -23.457 -36.292 1.00 96.69 729 LEU A CA 1
ATOM 5665 C C . LEU A 1 729 ? -0.837 -23.038 -37.010 1.00 96.69 729 LEU A C 1
ATOM 5667 O O . LEU A 1 729 ? -1.883 -22.921 -36.376 1.00 96.69 729 LEU A O 1
ATOM 5671 N N . TRP A 1 730 ? -0.775 -22.859 -38.329 1.00 97.00 730 TRP A N 1
ATOM 5672 C CA . TRP A 1 730 ? -1.938 -22.513 -39.146 1.00 97.00 730 TRP A CA 1
ATOM 5673 C C . TRP A 1 730 ? -2.764 -23.733 -39.579 1.00 97.00 730 TRP A C 1
ATOM 5675 O O . TRP A 1 730 ? -3.821 -23.569 -40.188 1.00 97.00 730 TRP A O 1
ATOM 5685 N N . GLY A 1 731 ? -2.318 -24.954 -39.260 1.00 93.38 731 GLY A N 1
ATOM 5686 C CA . GLY A 1 731 ? -3.030 -26.187 -39.600 1.00 93.38 731 GLY A CA 1
ATOM 5687 C C . GLY A 1 731 ? -2.987 -26.529 -41.091 1.00 93.38 731 GLY A C 1
ATOM 5688 O O . GLY A 1 731 ? -3.943 -27.088 -41.629 1.00 93.38 731 GLY A O 1
ATOM 5689 N N . VAL A 1 732 ? -1.896 -26.185 -41.776 1.00 91.38 732 VAL A N 1
ATOM 5690 C CA . VAL A 1 732 ? -1.665 -26.574 -43.169 1.00 91.38 732 VAL A CA 1
ATOM 5691 C C . VAL A 1 732 ? -1.145 -28.006 -43.196 1.00 91.38 732 VAL A C 1
ATOM 5693 O O . VAL A 1 732 ? -0.122 -28.316 -42.586 1.00 91.38 732 VAL A O 1
ATOM 5696 N N . ALA A 1 733 ? -1.843 -28.887 -43.914 1.00 76.06 733 ALA A N 1
ATOM 5697 C CA . ALA A 1 733 ? -1.396 -30.262 -44.090 1.00 76.06 733 ALA A CA 1
ATOM 5698 C C . ALA A 1 733 ? 0.013 -30.292 -44.722 1.00 76.06 733 ALA A C 1
ATOM 5700 O O . ALA A 1 733 ? 0.274 -29.512 -45.646 1.00 76.06 733 ALA A O 1
ATOM 5701 N N . PRO A 1 734 ? 0.923 -31.177 -44.270 1.00 67.62 734 PRO A N 1
ATOM 5702 C CA . PRO A 1 734 ? 2.182 -31.395 -44.969 1.00 67.62 734 PRO A CA 1
ATOM 5703 C C . PRO A 1 734 ? 1.866 -31.776 -46.419 1.00 67.62 734 PRO A C 1
ATOM 5705 O O . PRO A 1 734 ? 1.003 -32.626 -46.649 1.00 67.62 734 PRO A O 1
ATOM 5708 N N . ALA A 1 735 ? 2.518 -31.135 -47.391 1.00 56.41 735 ALA A N 1
ATOM 5709 C CA . ALA A 1 735 ? 2.392 -31.545 -48.787 1.00 56.41 735 ALA A CA 1
ATOM 5710 C C . ALA A 1 735 ? 2.787 -33.030 -48.901 1.00 56.41 735 ALA A C 1
ATOM 5712 O O . ALA A 1 735 ? 3.837 -33.407 -48.374 1.00 56.41 735 ALA A O 1
ATOM 5713 N N . GLN A 1 736 ? 1.925 -33.851 -49.515 1.00 32.84 736 GLN A N 1
ATOM 5714 C CA . GLN A 1 736 ? 2.263 -35.232 -49.881 1.00 32.84 736 GLN A CA 1
ATOM 5715 C C . GLN A 1 736 ? 3.343 -35.260 -50.956 1.00 32.84 736 GLN A C 1
ATOM 5717 O O . GLN A 1 736 ? 3.304 -34.374 -51.844 1.00 32.84 736 GLN A O 1
#

Secondary structure (DSSP, 8-state):
--------------------PPPPPEEEEEEESS--TTTSTTT-TT-SS--HHHHHHHHHSEEESSEE-SBSSHHHHHHHHHHSS-GGGSTTTTPPP-TT--S-SS-TT---HHHHHHHTT-EEEEEEE--S--BEE-TTS-EE---SHHHHHH--TTSPPBSSTTTTT-SEEEEESS-TTTSSEE--EETTB-SS-EEEE--GGGS--SGGG------EEETT--TTTHHHHHHHHHHHHHHHHHHHSTT--EEEEEE--TTSSS----GGGTTSSSSHHHHHHHHHHHHHHHHHHHHHHHTT-GGGEEEEEEESSS--HHHHHHHHHHHS--TTTTSS--TT-SSGGGTB--EEEE-TTTS-TTEEE---EEGGGHHHHHHHHHTPPPPTTS-TT----HHHHTT---S-S-S-EEEE-TTGGGSEEEEETTEEEESSSS-SSS-TTSGGGGGG----SSTT-SSEEEETTT-TT--S--TTT-HHHHHHHHHHHHHHHHHS-SSPPTTS--S------EEEEEETTEEEEEEHHHHHH-HHHHHHHHHHHHHHHHHHHHHS-HHHHHHHTTS-EEEE--SSTT--EEEEE--HHHHHHHT--GGGTTEEEEE-STTHHHHHHHSTTHHHHHHHHHHHHHTSTTGGG-HHHHHHHHHHHHHTTTSSEEE--SSSSPPEEE--GGGS-HHHHHHHHHHHHHS--SBSS-SHHHHHHH-HHHHHHHHHHTTPPPP-

Foldseek 3Di:
DDDDDDDDDDDDPPPPPDPPDPFFFFEEEAAAAQFFQQCACVRHVPHQFDLVLVVVLQQQFAWEQQEWQQELHFQQSLVLLFFLARQLLFVVSLDFAFALADDFSQDQPRQTLLQLVVVLQAQEEEFEFRRRHWWFAAPVRHTQNDFDQVSNVRGDQVDFIGPGPVSNRHPWYWYDRHQQFQHQENFIDTRGGGPFHFPAWDPCVPADDDLQAPRGDRHGHGPPRDNQCSQVVRLVVQLVCLVCCCVVPPSGHYHYHRYGSPPDTSLRHHPVQAPVGPQHSSSSSSNSSSVSSVSSLVSCVVSVSNQRYKYKYKYNWAHDPSSQLCSCVPPVGHSQPPWADGRQFPTCRSIRMIIGIRHHPQADGNYYHHANYYSSQNSVQSCVSSVRDDAQSTSQNHFHCSCVRRVNDPDHSAQKRKHYGSVRPCWIWMGGQQKIKTQAPDGNGDDCCDDSNVVVDADAPCRPDRIFMGRCVVCVHSRHGCCVVCVVVNVVRVVVVVVCSVVSGRPDGVVPPQLPPPPQDWDWDDQPLATETERVVCCVPPVPLVVVLSVLLSVLLVLCCPQFDVVLNVVLSVAHEYEEEAPDPPDKDKAAAQALVVCRVSSHHRVNHLHMYIYHRNCSVQVCLQFVRVVQLRSQLSCQQPPDPPRLVDPLLQVLLVVCVVVCLQQWWWFASSPPDDIDIGRDPLNPHSSNVRSQLSCQCRHAHRTPVGHNVRCCVSRVSSSVVNCVSSVPDDDD